Protein AF-A0A183SW19-F1 (afdb_monomer_lite)

Secondary structure (DSSP, 8-state):
-----S-S---GGGHHHHHHHHHHS--SS----TTHHHHHHHHHHHHTSTTTTTSHHHHHHHHHHHHHHHHHHHHHHHHHTS-HHHHHHHHHHHHHHHHHHHHHHHHT------EEEEEETTHHHHHHHHH-GGGTTS-EETTBPHHHHHTT--TTS-HHHHHHH-TT-EE----HHHHHHHHHHHHHHHHTTSTTGGGGEEE-SSSEEEEE-HHHHHHHTT--GGGGEE-SSSSTTSPP-B--TTHHHHHHHTTS-PPPP----------S-PPPTTEESS-TTT-EETTT--BSS-S-EE--SSHHHHHHHHHHHHHHHHS--EEEEEESSHHHHHHHHTTT-SS-EEE--SSHHHHHHHHHT-BGGGS--TTHHHHHHHHTTS-HHHHTT--BGGGS-TT--

InterPro domains:
  IPR001126 UmuC domain [PF00817] (118-342)
  IPR001126 UmuC domain [PS50173] (115-371)
  IPR043128 Reverse transcriptase/Diguanylate cyclase domain [G3DSA:3.30.70.270] (169-375)
  IPR043502 DNA/RNA polymerase superfamily [SSF56672] (93-372)
  IPR050116 DNA polymerase type-Y [PTHR11076] (52-372)

Organism: Schistocephalus solidus (NCBI:txid70667)

Foldseek 3Di:
DDDDDDDDDPDPLCVVVVLVVVLLDQPPDFDDFPPQLLVVLLLVLLVVDPVNCPDPVNVVVVVVVVVLLVVLVVVVVVVVPDDPVNLVVVLVVSVVVSVVVVVVSVVVRFLLWKKKKKFFQQQQLLLVCQVPVVCLPFQEPPATHPVLVVLVRGPPHDVVSSCVSPVRYHYDHGDVVSLQVLLVLLQQLLQVQADVGSVQKDADDSGIIMGGNSVVLVVLQPDDQVVQKFFQALDPPGDHLEDPVVVVVVVVPVVDDDDDDDDDDDDDDDPPDDDPPQWFFPDQQQTAGSRNLGRHDHDMDGFDSDPQSVVVSSQSNSCNNRSTGMFMEIGSHNQNRVLQRPVRPDRYGGYQRSDPVSSVVVQQQAQPSSRSDPCVSVVLSVLVPPDPVSVVSRHGPNNDPSSSD

Sequence (405 aa):
MESHKFASSFPLFLFPLLLLLLLLLPTSSPPHHHYHQQHNLIFTQVASLSSTSRSKFFENEVRRGAILKKQIEQKLVKMESLAPEDIKAGEREASFFADKLLEGYRSHRDLTNCIVHVDMDAFYAAVEMRDDPSLRLKPLASTSNYIARRYGVRAAMPGFLGRKLCPQLVIVPPDFAKYAAVSQKVREILAEYCLGGSAGMVTMSLDEAYLNITQHVAERATYPSERRTFWPRVAAKMPALVCRCQKSQLEKSEAGFEPSQSQPDRSEEDSQGALPLRAVGKDPDLAVCLHCGLLLRPGQRLFGTSVTEAVREMRFRVFCATQLTCSAGIAPNSLLAKIASDWNKPNGQHLVEPTVAAVDSFILGLPIRKVSTNWYELLVGLSDFLSSDYRSMKVTIGDVPTSLL

pLDDT: mean 75.21, std 23.81, range [23.33, 98.56]

Radius of gyration: 25.35 Å; chains: 1; bounding box: 59×52×91 Å

Structure (mmCIF, N/CA/C/O backbone):
data_AF-A0A183SW19-F1
#
_entry.id   AF-A0A183SW19-F1
#
loop_
_atom_site.group_PDB
_atom_site.id
_atom_site.type_symbol
_atom_site.label_atom_id
_atom_site.label_alt_id
_atom_site.label_comp_id
_atom_site.label_asym_id
_atom_site.label_entity_id
_atom_site.label_seq_id
_atom_site.pdbx_PDB_ins_code
_atom_site.Cartn_x
_atom_site.Cartn_y
_atom_site.Cartn_z
_atom_site.occupancy
_atom_site.B_iso_or_equiv
_atom_site.auth_seq_id
_atom_site.auth_comp_id
_atom_site.auth_asym_id
_atom_site.auth_atom_id
_atom_site.pdbx_PDB_model_num
ATOM 1 N N . MET A 1 1 ? 5.690 -17.730 54.874 1.00 30.27 1 MET A N 1
ATOM 2 C CA . MET A 1 1 ? 4.356 -17.306 54.408 1.00 30.27 1 MET A CA 1
ATOM 3 C C . MET A 1 1 ? 4.464 -15.844 54.051 1.00 30.27 1 MET A C 1
ATOM 5 O O . MET A 1 1 ? 4.492 -15.054 54.969 1.00 30.27 1 MET A O 1
ATOM 9 N N . GLU A 1 2 ? 4.635 -15.514 52.773 1.00 28.91 2 GLU A N 1
ATOM 10 C CA . GLU A 1 2 ? 4.285 -14.209 52.185 1.00 28.91 2 GLU A CA 1
ATOM 11 C C . GLU A 1 2 ? 4.640 -14.270 50.697 1.00 28.91 2 GLU A C 1
ATOM 13 O O . GLU A 1 2 ? 5.707 -13.891 50.231 1.00 28.91 2 GLU A O 1
ATOM 18 N N . SER A 1 3 ? 3.731 -14.892 49.958 1.00 31.22 3 SER A N 1
ATOM 19 C CA . SER A 1 3 ? 3.594 -14.757 48.514 1.00 31.22 3 SER A CA 1
ATOM 20 C C . SER A 1 3 ? 2.146 -14.328 48.275 1.00 31.22 3 SER A C 1
ATOM 22 O O . SER A 1 3 ? 1.280 -14.657 49.084 1.00 31.22 3 SER A O 1
ATOM 24 N N . HIS A 1 4 ? 1.910 -13.601 47.182 1.00 29.30 4 HIS A N 1
ATOM 25 C CA . HIS A 1 4 ? 0.649 -12.972 46.756 1.00 29.30 4 HIS A CA 1
ATOM 26 C C . HIS A 1 4 ? 0.428 -11.527 47.227 1.00 29.30 4 HIS A C 1
ATOM 28 O O . HIS A 1 4 ? -0.076 -11.294 48.319 1.00 29.30 4 HIS A O 1
ATOM 34 N N . LYS A 1 5 ? 0.732 -10.571 46.328 1.00 26.44 5 LYS A N 1
ATOM 35 C CA . LYS A 1 5 ? -0.097 -9.400 45.939 1.00 26.44 5 LYS A CA 1
ATOM 36 C C . LYS A 1 5 ? 0.737 -8.401 45.112 1.00 26.44 5 LYS A C 1
ATOM 38 O O . LYS A 1 5 ? 1.027 -7.300 45.551 1.00 26.44 5 LYS A O 1
ATOM 43 N N . PHE A 1 6 ? 1.127 -8.779 43.895 1.00 24.91 6 PHE A N 1
ATOM 44 C CA . PHE A 1 6 ? 1.673 -7.838 42.900 1.00 24.91 6 PHE A CA 1
ATOM 45 C C . PHE A 1 6 ? 1.114 -8.177 41.510 1.00 24.91 6 PHE A C 1
ATOM 47 O O . PHE A 1 6 ? 1.828 -8.485 40.567 1.00 24.91 6 PHE A O 1
ATOM 54 N N . ALA A 1 7 ? -0.214 -8.219 41.412 1.00 29.05 7 ALA A N 1
ATOM 55 C CA . ALA A 1 7 ? -0.943 -8.328 40.152 1.00 29.05 7 ALA A CA 1
ATOM 56 C C . ALA A 1 7 ? -2.379 -7.842 40.392 1.00 29.05 7 ALA A C 1
ATOM 58 O O . ALA A 1 7 ? -3.169 -8.578 40.976 1.00 29.05 7 ALA A O 1
ATOM 59 N N . SER A 1 8 ? -2.706 -6.591 40.042 1.00 27.28 8 SER A N 1
ATOM 60 C CA . SER A 1 8 ? -4.109 -6.155 39.810 1.00 27.28 8 SER A CA 1
ATOM 61 C C . SER A 1 8 ? -4.311 -4.686 39.416 1.00 27.28 8 SER A C 1
ATOM 63 O O . SER A 1 8 ? -5.441 -4.328 39.100 1.00 27.28 8 SER A O 1
ATOM 65 N N . SER A 1 9 ? -3.280 -3.842 39.332 1.00 30.81 9 SER A N 1
ATOM 66 C CA . SER A 1 9 ? -3.487 -2.421 39.005 1.00 30.81 9 SER A CA 1
ATOM 67 C C . SER A 1 9 ? -2.518 -1.943 37.930 1.00 30.81 9 SER A C 1
ATOM 69 O O . SER A 1 9 ? -1.520 -1.302 38.228 1.00 30.81 9 SER A O 1
ATOM 71 N N . PHE A 1 10 ? -2.812 -2.263 36.668 1.00 28.66 10 PHE A N 1
ATOM 72 C CA . PHE A 1 10 ? -2.268 -1.510 35.535 1.00 28.66 10 PHE A CA 1
ATOM 73 C C . PHE A 1 10 ? -3.107 -0.222 35.416 1.00 28.66 10 PHE A C 1
ATOM 75 O O . PHE A 1 10 ? -4.315 -0.326 35.171 1.00 28.66 10 PHE A O 1
ATOM 82 N N . PRO A 1 11 ? -2.552 0.976 35.672 1.00 34.00 11 PRO A N 1
ATOM 83 C CA . PRO A 1 11 ? -3.351 2.192 35.751 1.00 34.00 11 PRO A CA 1
ATOM 84 C C . PRO A 1 11 ? -3.861 2.614 34.367 1.00 34.00 11 PRO A C 1
ATOM 86 O O . PRO A 1 11 ? -3.128 2.632 33.381 1.00 34.00 11 PRO A O 1
ATOM 89 N N . LEU A 1 12 ? -5.144 2.987 34.322 1.00 34.03 12 LEU A N 1
ATOM 90 C CA . LEU A 1 12 ? -5.881 3.474 33.145 1.00 34.03 12 LEU A CA 1
ATOM 91 C C . LEU A 1 12 ? -5.297 4.760 32.524 1.00 34.03 12 LEU A C 1
ATOM 93 O O . LEU A 1 12 ? -5.694 5.120 31.423 1.00 34.03 12 LEU A O 1
ATOM 97 N N . PHE A 1 13 ? -4.341 5.404 33.198 1.00 36.72 13 PHE A N 1
ATOM 98 C CA . PHE A 1 13 ? -3.686 6.651 32.795 1.00 36.72 13 PHE A CA 1
ATOM 99 C C . PHE A 1 13 ? -2.453 6.456 31.886 1.00 36.72 13 PHE A C 1
ATOM 101 O O . PHE A 1 13 ? -1.912 7.422 31.377 1.00 36.72 13 PHE A O 1
ATOM 108 N N . LEU A 1 14 ? -2.009 5.216 31.629 1.00 32.31 14 LEU A N 1
ATOM 109 C CA . LEU A 1 14 ? -0.880 4.917 30.718 1.00 32.31 14 LEU A CA 1
ATOM 110 C C . LEU A 1 14 ? -1.307 4.700 29.251 1.00 32.31 14 LEU A C 1
ATOM 112 O O . LEU A 1 14 ? -0.524 4.264 28.407 1.00 32.31 14 LEU A O 1
ATOM 116 N N . PHE A 1 15 ? -2.582 4.903 28.946 1.00 41.09 15 PHE A N 1
ATOM 117 C CA . PHE A 1 15 ? -3.219 4.416 27.723 1.00 41.09 15 PHE A CA 1
ATOM 118 C C . PHE A 1 15 ? -2.904 5.226 26.448 1.00 41.09 15 PHE A C 1
ATOM 120 O O . PHE A 1 15 ? -2.653 4.628 25.398 1.00 41.09 15 PHE A O 1
ATOM 127 N N . PRO A 1 16 ? -2.845 6.560 26.508 1.00 43.78 16 PRO A N 1
ATOM 128 C CA . PRO A 1 16 ? -2.449 7.397 25.379 1.00 43.78 16 PRO A CA 1
ATOM 129 C C . PRO A 1 16 ? -0.925 7.505 25.284 1.00 43.78 16 PRO A C 1
ATOM 131 O O . PRO A 1 16 ? -0.368 7.528 24.185 1.00 43.78 16 PRO A O 1
ATOM 134 N N . LEU A 1 17 ? -0.252 7.369 26.429 1.00 40.62 17 LEU A N 1
ATOM 135 C CA . LEU A 1 17 ? 1.164 7.061 26.525 1.00 40.62 17 LEU A CA 1
ATOM 136 C C . LEU A 1 17 ? 1.532 5.820 25.705 1.00 40.62 17 LEU A C 1
ATOM 138 O O . LEU A 1 17 ? 2.498 5.879 24.967 1.00 40.62 17 LEU A O 1
ATOM 142 N N . LEU A 1 18 ? 0.754 4.727 25.731 1.00 39.03 18 LEU A N 1
ATOM 143 C CA . LEU A 1 18 ? 1.015 3.531 24.909 1.00 39.03 18 LEU A CA 1
ATOM 144 C C . LEU A 1 18 ? 0.890 3.804 23.396 1.00 39.03 18 LEU A C 1
ATOM 146 O O . LEU A 1 18 ? 1.627 3.224 22.602 1.00 39.03 18 LEU A O 1
ATOM 150 N N . LEU A 1 19 ? -0.020 4.694 22.985 1.00 40.56 19 LEU A N 1
ATOM 151 C CA . LEU A 1 19 ? -0.201 5.096 21.585 1.00 40.56 19 LEU A CA 1
ATOM 152 C C . LEU A 1 19 ? 0.970 5.965 21.103 1.00 40.56 19 LEU A C 1
ATOM 154 O O . LEU A 1 19 ? 1.492 5.742 20.012 1.00 40.56 19 LEU A O 1
ATOM 158 N N . LEU A 1 20 ? 1.421 6.898 21.945 1.00 43.09 20 LEU A N 1
ATOM 159 C CA . LEU A 1 20 ? 2.603 7.728 21.715 1.00 43.09 20 LEU A CA 1
ATOM 160 C C . LEU A 1 20 ? 3.899 6.892 21.767 1.00 43.09 20 LEU A C 1
ATOM 162 O O . LEU A 1 20 ? 4.784 7.072 20.939 1.00 43.09 20 LEU A O 1
ATOM 166 N N . LEU A 1 21 ? 3.974 5.917 22.678 1.00 41.03 21 LEU A N 1
ATOM 167 C CA . LEU A 1 21 ? 5.049 4.928 22.803 1.00 41.03 21 LEU A CA 1
ATOM 168 C C . LEU A 1 21 ? 5.147 4.077 21.531 1.00 41.03 21 LEU A C 1
ATOM 170 O O . LEU A 1 21 ? 6.226 3.961 20.965 1.00 41.03 21 LEU A O 1
ATOM 174 N N . LEU A 1 22 ? 4.034 3.550 21.008 1.00 41.84 22 LEU A N 1
ATOM 175 C CA . LEU A 1 22 ? 4.024 2.784 19.752 1.00 41.84 22 LEU A CA 1
ATOM 176 C C . LEU A 1 22 ? 4.452 3.621 18.531 1.00 41.84 22 LEU A C 1
ATOM 178 O O . LEU A 1 22 ? 5.033 3.065 17.602 1.00 41.84 22 LEU A O 1
ATOM 182 N N . LEU A 1 23 ? 4.216 4.940 18.549 1.00 42.66 23 LEU A N 1
ATOM 183 C CA . LEU A 1 23 ? 4.646 5.902 17.519 1.00 42.66 23 LEU A CA 1
ATOM 184 C C . LEU A 1 23 ? 6.135 6.276 17.587 1.00 42.66 23 LEU A C 1
ATOM 186 O O . LEU A 1 23 ? 6.678 6.764 16.593 1.00 42.66 23 LEU A O 1
ATOM 190 N N . LEU A 1 24 ? 6.793 6.027 18.723 1.00 38.06 24 LEU A N 1
ATOM 191 C CA . LEU A 1 24 ? 8.193 6.385 18.984 1.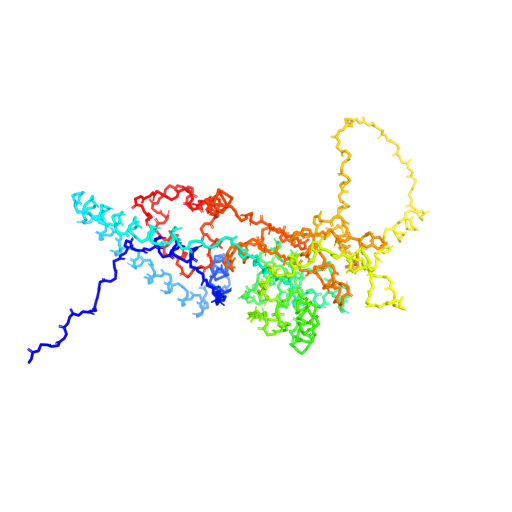00 38.06 24 LEU A CA 1
ATOM 192 C C . LEU A 1 24 ? 9.131 5.174 19.096 1.00 38.06 24 LEU A C 1
ATOM 194 O O . LEU A 1 24 ? 10.347 5.354 19.139 1.00 38.06 24 LEU A O 1
ATOM 198 N N . LEU A 1 25 ? 8.600 3.948 19.135 1.00 35.06 25 LEU A N 1
ATOM 199 C CA . LEU A 1 25 ? 9.421 2.741 19.179 1.00 35.06 25 LEU A CA 1
ATOM 200 C C . LEU A 1 25 ? 10.133 2.507 17.831 1.00 35.06 25 LEU A C 1
ATOM 202 O O . LEU A 1 25 ? 9.472 2.495 16.785 1.00 35.06 25 LEU A O 1
ATOM 206 N N . PRO A 1 26 ? 11.446 2.204 17.834 1.00 32.88 26 PRO A N 1
ATOM 207 C CA . PRO A 1 26 ? 12.110 1.589 16.696 1.00 32.88 26 PRO A CA 1
ATOM 208 C C . PRO A 1 26 ? 11.598 0.151 16.597 1.00 32.88 26 PRO A C 1
ATOM 210 O O . PRO A 1 26 ? 12.175 -0.793 17.132 1.00 32.88 26 PRO A O 1
ATOM 213 N N . THR A 1 27 ? 10.442 -0.026 15.966 1.00 33.34 27 THR A N 1
ATOM 214 C CA . THR A 1 27 ? 9.925 -1.360 15.688 1.00 33.34 27 THR A CA 1
ATOM 215 C C . THR A 1 27 ? 10.634 -1.895 14.447 1.00 33.34 27 THR A C 1
ATOM 217 O O . THR A 1 27 ? 10.281 -1.597 13.306 1.00 33.34 27 THR A O 1
ATOM 220 N N . SER A 1 28 ? 11.653 -2.722 14.684 1.00 33.03 28 SER A N 1
ATOM 221 C CA . SER A 1 28 ? 12.214 -3.635 13.679 1.00 33.03 28 SER A CA 1
ATOM 222 C C . SER A 1 28 ? 11.216 -4.732 13.278 1.00 33.03 28 SER A C 1
ATOM 224 O O . SER A 1 28 ? 11.472 -5.500 12.355 1.00 33.03 28 SER A O 1
ATOM 226 N N . SER A 1 29 ? 10.070 -4.807 13.966 1.00 31.45 29 SER A N 1
ATOM 227 C CA . SER A 1 29 ? 9.008 -5.785 13.751 1.00 31.45 29 SER A CA 1
ATOM 228 C C . SER A 1 29 ? 7.699 -5.090 13.344 1.00 31.45 29 SER A C 1
ATOM 230 O O . SER A 1 29 ? 7.206 -4.236 14.080 1.00 31.45 29 SER A O 1
ATOM 232 N N . PRO A 1 30 ? 7.104 -5.435 12.197 1.00 33.59 30 PRO A N 1
ATOM 233 C CA . PRO A 1 30 ? 5.846 -4.849 11.739 1.00 33.59 30 PRO A CA 1
ATOM 234 C C . PRO A 1 30 ? 4.629 -5.221 12.618 1.00 33.59 30 PRO A C 1
ATOM 236 O O . PRO A 1 30 ? 4.555 -6.331 13.148 1.00 33.59 30 PRO A O 1
ATOM 239 N N . PRO A 1 31 ? 3.635 -4.322 12.759 1.00 38.94 31 PRO A N 1
ATOM 240 C CA . PRO A 1 31 ? 2.431 -4.567 13.557 1.00 38.94 31 PRO A CA 1
ATOM 241 C C . PRO A 1 31 ? 1.439 -5.527 12.863 1.00 38.94 31 PRO A C 1
ATOM 243 O O . PRO A 1 31 ? 1.023 -5.299 11.729 1.00 38.94 31 PRO A O 1
ATOM 246 N N . HIS A 1 32 ? 0.990 -6.581 13.555 1.00 34.44 32 HIS A N 1
ATOM 247 C CA . HIS A 1 32 ? 0.017 -7.576 13.060 1.00 34.44 32 HIS A CA 1
ATOM 248 C C . HIS A 1 32 ? -1.446 -7.206 13.396 1.00 34.44 32 HIS A C 1
ATOM 250 O O . HIS A 1 32 ? -1.952 -7.704 14.393 1.00 34.44 32 HIS A O 1
ATOM 256 N N . HIS A 1 33 ? -2.172 -6.375 12.624 1.00 45.50 33 HIS A N 1
ATOM 257 C CA . HIS A 1 33 ? -3.501 -5.908 13.110 1.00 45.50 33 HIS A CA 1
ATOM 258 C C . HIS A 1 33 ? -4.633 -5.638 12.093 1.00 45.50 33 HIS A C 1
ATOM 260 O O . HIS A 1 33 ? -5.581 -4.920 12.406 1.00 45.50 33 HIS A O 1
ATOM 266 N N . HIS A 1 34 ? -4.661 -6.277 10.921 1.00 36.19 34 HIS A N 1
ATOM 267 C CA . HIS A 1 34 ? -5.711 -6.020 9.909 1.00 36.19 34 HIS A CA 1
ATOM 268 C C . HIS A 1 34 ? -7.170 -6.382 10.326 1.00 36.19 34 HIS A C 1
ATOM 270 O O . HIS A 1 34 ? -8.110 -6.067 9.599 1.00 36.19 34 HIS A O 1
ATOM 276 N N . TYR A 1 35 ? -7.392 -7.024 11.485 1.00 31.23 35 TYR A N 1
ATOM 277 C CA . TYR A 1 35 ? -8.673 -7.655 11.853 1.00 31.23 35 TYR A CA 1
ATOM 278 C C . TYR A 1 35 ? -9.695 -6.735 12.563 1.00 31.23 35 TYR A C 1
ATOM 280 O O . TYR A 1 35 ? -10.894 -6.848 12.314 1.00 31.23 35 TYR A O 1
ATOM 288 N N . HIS A 1 36 ? -9.273 -5.800 13.426 1.00 34.25 36 HIS A N 1
ATOM 289 C CA . HIS A 1 36 ? -10.210 -5.133 14.353 1.00 34.25 36 HIS A CA 1
ATOM 290 C C . HIS A 1 36 ? -11.010 -3.960 13.754 1.00 34.25 36 HIS A C 1
ATOM 292 O O . HIS A 1 36 ? -12.200 -3.826 14.034 1.00 34.25 36 HIS A O 1
ATOM 298 N N . GLN A 1 37 ? -10.425 -3.131 12.880 1.00 38.03 37 GLN A N 1
ATOM 299 C CA . GLN A 1 37 ? -11.130 -1.962 12.314 1.00 38.03 37 GLN A CA 1
ATOM 300 C C . GLN A 1 37 ? -12.296 -2.336 11.382 1.00 38.03 37 GLN A C 1
ATOM 302 O O . GLN A 1 37 ? -13.252 -1.573 11.241 1.00 38.03 37 GLN A O 1
ATOM 307 N N . GLN A 1 38 ? -12.242 -3.510 10.747 1.00 42.56 38 GLN A N 1
ATOM 308 C CA . GLN A 1 38 ? -13.295 -3.974 9.837 1.00 42.56 38 GLN A CA 1
ATOM 309 C C . GLN A 1 38 ? -14.538 -4.468 10.600 1.00 42.56 38 GLN A C 1
ATOM 311 O O . GLN A 1 38 ? -15.649 -4.380 10.080 1.00 42.56 38 GLN A O 1
ATOM 316 N N . HIS A 1 39 ? -14.374 -4.905 11.852 1.00 47.12 39 HIS A N 1
ATOM 317 C CA . HIS A 1 39 ? -15.417 -5.554 12.647 1.00 47.12 39 HIS A CA 1
ATOM 318 C C . HIS A 1 39 ? -16.584 -4.611 13.019 1.00 47.12 39 HIS A C 1
ATOM 320 O O . HIS A 1 39 ? -17.749 -4.972 12.848 1.00 47.12 39 HIS A O 1
ATOM 326 N N . ASN A 1 40 ? -16.298 -3.365 13.421 1.00 48.56 40 ASN A N 1
ATOM 327 C CA . ASN A 1 40 ? -17.331 -2.407 13.861 1.00 48.56 40 ASN A CA 1
ATOM 328 C C . ASN A 1 40 ? -18.208 -1.853 12.727 1.00 48.56 40 ASN A C 1
ATOM 330 O O . ASN A 1 40 ? -19.410 -1.648 12.911 1.00 48.56 40 ASN A O 1
ATOM 334 N N . LEU A 1 41 ? -17.629 -1.656 11.538 1.00 49.94 41 LEU A N 1
ATOM 335 C CA . LEU A 1 41 ? -18.368 -1.271 10.326 1.00 49.94 41 LEU A CA 1
ATOM 336 C C . LEU A 1 41 ? -19.306 -2.389 9.861 1.00 49.94 41 LEU A C 1
ATOM 338 O O . LEU A 1 41 ? -20.434 -2.123 9.445 1.00 49.94 41 LEU A O 1
ATOM 342 N N . ILE A 1 42 ? -18.852 -3.642 9.966 1.00 52.91 42 ILE A N 1
ATOM 343 C CA . ILE A 1 42 ? -19.676 -4.808 9.651 1.00 52.91 42 ILE A CA 1
ATOM 344 C C . ILE A 1 42 ? -20.844 -4.888 10.637 1.00 52.91 42 ILE A C 1
ATOM 346 O O . ILE A 1 42 ? -21.976 -5.038 10.193 1.00 52.91 42 ILE A O 1
ATOM 350 N N . PHE A 1 43 ? -20.623 -4.705 11.942 1.00 54.38 43 PHE A N 1
ATOM 351 C CA . PHE A 1 43 ? -21.700 -4.765 12.937 1.00 54.38 43 PHE A CA 1
ATOM 352 C C . PHE A 1 43 ? -22.800 -3.713 12.712 1.00 54.38 43 PHE A C 1
ATOM 354 O O . PHE A 1 43 ? -23.982 -4.056 12.709 1.00 54.38 43 PHE A O 1
ATOM 361 N N . THR A 1 44 ? -22.443 -2.453 12.443 1.00 56.50 44 THR A N 1
ATOM 362 C CA . THR A 1 44 ? -23.433 -1.389 12.168 1.00 56.50 44 THR A CA 1
ATOM 363 C C . THR A 1 44 ? -24.234 -1.649 10.889 1.00 56.50 44 THR A C 1
ATOM 365 O O . THR A 1 44 ? -25.443 -1.421 10.862 1.00 56.50 44 THR A O 1
ATOM 368 N N . GLN A 1 45 ? -23.597 -2.184 9.843 1.00 55.91 45 GLN A N 1
ATOM 369 C CA . GLN A 1 45 ? -24.282 -2.577 8.605 1.00 55.91 45 GLN A CA 1
ATOM 370 C C . GLN A 1 45 ? -25.119 -3.859 8.760 1.00 55.91 45 GLN A C 1
ATOM 372 O O . GLN A 1 45 ? -26.153 -4.002 8.115 1.00 55.91 45 GLN A O 1
ATOM 377 N N . VAL A 1 46 ? -24.705 -4.793 9.619 1.00 55.03 46 VAL A N 1
ATOM 378 C CA . VAL A 1 46 ? -25.471 -6.005 9.963 1.00 55.03 46 VAL A CA 1
ATOM 379 C C . VAL A 1 46 ? -26.722 -5.642 10.766 1.00 55.03 46 VAL A C 1
ATOM 381 O O . VAL A 1 46 ? -27.778 -6.235 10.536 1.00 55.03 46 VAL A O 1
ATOM 384 N N . ALA A 1 47 ? -26.613 -4.676 11.683 1.00 54.91 47 ALA A N 1
ATOM 385 C CA . ALA A 1 47 ? -27.701 -4.230 12.552 1.00 54.91 47 ALA A CA 1
ATOM 386 C C . ALA A 1 47 ? -28.831 -3.520 11.786 1.00 54.91 47 ALA A C 1
ATOM 388 O O . ALA A 1 47 ? -29.995 -3.661 12.156 1.00 54.91 47 ALA A O 1
ATOM 389 N N . SER A 1 48 ? -28.520 -2.809 10.694 1.00 55.78 48 SER A N 1
ATOM 390 C CA . SER A 1 48 ? -29.532 -2.179 9.831 1.00 55.78 48 SER A CA 1
ATOM 391 C C . SER A 1 48 ? -30.251 -3.168 8.903 1.00 55.78 48 SER A C 1
ATOM 393 O O . SER A 1 48 ? -31.309 -2.855 8.355 1.00 55.78 48 SER A O 1
ATOM 395 N N . LEU A 1 49 ? -29.720 -4.385 8.741 1.00 60.00 49 LEU A N 1
ATOM 396 C CA . LEU A 1 49 ? -30.308 -5.434 7.913 1.00 60.00 49 LEU A CA 1
ATOM 397 C C . LEU A 1 49 ? -31.183 -6.358 8.774 1.00 60.00 49 LEU A C 1
ATOM 399 O O . LEU A 1 49 ? -30.706 -7.275 9.445 1.00 60.00 49 LEU A O 1
ATOM 403 N N . SER A 1 50 ? -32.501 -6.147 8.699 1.00 51.56 50 SER A N 1
ATOM 404 C CA . SER A 1 50 ? -33.539 -6.823 9.502 1.00 51.56 50 SER A CA 1
ATOM 405 C C . SER A 1 50 ? -33.446 -8.357 9.538 1.00 51.56 50 SER A C 1
ATOM 407 O O . SER A 1 50 ? -33.806 -8.977 10.535 1.00 51.56 50 SER A O 1
ATOM 409 N N . SER A 1 51 ? -32.899 -8.989 8.498 1.00 53.34 51 SER A N 1
ATOM 410 C CA . SER A 1 51 ? -32.761 -10.449 8.388 1.00 53.34 51 SER A CA 1
ATOM 411 C C . SER A 1 51 ? -31.694 -11.084 9.283 1.00 53.34 51 SER A C 1
ATOM 413 O O . SER A 1 51 ? -31.739 -12.287 9.512 1.00 53.34 51 SER A O 1
ATOM 415 N N . THR A 1 52 ? -30.687 -10.320 9.716 1.00 55.97 52 THR A N 1
ATOM 416 C CA . THR A 1 52 ? -29.539 -10.842 10.488 1.00 55.97 52 THR A CA 1
ATOM 417 C C . THR A 1 52 ? -29.704 -10.684 11.995 1.00 55.97 52 THR A C 1
ATOM 419 O O . THR A 1 52 ? -28.966 -11.311 12.757 1.00 55.97 52 THR A O 1
ATOM 422 N N . SER A 1 53 ? -30.723 -9.922 12.401 1.00 57.44 53 SER A N 1
ATOM 423 C CA . SER A 1 53 ? -31.088 -9.589 13.783 1.00 57.44 53 SER A CA 1
ATOM 424 C C . SER A 1 53 ? -31.410 -10.795 14.681 1.00 57.44 53 SER A C 1
ATOM 426 O O . SER A 1 53 ? -31.499 -10.643 15.893 1.00 57.44 53 SER A O 1
ATOM 428 N N . ARG A 1 54 ? -31.561 -12.000 14.108 1.00 64.56 54 ARG A N 1
ATOM 429 C CA . ARG A 1 54 ? -31.856 -13.259 14.824 1.00 64.56 54 ARG A CA 1
ATOM 430 C C . ARG A 1 54 ? -30.766 -14.334 14.699 1.00 64.56 54 ARG A C 1
ATOM 432 O O . ARG A 1 54 ? -31.015 -15.502 14.976 1.00 64.56 54 ARG A O 1
ATOM 439 N N . SER A 1 55 ? -29.578 -13.993 14.197 1.00 78.50 55 SER A N 1
ATOM 440 C CA . SER A 1 55 ? -28.493 -14.977 14.068 1.00 78.50 55 SER A CA 1
ATOM 441 C C . SER A 1 55 ? -27.740 -15.165 15.391 1.00 78.50 55 SER A C 1
ATOM 443 O O . SER A 1 55 ? -27.506 -14.197 16.110 1.00 78.50 55 SER A O 1
ATOM 445 N N . LYS A 1 56 ? -27.252 -16.386 15.667 1.00 82.94 56 LYS A N 1
ATOM 446 C CA . LYS A 1 56 ? -26.365 -16.659 16.821 1.00 82.94 56 LYS A CA 1
ATOM 447 C C . LYS A 1 56 ? -25.115 -15.767 16.831 1.00 82.94 56 LYS A C 1
ATOM 449 O O . LYS A 1 56 ? -24.600 -15.433 17.892 1.00 82.94 56 LYS A O 1
ATOM 454 N N . PHE A 1 57 ? -24.631 -15.379 15.646 1.00 78.19 57 PHE A N 1
ATOM 455 C CA . PHE A 1 57 ? -23.542 -14.414 15.502 1.00 78.19 57 PHE A CA 1
ATOM 456 C C . PHE A 1 57 ? -23.958 -13.031 16.015 1.00 78.19 57 PHE A C 1
ATOM 458 O O . PHE A 1 57 ? -23.268 -12.469 16.858 1.00 78.19 57 PHE A O 1
ATOM 465 N N . PHE A 1 58 ? -25.109 -12.515 15.570 1.00 76.00 58 PHE A N 1
ATOM 466 C CA . PHE A 1 58 ? -25.633 -11.229 16.031 1.00 76.00 58 PHE A CA 1
ATOM 467 C C . PHE A 1 58 ? -25.887 -11.222 17.543 1.00 76.00 58 PHE A C 1
ATOM 469 O O . PHE A 1 58 ? -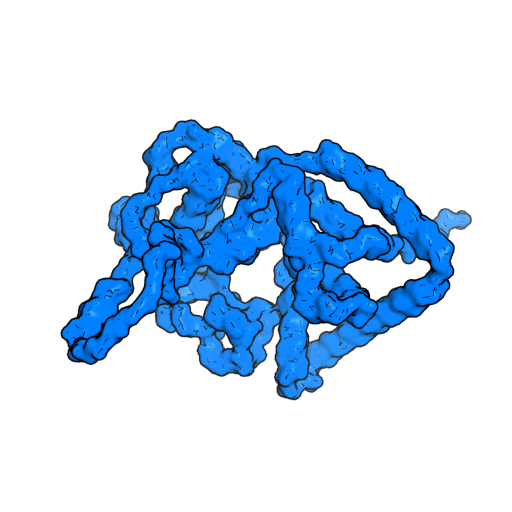25.477 -10.286 18.217 1.00 76.00 58 PHE A O 1
ATOM 476 N N . GLU A 1 59 ? -26.469 -12.286 18.100 1.00 79.31 59 GLU A N 1
ATOM 477 C CA . GLU A 1 59 ? -26.647 -12.430 19.553 1.00 79.31 59 GLU A CA 1
ATOM 478 C C . GLU A 1 59 ? -25.312 -12.397 20.311 1.00 79.31 59 GLU A C 1
ATOM 480 O O . GLU A 1 59 ? -25.206 -11.777 21.370 1.00 79.31 59 GLU A O 1
ATOM 485 N N . ASN A 1 60 ? -24.275 -13.045 19.772 1.00 80.62 60 ASN A N 1
ATOM 486 C CA . ASN A 1 60 ? -22.941 -13.015 20.361 1.00 80.62 60 ASN A CA 1
ATOM 487 C C . ASN A 1 60 ? -22.306 -11.618 20.291 1.00 80.62 60 ASN A C 1
ATOM 489 O O . ASN A 1 60 ? -21.673 -11.191 21.255 1.00 80.62 60 ASN A O 1
ATOM 493 N N . GLU A 1 61 ? -22.501 -10.893 19.192 1.00 73.94 61 GLU A N 1
ATOM 494 C CA . GLU A 1 61 ? -22.032 -9.513 19.052 1.00 73.94 61 GLU A CA 1
ATOM 495 C C . GLU A 1 61 ? -22.787 -8.550 19.976 1.00 73.94 61 GLU A C 1
ATOM 497 O O . GLU A 1 61 ? -22.161 -7.742 20.656 1.00 73.94 61 GLU A O 1
ATOM 502 N N . VAL A 1 62 ? -24.107 -8.706 20.128 1.00 74.56 62 VAL A N 1
ATOM 503 C CA . VAL A 1 62 ? -24.895 -7.975 21.136 1.00 74.56 62 VAL A CA 1
ATOM 504 C C . VAL A 1 62 ? -24.386 -8.281 22.547 1.00 74.56 62 VAL A C 1
ATOM 506 O O . VAL A 1 62 ? -24.216 -7.363 23.348 1.00 74.56 62 VAL A O 1
ATOM 509 N N . ARG A 1 63 ? -24.076 -9.547 22.859 1.00 79.12 63 ARG A N 1
ATOM 510 C CA . ARG A 1 63 ? -23.489 -9.937 24.152 1.00 79.12 63 ARG A CA 1
ATOM 511 C C . ARG A 1 63 ? -22.128 -9.275 24.380 1.00 79.12 63 ARG A C 1
ATOM 513 O O . ARG A 1 63 ? -21.889 -8.756 25.467 1.00 79.12 63 ARG A O 1
ATOM 520 N N . ARG A 1 64 ? -21.243 -9.275 23.378 1.00 73.06 64 ARG A N 1
ATOM 521 C CA . ARG A 1 64 ? -19.934 -8.598 23.440 1.00 73.06 64 ARG A CA 1
ATOM 522 C C . ARG A 1 64 ? -20.091 -7.094 23.642 1.00 73.06 64 ARG A C 1
ATOM 524 O O . ARG A 1 64 ? -19.456 -6.542 24.536 1.00 73.06 64 ARG A O 1
ATOM 531 N N . GLY A 1 65 ? -20.997 -6.465 22.894 1.00 72.12 65 GLY A N 1
ATOM 532 C CA . GLY A 1 65 ? -21.344 -5.055 23.054 1.00 72.12 65 GLY A CA 1
ATOM 533 C C . GLY A 1 65 ? -21.879 -4.738 24.452 1.00 72.12 65 GLY A C 1
ATOM 534 O O . GLY A 1 65 ? -21.476 -3.746 25.050 1.00 72.12 65 GLY A O 1
ATOM 535 N N . ALA A 1 66 ? -22.714 -5.608 25.028 1.00 74.12 66 ALA A N 1
ATOM 536 C CA . ALA A 1 66 ? -23.213 -5.453 26.395 1.00 74.12 66 ALA A CA 1
ATOM 537 C C . ALA A 1 66 ? -22.100 -5.584 27.452 1.00 74.12 66 ALA A C 1
ATOM 539 O O . ALA A 1 66 ? -22.093 -4.830 28.426 1.00 74.12 66 ALA A O 1
ATOM 540 N N . ILE A 1 67 ? -21.139 -6.498 27.260 1.00 77.19 67 ILE A N 1
ATOM 541 C CA . ILE A 1 67 ? -19.958 -6.619 28.134 1.00 77.19 67 ILE A CA 1
ATOM 542 C C . ILE A 1 67 ? -19.122 -5.338 28.074 1.00 77.19 67 ILE A C 1
ATOM 544 O O . ILE A 1 67 ? -18.774 -4.795 29.122 1.00 77.19 67 ILE A O 1
ATOM 548 N N . LEU A 1 68 ? -18.834 -4.839 26.869 1.00 69.81 68 LEU A N 1
ATOM 549 C CA . LEU A 1 68 ? -18.082 -3.599 26.681 1.00 69.81 68 LEU A CA 1
ATOM 550 C C . LEU A 1 68 ? -18.815 -2.407 27.310 1.00 69.81 68 LEU A C 1
ATOM 552 O O . LEU A 1 68 ? -18.210 -1.642 28.056 1.00 69.81 68 LEU A O 1
ATOM 556 N N . LYS A 1 69 ? -20.130 -2.293 27.090 1.00 74.62 69 LYS A N 1
ATOM 557 C CA . LYS A 1 69 ? -20.968 -1.253 27.698 1.00 74.62 69 LYS A CA 1
ATOM 558 C C . LYS A 1 69 ? -20.893 -1.289 29.223 1.00 74.62 69 LYS A C 1
ATOM 560 O O . LYS A 1 69 ? -20.643 -0.260 29.839 1.00 74.62 69 LYS A O 1
ATOM 565 N N . LYS A 1 70 ? -21.009 -2.474 29.828 1.00 77.94 70 LYS A N 1
ATOM 566 C CA . LYS A 1 70 ? -20.871 -2.642 31.281 1.00 77.94 70 LYS A CA 1
ATOM 567 C C . LYS A 1 70 ? -19.489 -2.210 31.780 1.00 77.94 70 LYS A C 1
ATOM 569 O O . LYS A 1 70 ? -19.388 -1.582 32.828 1.00 77.94 70 LYS A O 1
ATOM 574 N N . GLN A 1 71 ? -18.423 -2.529 31.044 1.00 73.81 71 GLN A N 1
ATOM 575 C CA . GLN A 1 71 ? -17.070 -2.078 31.390 1.00 73.81 71 GLN A CA 1
ATOM 576 C C . GLN A 1 71 ? -16.931 -0.553 31.306 1.00 73.81 71 GLN A C 1
ATOM 578 O O . GLN A 1 71 ? -16.265 0.036 32.154 1.00 73.81 71 GLN A O 1
ATOM 583 N N . ILE A 1 72 ? -17.554 0.085 30.310 1.00 69.94 72 ILE A N 1
ATOM 584 C CA . ILE A 1 72 ? -17.574 1.548 30.168 1.00 69.94 72 ILE A CA 1
ATOM 585 C C . ILE A 1 72 ? -18.333 2.177 31.338 1.00 69.94 72 ILE A C 1
ATOM 587 O O . ILE A 1 72 ? -17.778 3.034 32.016 1.00 69.94 72 ILE A O 1
ATOM 591 N N . GLU A 1 73 ? -19.542 1.704 31.642 1.00 76.50 73 GLU A N 1
ATOM 592 C CA . GLU A 1 73 ? -20.347 2.190 32.774 1.00 76.50 73 GLU A CA 1
ATOM 593 C C . GLU A 1 73 ? -19.589 2.067 34.103 1.00 76.50 73 GLU A C 1
ATOM 595 O O . GLU A 1 73 ? -19.533 3.017 34.878 1.00 76.50 73 GLU A O 1
ATOM 600 N N . GLN A 1 74 ? -18.923 0.933 34.345 1.00 78.44 74 GLN A N 1
ATOM 601 C CA . GLN A 1 74 ? -18.085 0.743 35.534 1.00 78.44 74 GLN A CA 1
ATOM 602 C C . GLN A 1 74 ? -16.923 1.740 35.606 1.00 78.44 74 GLN A C 1
ATOM 604 O O . GLN A 1 74 ? -16.586 2.215 36.692 1.00 78.44 74 GLN A O 1
ATOM 609 N N . LYS A 1 75 ? -16.295 2.058 34.468 1.00 72.00 75 LYS A N 1
ATOM 610 C CA . LYS A 1 75 ? -15.225 3.060 34.410 1.00 72.00 75 LYS A CA 1
ATOM 611 C C . LYS A 1 75 ? -15.759 4.472 34.643 1.00 72.00 75 LYS A C 1
ATOM 613 O O . LYS A 1 75 ? -15.105 5.218 35.359 1.00 72.00 75 LYS A O 1
ATOM 618 N N . LEU A 1 76 ? -16.933 4.807 34.111 1.00 71.06 76 LEU A N 1
ATOM 619 C CA . LEU A 1 76 ? -17.569 6.114 34.300 1.00 71.06 76 LEU A CA 1
ATOM 620 C C . LEU A 1 76 ? -17.970 6.346 35.757 1.00 71.06 76 LEU A C 1
ATOM 622 O O . LEU A 1 76 ? -17.575 7.353 36.329 1.00 71.06 76 LEU A O 1
ATOM 626 N N . VAL A 1 77 ? -18.635 5.378 36.397 1.00 78.50 77 VAL A N 1
ATOM 627 C CA . VAL A 1 77 ? -18.963 5.459 37.834 1.00 78.50 77 VAL A CA 1
ATOM 628 C C . VAL A 1 77 ? -17.694 5.631 38.668 1.00 78.50 77 VAL A C 1
ATOM 630 O O . VAL A 1 77 ? -17.654 6.428 39.603 1.00 78.50 77 VAL A O 1
ATOM 633 N N . LYS A 1 78 ? -16.622 4.911 38.311 1.00 75.75 78 LYS A N 1
ATOM 634 C CA . LYS A 1 78 ? -15.329 5.084 38.970 1.00 75.75 78 LYS A CA 1
ATOM 635 C C . LYS A 1 78 ? -14.777 6.496 38.762 1.00 75.75 78 LYS A C 1
ATOM 637 O O . LYS A 1 78 ? -14.291 7.061 39.730 1.00 75.75 78 LYS A O 1
ATOM 642 N N . MET A 1 79 ? -14.862 7.062 37.556 1.00 68.62 79 MET A N 1
ATOM 643 C CA . MET A 1 79 ? -14.426 8.436 37.272 1.00 68.62 79 MET A CA 1
ATOM 644 C C . MET A 1 79 ? -15.231 9.477 38.058 1.00 68.62 79 MET A C 1
ATOM 646 O O . MET A 1 79 ? -14.633 10.379 38.629 1.00 68.62 79 MET A O 1
ATOM 650 N N . GLU A 1 80 ? -16.555 9.328 38.141 1.00 76.00 80 GLU A N 1
ATOM 651 C CA . GLU A 1 80 ? -17.434 10.217 38.918 1.00 76.00 80 GLU A CA 1
ATOM 652 C C . GLU A 1 80 ? -17.164 10.145 40.427 1.00 76.00 80 GLU A C 1
ATOM 654 O O . GLU A 1 80 ? -17.366 11.124 41.139 1.00 76.00 80 GLU A O 1
ATOM 659 N N . SER A 1 81 ? -16.685 8.998 40.923 1.00 79.50 81 SER A N 1
ATOM 660 C CA . SER A 1 81 ? -16.336 8.818 42.338 1.00 79.50 81 SER A CA 1
ATOM 661 C C . SER A 1 81 ? -14.992 9.434 42.751 1.00 79.50 81 SER A C 1
ATOM 663 O O . SER A 1 81 ? -14.663 9.407 43.936 1.00 79.50 81 SER A O 1
ATOM 665 N N . LEU A 1 82 ? -14.198 9.950 41.804 1.00 78.31 82 LEU A N 1
ATOM 666 C CA . LEU A 1 82 ? -12.8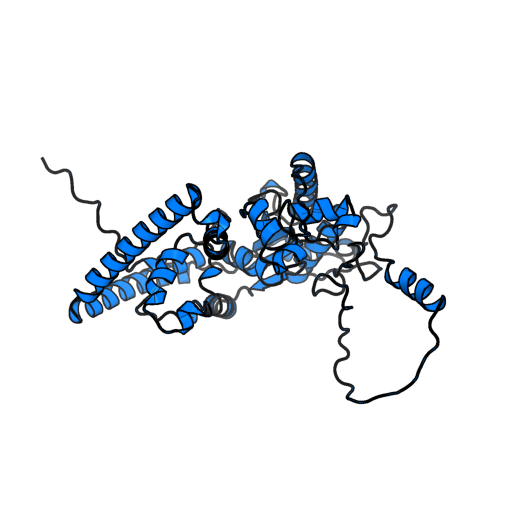93 10.544 42.101 1.00 78.31 82 LEU A CA 1
ATOM 667 C C . LEU A 1 82 ? -13.054 11.976 42.613 1.00 78.31 82 LEU A C 1
ATOM 669 O O . LEU A 1 82 ? -13.745 12.792 42.001 1.00 78.31 82 LEU A O 1
ATOM 673 N N . ALA A 1 83 ? -12.364 12.303 43.707 1.00 84.06 83 ALA A N 1
ATOM 674 C CA . ALA A 1 83 ? -12.305 13.677 44.181 1.00 84.06 83 ALA A CA 1
ATOM 675 C C . ALA A 1 83 ? -11.495 14.547 43.197 1.00 84.06 83 ALA A C 1
ATOM 677 O O . ALA A 1 83 ? -10.511 14.069 42.619 1.00 84.06 83 ALA A O 1
ATOM 678 N N . PRO A 1 84 ? -11.843 15.834 43.015 1.00 80.88 84 PRO A N 1
ATOM 679 C CA . PRO A 1 84 ? -11.069 16.750 42.174 1.00 80.88 84 PRO A CA 1
ATOM 680 C C . PRO A 1 84 ? -9.577 16.812 42.539 1.00 80.88 84 PRO A C 1
ATOM 682 O O . PRO A 1 84 ? -8.730 17.036 41.671 1.00 80.88 84 PRO A O 1
ATOM 685 N N . GLU A 1 85 ? -9.242 16.617 43.813 1.00 81.00 85 GLU A N 1
ATOM 686 C CA . GLU A 1 85 ? -7.871 16.568 44.322 1.00 81.00 85 GLU A CA 1
ATOM 687 C C . GLU A 1 85 ? -7.125 15.317 43.842 1.00 81.00 85 GLU A C 1
ATOM 689 O O . GLU A 1 85 ? -5.977 15.433 43.412 1.00 81.00 85 GLU A O 1
ATOM 694 N N . ASP A 1 86 ? -7.785 14.156 43.845 1.00 75.31 86 ASP A N 1
ATOM 695 C CA . ASP A 1 86 ? -7.223 12.889 43.362 1.00 75.31 86 ASP A CA 1
ATOM 696 C C . ASP A 1 86 ? -7.006 12.921 41.848 1.00 75.31 86 ASP A C 1
ATOM 698 O O . ASP A 1 86 ? -5.986 12.436 41.358 1.00 75.31 86 ASP A O 1
ATOM 702 N N . ILE A 1 87 ? -7.929 13.543 41.103 1.00 69.56 87 ILE A N 1
ATOM 703 C CA . ILE A 1 87 ? -7.786 13.757 39.656 1.00 69.56 87 ILE A CA 1
ATOM 704 C C . ILE A 1 87 ? -6.545 14.607 39.384 1.00 69.56 87 ILE A C 1
ATOM 706 O O . ILE A 1 87 ? -5.668 14.189 38.635 1.00 69.56 87 ILE A O 1
ATOM 710 N N . LYS A 1 88 ? -6.415 15.761 40.052 1.00 70.94 88 LYS A N 1
ATOM 711 C CA . LYS A 1 88 ? -5.248 16.643 39.890 1.00 70.94 88 LYS A CA 1
ATOM 712 C C . LYS A 1 88 ? -3.942 15.972 40.314 1.00 70.94 88 LYS A C 1
ATOM 714 O O . LYS A 1 88 ? -2.904 16.229 39.707 1.00 70.94 88 LYS A O 1
ATOM 719 N N . ALA A 1 89 ? -3.959 15.161 41.371 1.00 72.31 89 ALA A N 1
ATOM 720 C CA . ALA A 1 89 ? -2.787 14.408 41.808 1.00 72.31 89 ALA A CA 1
ATOM 721 C C . ALA A 1 89 ? -2.389 13.354 40.764 1.00 72.31 89 ALA A C 1
ATOM 723 O O . ALA A 1 89 ? -1.219 13.292 40.386 1.00 72.31 89 ALA A O 1
ATOM 724 N N . GLY A 1 90 ? -3.365 12.608 40.242 1.00 67.88 90 GLY A N 1
ATOM 725 C CA . GLY A 1 90 ? -3.170 11.622 39.182 1.00 67.88 90 GLY A CA 1
ATOM 726 C C . GLY A 1 90 ? -2.681 12.237 37.870 1.00 67.88 90 GLY A C 1
ATOM 727 O O . GLY A 1 90 ? -1.760 11.701 37.268 1.00 67.88 90 GLY A O 1
ATOM 728 N N . GLU A 1 91 ? -3.221 13.387 37.454 1.00 69.12 91 GLU A N 1
ATOM 729 C CA . GLU A 1 91 ? -2.756 14.128 36.269 1.00 69.12 91 GLU A CA 1
ATOM 730 C C . GLU A 1 91 ? -1.299 14.577 36.416 1.00 69.12 91 GLU A C 1
ATOM 732 O O . GLU A 1 91 ? -0.507 14.430 35.487 1.00 69.12 91 GLU A O 1
ATOM 737 N N . ARG A 1 92 ? -0.909 15.088 37.592 1.00 69.12 92 ARG A N 1
ATOM 738 C CA . ARG A 1 92 ? 0.488 15.476 37.856 1.00 69.12 92 ARG A CA 1
ATOM 739 C C . ARG A 1 92 ? 1.421 14.274 37.838 1.00 69.12 92 ARG A C 1
ATOM 741 O O . ARG A 1 92 ? 2.506 14.365 37.271 1.00 69.12 92 ARG A O 1
ATOM 748 N N . GLU A 1 93 ? 1.014 13.172 38.461 1.00 71.12 93 GLU A N 1
ATOM 749 C CA . GLU A 1 93 ? 1.784 11.930 38.477 1.00 71.12 93 GLU A CA 1
ATOM 750 C C . GLU A 1 93 ? 1.943 11.373 37.054 1.00 71.12 93 GLU A C 1
ATOM 752 O O . GLU A 1 93 ? 3.062 11.092 36.623 1.00 71.12 93 GLU A O 1
ATOM 757 N N . ALA A 1 94 ? 0.849 11.299 36.291 1.00 63.31 94 ALA A N 1
ATOM 758 C CA . ALA A 1 94 ? 0.847 10.857 34.901 1.00 63.31 94 ALA A CA 1
ATOM 759 C C . ALA A 1 94 ? 1.718 11.756 34.017 1.00 63.31 94 ALA A C 1
ATOM 761 O O . ALA A 1 94 ? 2.574 11.234 33.306 1.00 63.31 94 ALA A O 1
ATOM 762 N N . SER A 1 95 ? 1.577 13.083 34.117 1.00 65.56 95 SER A N 1
ATOM 763 C CA . SER A 1 95 ? 2.412 14.043 33.384 1.00 65.56 95 SER A CA 1
ATOM 764 C C . SER A 1 95 ? 3.886 13.865 33.731 1.00 65.56 95 SER A C 1
ATOM 766 O O . SER A 1 95 ? 4.714 13.785 32.833 1.00 65.56 95 SER A O 1
ATOM 768 N N . PHE A 1 96 ? 4.229 13.715 35.013 1.00 71.00 96 PHE A N 1
ATOM 769 C CA . PHE A 1 96 ? 5.614 13.510 35.438 1.00 71.00 96 PHE A CA 1
ATOM 770 C C . PHE A 1 96 ? 6.218 12.224 34.854 1.00 71.00 96 PHE A C 1
ATOM 772 O O . PHE A 1 96 ? 7.338 12.234 34.336 1.00 71.00 96 PHE A O 1
ATOM 779 N N . PHE A 1 97 ? 5.486 11.107 34.904 1.00 71.06 97 PHE A N 1
ATOM 780 C CA . PHE A 1 97 ? 5.937 9.858 34.287 1.00 71.06 97 PHE A CA 1
ATOM 781 C C . PHE A 1 97 ? 6.006 9.958 32.761 1.00 71.06 97 PHE A C 1
ATOM 783 O O . PHE A 1 97 ? 6.947 9.428 32.163 1.00 71.06 97 PHE A O 1
ATOM 790 N N . ALA A 1 98 ? 5.042 10.637 32.137 1.00 64.00 98 ALA A N 1
ATOM 791 C CA . ALA A 1 98 ? 4.992 10.853 30.700 1.00 64.00 98 ALA A CA 1
ATOM 792 C C . ALA A 1 98 ? 6.184 11.679 30.223 1.00 64.00 98 ALA A C 1
ATOM 794 O O . ALA A 1 98 ? 6.882 11.244 29.313 1.00 64.00 98 ALA A O 1
ATOM 795 N N . ASP A 1 99 ? 6.469 12.802 30.879 1.00 71.19 99 ASP A N 1
ATOM 796 C CA . ASP A 1 99 ? 7.605 13.672 30.579 1.00 71.19 99 ASP A CA 1
ATOM 797 C C . ASP A 1 99 ? 8.928 12.917 30.729 1.00 71.19 99 ASP A C 1
ATOM 799 O O . ASP A 1 99 ? 9.766 12.949 29.826 1.00 71.19 99 ASP A O 1
ATOM 803 N N . LYS A 1 100 ? 9.080 12.140 31.810 1.00 76.62 100 LYS A N 1
ATOM 804 C CA . LYS A 1 100 ? 10.276 11.318 32.044 1.00 76.62 100 LYS A CA 1
ATOM 805 C C . LYS A 1 100 ? 10.474 10.244 30.971 1.00 76.62 100 LYS A C 1
ATOM 807 O O . LYS A 1 100 ? 11.598 9.994 30.537 1.00 76.62 100 LYS A O 1
ATOM 812 N N . LEU A 1 101 ? 9.399 9.588 30.537 1.00 71.81 101 LEU A N 1
ATOM 813 C CA . LEU A 1 101 ? 9.463 8.615 29.445 1.00 71.81 101 LEU A CA 1
ATOM 814 C C . LEU A 1 101 ? 9.757 9.313 28.114 1.00 71.81 101 LEU A C 1
ATOM 816 O O . LEU A 1 101 ? 10.633 8.873 27.371 1.00 71.81 101 LEU A O 1
ATOM 820 N N . LEU A 1 102 ? 9.071 10.419 27.831 1.00 71.12 102 LEU A N 1
ATOM 821 C CA . LEU A 1 102 ? 9.234 11.220 26.622 1.00 71.12 102 LEU A CA 1
ATOM 822 C C . LEU A 1 102 ? 10.652 11.753 26.459 1.00 71.12 102 LEU A C 1
ATOM 824 O O . LEU A 1 102 ? 11.156 11.742 25.342 1.00 71.12 102 LEU A O 1
ATOM 828 N N . GLU A 1 103 ? 11.304 12.189 27.531 1.00 74.56 103 GLU A N 1
ATOM 829 C CA . GLU A 1 103 ? 12.707 12.609 27.508 1.00 74.56 103 GLU A CA 1
ATOM 830 C C . GLU A 1 103 ? 13.625 11.463 27.043 1.00 74.56 103 GLU A C 1
ATOM 832 O O . GLU A 1 103 ? 14.472 11.640 26.157 1.00 74.56 103 GLU A O 1
ATOM 837 N N . GLY A 1 104 ? 13.372 10.249 27.540 1.00 74.56 104 GLY A N 1
ATOM 838 C CA . GLY A 1 104 ? 14.028 9.031 27.070 1.00 74.56 104 GLY A CA 1
ATOM 839 C C . GLY A 1 104 ? 13.770 8.747 25.586 1.00 74.56 104 GLY A C 1
ATOM 840 O O . GLY A 1 104 ? 14.708 8.499 24.836 1.00 74.56 104 GLY A O 1
ATOM 841 N N . TYR A 1 105 ? 12.529 8.833 25.107 1.00 72.19 105 TYR A N 1
ATOM 842 C CA . TYR A 1 105 ? 12.227 8.527 23.699 1.00 72.19 105 TYR A CA 1
ATOM 843 C C . TYR A 1 105 ? 12.650 9.625 22.723 1.00 72.19 105 TYR A C 1
ATOM 845 O O . TYR A 1 105 ? 13.067 9.325 21.607 1.00 72.19 105 TYR A O 1
ATOM 853 N N . ARG A 1 106 ? 12.562 10.898 23.118 1.00 77.81 106 ARG A N 1
ATOM 854 C CA . ARG A 1 106 ? 12.990 12.034 22.289 1.00 77.81 106 ARG A CA 1
ATOM 855 C C . ARG A 1 106 ? 14.491 11.988 22.037 1.00 77.81 106 ARG A C 1
ATOM 857 O O . ARG A 1 106 ? 14.902 12.234 20.908 1.00 77.81 106 ARG A O 1
ATOM 864 N N . SER A 1 107 ? 15.284 11.620 23.045 1.00 76.62 107 SER A N 1
ATOM 865 C CA . SER A 1 107 ? 16.740 11.477 22.902 1.00 76.62 107 SER A CA 1
ATOM 866 C C . SER A 1 107 ? 17.157 10.302 22.008 1.00 76.62 107 SER A C 1
ATOM 868 O O . SER A 1 107 ? 18.214 10.365 21.391 1.00 76.62 107 SER A O 1
ATOM 870 N N . HIS A 1 108 ? 16.314 9.272 21.877 1.00 80.38 108 HIS A N 1
ATOM 871 C CA . HIS A 1 108 ? 16.575 8.086 21.050 1.00 80.38 108 HIS A CA 1
ATOM 872 C C . HIS A 1 108 ? 15.791 8.072 19.727 1.00 80.38 108 HIS A C 1
ATOM 874 O O . HIS A 1 108 ? 15.779 7.057 19.028 1.00 80.38 108 HIS A O 1
ATOM 880 N N . ARG A 1 109 ? 15.108 9.170 19.372 1.00 83.38 109 ARG A N 1
ATOM 881 C CA . ARG A 1 109 ? 14.332 9.253 18.129 1.00 83.38 109 ARG A CA 1
ATOM 882 C C . ARG A 1 109 ? 15.286 9.209 16.935 1.00 83.38 109 ARG A C 1
ATOM 884 O O . ARG A 1 109 ? 16.007 10.168 16.676 1.00 83.38 109 ARG A O 1
ATOM 891 N N . ASP A 1 110 ? 15.225 8.123 16.176 1.00 88.62 110 ASP A N 1
ATOM 892 C CA . ASP A 1 110 ? 15.979 7.968 14.937 1.00 88.62 110 ASP A CA 1
ATOM 893 C C . ASP A 1 110 ? 15.134 8.386 13.726 1.00 88.62 110 ASP A C 1
ATOM 895 O O . ASP A 1 110 ? 14.079 7.812 13.453 1.00 88.62 110 ASP A O 1
ATOM 899 N N . LEU A 1 111 ? 15.608 9.406 13.008 1.00 93.06 111 LEU A N 1
ATOM 900 C CA . LEU A 1 111 ? 15.017 9.888 11.757 1.00 93.06 111 LEU A CA 1
ATOM 901 C C . LEU A 1 111 ? 15.907 9.621 10.535 1.00 93.06 111 LEU A C 1
ATOM 903 O O . LEU A 1 111 ? 15.595 10.068 9.436 1.00 93.06 111 LEU A O 1
ATOM 907 N N . THR A 1 112 ? 17.027 8.920 10.720 1.00 94.00 112 THR A N 1
ATOM 908 C CA . THR A 1 112 ? 18.019 8.675 9.663 1.00 94.00 112 THR A CA 1
ATOM 909 C C . THR A 1 112 ? 17.590 7.568 8.709 1.00 94.00 112 THR A C 1
ATOM 911 O O . THR A 1 112 ? 17.989 7.559 7.544 1.00 94.00 112 THR A O 1
ATOM 914 N N . ASN A 1 113 ? 16.753 6.649 9.190 1.00 94.44 113 ASN A N 1
ATOM 915 C CA . ASN A 1 113 ? 16.230 5.556 8.394 1.00 94.44 113 ASN A CA 1
ATOM 916 C C . ASN A 1 113 ? 15.168 6.029 7.395 1.00 94.44 113 ASN A C 1
ATOM 918 O O . ASN A 1 113 ? 14.332 6.881 7.679 1.00 94.44 113 ASN A O 1
ATOM 922 N N . CYS A 1 114 ? 15.163 5.405 6.223 1.00 96.50 114 CYS A N 1
ATOM 923 C CA . CYS A 1 114 ? 14.131 5.533 5.213 1.00 96.50 114 CYS A CA 1
ATOM 924 C C . CYS A 1 114 ? 13.400 4.196 5.067 1.00 96.50 114 CYS A C 1
ATOM 926 O O . CYS A 1 114 ? 13.889 3.263 4.419 1.00 96.50 114 CYS A O 1
ATOM 928 N N . ILE A 1 115 ? 12.228 4.108 5.692 1.00 97.38 115 ILE A N 1
ATOM 929 C CA . ILE A 1 115 ? 11.379 2.922 5.678 1.00 97.38 115 ILE A CA 1
ATOM 930 C C . ILE A 1 115 ? 10.258 3.103 4.660 1.00 97.38 115 ILE A C 1
ATOM 932 O O . ILE A 1 115 ? 9.571 4.126 4.636 1.00 97.38 115 ILE A O 1
ATOM 936 N N . VAL A 1 116 ? 10.049 2.079 3.839 1.00 98.38 116 VAL A N 1
ATOM 937 C CA . VAL A 1 116 ? 8.963 2.011 2.865 1.00 98.38 116 VAL A CA 1
ATOM 938 C C . VAL A 1 116 ? 8.046 0.857 3.219 1.00 98.38 116 VAL A C 1
ATOM 940 O O . VAL A 1 116 ? 8.498 -0.270 3.394 1.00 98.38 116 VAL A O 1
ATOM 943 N N . HIS A 1 117 ? 6.750 1.134 3.283 1.00 98.44 117 HIS A N 1
ATOM 944 C CA . HIS A 1 117 ? 5.711 0.115 3.317 1.00 98.44 117 HIS A CA 1
ATOM 945 C C . HIS A 1 117 ? 5.020 0.067 1.955 1.00 98.44 117 HIS A C 1
ATOM 947 O O . HIS A 1 117 ? 4.478 1.083 1.516 1.00 98.44 117 HIS A O 1
ATOM 953 N N . VAL A 1 118 ? 5.029 -1.095 1.304 1.00 98.38 118 VAL A N 1
ATOM 954 C CA . VAL A 1 118 ? 4.358 -1.347 0.020 1.00 98.38 118 VAL A CA 1
ATOM 955 C C . VAL A 1 118 ? 3.136 -2.226 0.255 1.00 98.38 118 VAL A C 1
ATOM 957 O O . VAL A 1 118 ? 3.236 -3.239 0.941 1.00 98.38 118 VAL A O 1
ATOM 960 N N . ASP A 1 119 ? 2.005 -1.848 -0.342 1.00 98.19 119 ASP A N 1
ATOM 961 C CA . ASP A 1 119 ? 0.706 -2.505 -0.179 1.00 98.19 119 ASP A CA 1
ATOM 962 C C . ASP A 1 119 ? -0.015 -2.595 -1.534 1.00 98.19 119 ASP A C 1
ATOM 964 O O . ASP A 1 119 ? -0.277 -1.573 -2.185 1.00 98.19 119 ASP A O 1
ATOM 968 N N . MET A 1 120 ? -0.289 -3.814 -2.006 1.00 98.38 120 MET A N 1
ATOM 969 C CA . MET A 1 120 ? -0.932 -4.027 -3.309 1.00 98.38 120 MET A CA 1
ATOM 970 C C . MET A 1 120 ? -2.401 -3.571 -3.298 1.00 98.38 120 MET A C 1
ATOM 972 O O . MET A 1 120 ? -3.208 -3.965 -2.454 1.00 98.38 120 MET A O 1
ATOM 976 N N . ASP A 1 121 ? -2.806 -2.795 -4.305 1.00 97.12 121 ASP A N 1
ATOM 977 C CA . ASP A 1 121 ? -4.138 -2.189 -4.329 1.00 97.12 121 ASP A CA 1
ATOM 978 C C . ASP A 1 121 ? -5.238 -3.236 -4.583 1.00 97.12 121 ASP A C 1
ATOM 980 O O . ASP A 1 121 ? -5.396 -3.740 -5.694 1.00 97.12 121 ASP A O 1
ATOM 984 N N . ALA A 1 122 ? -6.049 -3.534 -3.560 1.00 95.31 122 ALA A N 1
ATOM 985 C CA . ALA A 1 122 ? -7.139 -4.521 -3.625 1.00 95.31 122 ALA A CA 1
ATOM 986 C C . ALA A 1 122 ? -6.691 -5.887 -4.191 1.00 95.31 122 ALA A C 1
ATOM 988 O O . ALA A 1 122 ? -7.370 -6.468 -5.041 1.00 95.31 122 ALA A O 1
ATOM 989 N N . PHE A 1 123 ? -5.557 -6.387 -3.690 1.00 97.94 123 PHE A N 1
ATOM 990 C CA . PHE A 1 123 ? -4.733 -7.432 -4.297 1.00 97.94 123 PHE A CA 1
ATOM 991 C C . PHE A 1 123 ? -5.483 -8.575 -4.995 1.00 97.94 123 PHE A C 1
ATOM 993 O O . PHE A 1 123 ? -5.426 -8.666 -6.219 1.00 97.94 123 PHE A O 1
ATOM 1000 N N . TYR A 1 124 ? -6.220 -9.422 -4.266 1.00 97.81 124 TYR A N 1
ATOM 1001 C CA . TYR A 1 124 ? -6.867 -10.596 -4.876 1.00 97.81 124 TYR A CA 1
ATOM 1002 C C . TYR A 1 124 ? -7.867 -10.200 -5.966 1.00 97.81 124 TYR A C 1
ATOM 1004 O O . TYR A 1 124 ? -7.877 -10.779 -7.045 1.00 97.81 124 TYR A O 1
ATOM 1012 N N . ALA A 1 125 ? -8.652 -9.147 -5.733 1.00 96.81 125 ALA A N 1
ATOM 1013 C CA . ALA A 1 125 ? -9.608 -8.648 -6.711 1.00 96.81 125 ALA A CA 1
ATOM 1014 C C . ALA A 1 125 ? -8.902 -8.080 -7.948 1.00 96.81 125 ALA A C 1
ATOM 1016 O O . ALA A 1 125 ? -9.384 -8.249 -9.062 1.00 96.81 125 ALA A O 1
ATOM 1017 N N . ALA A 1 126 ? -7.763 -7.410 -7.761 1.00 97.38 126 ALA A N 1
ATOM 1018 C CA . ALA A 1 126 ? -6.959 -6.876 -8.851 1.00 97.38 126 ALA A CA 1
ATOM 1019 C C . ALA A 1 126 ? -6.353 -7.988 -9.715 1.00 97.38 126 ALA A C 1
ATOM 1021 O O . ALA A 1 126 ? -6.355 -7.862 -10.939 1.00 97.38 126 ALA A O 1
ATOM 1022 N N . VAL A 1 127 ? -5.915 -9.091 -9.098 1.00 98.31 127 VAL A N 1
ATOM 1023 C CA . VAL A 1 127 ? -5.475 -10.295 -9.815 1.00 98.31 127 VAL A CA 1
ATOM 1024 C C . VAL A 1 127 ? -6.623 -10.866 -10.655 1.00 98.31 127 VAL A C 1
ATOM 1026 O O . VAL A 1 127 ? -6.452 -11.044 -11.857 1.00 98.31 127 VAL A O 1
ATOM 1029 N N . GLU A 1 128 ? -7.810 -11.068 -10.072 1.00 98.06 128 GLU A N 1
ATOM 1030 C CA . GLU A 1 128 ? -8.973 -11.567 -10.827 1.00 98.06 128 GLU A CA 1
ATOM 1031 C C . GLU A 1 128 ? -9.371 -10.633 -11.982 1.00 98.06 128 GLU A C 1
ATOM 1033 O O . GLU A 1 128 ? -9.622 -11.089 -13.092 1.00 98.06 128 GLU A O 1
ATOM 1038 N N . MET A 1 129 ? -9.372 -9.314 -11.762 1.00 96.62 129 MET A N 1
ATOM 1039 C CA . MET A 1 129 ? -9.681 -8.319 -12.801 1.00 96.62 129 MET A CA 1
ATOM 1040 C C . MET A 1 129 ? -8.635 -8.253 -13.924 1.00 96.62 129 MET A C 1
ATOM 1042 O O . MET A 1 129 ? -8.936 -7.773 -15.021 1.00 96.62 129 MET A O 1
ATOM 1046 N N . ARG A 1 130 ? -7.390 -8.655 -13.650 1.00 96.25 130 ARG A N 1
ATOM 1047 C CA . ARG A 1 130 ? -6.345 -8.764 -14.671 1.00 96.25 130 ARG A CA 1
ATOM 1048 C C . ARG A 1 130 ? -6.593 -9.977 -15.558 1.00 96.25 130 ARG A C 1
ATOM 1050 O O . ARG A 1 130 ? -6.496 -9.843 -16.774 1.00 96.25 130 ARG A O 1
ATOM 1057 N N . ASP A 1 131 ? -6.897 -11.119 -14.950 1.00 96.69 131 ASP A N 1
ATOM 1058 C CA . ASP A 1 131 ? -7.025 -12.390 -15.666 1.00 96.69 131 ASP A CA 1
ATOM 1059 C C . ASP A 1 131 ? -8.374 -12.522 -16.388 1.00 96.69 131 ASP A C 1
ATOM 1061 O O . ASP A 1 131 ? -8.430 -13.090 -17.475 1.00 96.69 131 ASP A O 1
ATOM 1065 N N . ASP A 1 132 ? -9.439 -11.932 -15.835 1.00 96.31 132 ASP A N 1
ATOM 1066 C CA . ASP A 1 132 ? -10.734 -11.754 -16.494 1.00 96.31 132 ASP A CA 1
ATOM 1067 C C . ASP A 1 132 ? -11.081 -10.253 -16.603 1.00 96.31 132 ASP A C 1
ATOM 1069 O O . ASP A 1 132 ? -11.674 -9.655 -15.691 1.00 96.31 132 ASP A O 1
ATOM 1073 N N . PRO A 1 133 ? -10.760 -9.614 -17.747 1.00 93.38 133 PRO A N 1
ATOM 1074 C CA . PRO A 1 133 ? -11.072 -8.208 -17.987 1.00 93.38 133 PRO A CA 1
ATOM 1075 C C . PRO A 1 133 ? -12.566 -7.862 -17.894 1.00 93.38 133 PRO A C 1
ATOM 1077 O O . PRO A 1 133 ? -12.898 -6.695 -17.667 1.00 93.38 133 PRO A O 1
ATOM 1080 N N . SER A 1 134 ? -13.478 -8.839 -18.019 1.00 94.00 134 SER A N 1
ATOM 1081 C CA . SER A 1 134 ? -14.926 -8.612 -17.893 1.00 94.00 134 SER A CA 1
ATOM 1082 C C . SER A 1 134 ? -15.349 -8.205 -16.472 1.00 94.00 134 SER A C 1
ATOM 1084 O O . SER A 1 134 ? -16.462 -7.698 -16.273 1.00 94.00 134 SER A O 1
ATOM 1086 N N . LEU A 1 135 ? -14.464 -8.390 -15.484 1.00 95.06 135 LEU A N 1
ATOM 1087 C CA . LEU A 1 135 ? -14.682 -8.047 -14.078 1.00 95.06 135 LEU A CA 1
ATOM 1088 C C . LEU A 1 135 ? -14.283 -6.606 -13.723 1.00 95.06 135 LEU A C 1
ATOM 1090 O O . LEU A 1 135 ? -14.722 -6.100 -12.691 1.00 95.06 135 LEU A O 1
ATOM 1094 N N . ARG A 1 136 ? -13.489 -5.911 -14.554 1.00 91.06 136 ARG A N 1
ATOM 1095 C CA . ARG A 1 136 ? -12.878 -4.604 -14.209 1.00 91.06 136 ARG A CA 1
ATOM 1096 C C . ARG A 1 136 ? -13.872 -3.508 -13.843 1.00 91.06 136 ARG A C 1
ATOM 1098 O O . ARG A 1 136 ? -13.577 -2.669 -12.998 1.00 91.06 136 ARG A O 1
ATOM 1105 N N . LEU A 1 137 ? -15.041 -3.511 -14.479 1.00 91.19 137 LEU A N 1
ATOM 1106 C CA . LEU A 1 137 ? -16.084 -2.501 -14.277 1.00 91.19 137 LEU A CA 1
ATOM 1107 C C . LEU A 1 137 ? -17.245 -3.009 -13.413 1.00 91.19 137 LEU A C 1
ATOM 1109 O O . LEU A 1 137 ? -18.291 -2.367 -13.346 1.00 91.19 137 LEU A O 1
ATOM 1113 N N . LYS A 1 138 ? -17.073 -4.158 -12.752 1.00 93.69 138 LYS A N 1
ATOM 1114 C CA . LYS A 1 138 ? -18.081 -4.763 -11.878 1.00 93.69 138 LYS A CA 1
ATOM 1115 C C . LYS A 1 138 ? -17.652 -4.641 -10.411 1.00 93.69 138 LYS A C 1
ATOM 1117 O O . LYS A 1 138 ? -16.456 -4.678 -10.109 1.00 93.69 138 LYS A O 1
ATOM 1122 N N . PRO A 1 139 ? -18.594 -4.506 -9.465 1.00 95.38 139 PRO A N 1
ATOM 1123 C CA . PRO A 1 139 ? -18.280 -4.689 -8.056 1.00 95.38 139 PRO A CA 1
ATOM 1124 C C . PRO A 1 139 ? -17.911 -6.157 -7.819 1.00 95.38 139 PRO A C 1
ATOM 1126 O O . PRO A 1 139 ? -18.697 -7.058 -8.111 1.00 95.38 139 PRO A O 1
ATOM 1129 N N . LEU A 1 140 ? -16.703 -6.383 -7.306 1.00 94.69 140 LEU A N 1
ATOM 1130 C CA . LEU A 1 140 ? -16.092 -7.703 -7.160 1.00 94.69 140 LEU A CA 1
ATOM 1131 C C . LEU A 1 140 ? -15.680 -7.963 -5.705 1.00 94.69 140 LEU A C 1
ATOM 1133 O O . LEU A 1 140 ? -15.156 -7.060 -5.044 1.00 94.69 140 LEU A O 1
ATOM 1137 N N . ALA A 1 141 ? -15.863 -9.203 -5.243 1.00 91.31 141 ALA A N 1
ATOM 1138 C CA . ALA A 1 141 ? -15.409 -9.709 -3.951 1.00 91.31 141 ALA A CA 1
ATOM 1139 C C . ALA A 1 141 ? -14.666 -11.060 -4.074 1.00 91.31 141 ALA A C 1
ATOM 1141 O O . ALA A 1 141 ? -15.282 -12.103 -4.262 1.00 91.31 141 ALA A O 1
ATOM 1142 N N . SER A 1 142 ? -13.342 -11.012 -3.912 1.00 79.44 142 SER A N 1
ATOM 1143 C CA . SER A 1 142 ? -12.453 -12.099 -3.445 1.00 79.44 142 SER A CA 1
ATOM 1144 C C . SER A 1 142 ? -11.662 -11.557 -2.238 1.00 79.44 142 SER A C 1
ATOM 1146 O O . SER A 1 142 ? -11.798 -12.020 -1.111 1.00 79.44 142 SER A O 1
ATOM 1148 N N . THR A 1 143 ? -11.029 -10.397 -2.438 1.00 84.62 143 THR A N 1
ATOM 1149 C CA . THR A 1 143 ? -11.152 -9.226 -1.544 1.00 84.62 143 THR A CA 1
ATOM 1150 C C . THR A 1 143 ? -12.075 -8.204 -2.225 1.00 84.62 143 THR A C 1
ATOM 1152 O O . THR A 1 143 ? -12.402 -8.382 -3.399 1.00 84.62 143 THR A O 1
ATOM 1155 N N . SER A 1 144 ? -12.542 -7.143 -1.564 1.00 90.06 144 SER A N 1
ATOM 1156 C CA . SER A 1 144 ? -13.407 -6.168 -2.250 1.00 90.06 144 SER A CA 1
ATOM 1157 C C . SER A 1 144 ? -12.599 -5.188 -3.110 1.00 90.06 144 SER A C 1
ATOM 1159 O O . SER A 1 144 ? -11.689 -4.518 -2.604 1.00 90.06 144 SER A O 1
ATOM 1161 N N . ASN A 1 145 ? -12.940 -5.068 -4.401 1.00 94.19 145 ASN A N 1
ATOM 1162 C CA . ASN A 1 145 ? -12.371 -4.031 -5.272 1.00 94.19 145 ASN A CA 1
ATOM 1163 C C . ASN A 1 145 ? -12.919 -2.636 -4.917 1.00 94.19 145 ASN A C 1
ATOM 1165 O O . ASN A 1 145 ? -13.918 -2.492 -4.210 1.00 94.19 145 ASN A O 1
ATOM 1169 N N . TYR A 1 146 ? -12.281 -1.578 -5.424 1.00 92.06 146 TYR A N 1
ATOM 1170 C CA . TYR A 1 146 ? -12.682 -0.202 -5.103 1.00 92.06 146 TYR A CA 1
ATOM 1171 C C . TYR A 1 146 ? -14.108 0.149 -5.557 1.00 92.06 146 TYR A C 1
ATOM 1173 O O . TYR A 1 146 ? -14.728 1.012 -4.942 1.00 92.06 146 TYR A O 1
ATOM 1181 N N . ILE A 1 147 ? -14.657 -0.539 -6.566 1.00 92.75 147 ILE A N 1
ATOM 1182 C CA . ILE A 1 147 ? -16.054 -0.374 -6.997 1.00 92.75 147 ILE A CA 1
ATOM 1183 C C . ILE A 1 147 ? -17.001 -0.922 -5.924 1.00 92.75 147 ILE A C 1
ATOM 1185 O O . ILE A 1 147 ? -17.850 -0.184 -5.428 1.00 92.75 147 ILE A O 1
ATOM 1189 N N . ALA A 1 148 ? -16.814 -2.174 -5.491 1.00 93.38 148 ALA A N 1
ATOM 1190 C CA . ALA A 1 148 ? -17.600 -2.785 -4.417 1.00 93.38 148 ALA A CA 1
ATOM 1191 C C . ALA A 1 148 ? -17.479 -1.995 -3.103 1.00 93.38 148 ALA A C 1
ATOM 1193 O O . ALA A 1 148 ? -18.456 -1.839 -2.367 1.00 93.38 148 ALA A O 1
ATOM 1194 N N . ARG A 1 149 ? -16.303 -1.408 -2.837 1.00 92.94 149 ARG A N 1
ATOM 1195 C CA . ARG A 1 149 ? -16.083 -0.582 -1.645 1.00 92.94 149 ARG A CA 1
ATOM 1196 C C . ARG A 1 149 ? -16.963 0.673 -1.593 1.00 92.94 149 ARG A C 1
ATOM 1198 O O . ARG A 1 149 ? -17.264 1.131 -0.488 1.00 92.94 149 ARG A O 1
ATOM 1205 N N . ARG A 1 150 ? -17.423 1.209 -2.727 1.00 90.06 150 ARG A N 1
ATOM 1206 C CA . ARG A 1 150 ? -18.357 2.355 -2.753 1.00 90.06 150 ARG A CA 1
ATOM 1207 C C . ARG A 1 150 ? -19.744 1.992 -2.223 1.00 90.06 150 ARG A C 1
ATOM 1209 O O . ARG A 1 150 ? -20.397 2.839 -1.634 1.00 90.06 150 ARG A O 1
ATOM 1216 N N . TYR A 1 151 ? -20.137 0.725 -2.343 1.00 89.06 151 TYR A N 1
ATOM 1217 C CA . TYR A 1 151 ? -21.377 0.185 -1.775 1.00 89.06 151 TYR A CA 1
ATOM 1218 C C . TYR A 1 151 ? -21.231 -0.233 -0.304 1.00 89.06 151 TYR A C 1
ATOM 1220 O O . TYR A 1 151 ? -22.142 -0.809 0.276 1.00 89.06 151 TYR A O 1
ATOM 1228 N N . GLY A 1 152 ? -20.066 -0.002 0.310 1.00 86.62 152 GLY A N 1
ATOM 1229 C CA . GLY A 1 152 ? -19.794 -0.423 1.684 1.00 86.62 152 GLY A CA 1
ATOM 1230 C C . GLY A 1 152 ? -19.273 -1.855 1.824 1.00 86.62 152 GLY A C 1
ATOM 1231 O O . GLY A 1 152 ? -18.900 -2.233 2.927 1.00 86.62 152 GLY A O 1
ATOM 1232 N N . VAL A 1 153 ? -19.135 -2.622 0.736 1.00 89.25 153 VAL A N 1
ATOM 1233 C CA . VAL A 1 153 ? -18.563 -3.980 0.789 1.00 89.25 153 VAL A CA 1
ATOM 1234 C C . VAL A 1 153 ? -17.080 -3.911 1.180 1.00 89.25 153 VAL A C 1
ATOM 1236 O O . VAL A 1 153 ? -16.278 -3.191 0.570 1.00 89.25 153 VAL A O 1
ATOM 1239 N N . ARG A 1 154 ? -16.686 -4.645 2.220 1.00 86.38 154 ARG A N 1
ATOM 1240 C CA . ARG A 1 154 ? -15.316 -4.687 2.764 1.00 86.38 154 ARG A CA 1
ATOM 1241 C C . ARG A 1 154 ? -14.852 -6.132 2.933 1.00 86.38 154 ARG A C 1
ATOM 1243 O O . ARG A 1 154 ? -15.663 -7.053 2.882 1.00 86.38 154 ARG A O 1
ATOM 1250 N N . ALA A 1 155 ? -13.547 -6.319 3.118 1.00 82.31 155 ALA A N 1
ATOM 1251 C CA . ALA A 1 155 ? -13.018 -7.595 3.589 1.00 82.31 155 ALA A CA 1
ATOM 1252 C C . ALA A 1 155 ? -13.611 -7.945 4.972 1.00 82.31 155 ALA A C 1
ATOM 1254 O O . ALA A 1 155 ? -14.182 -7.081 5.638 1.00 82.31 155 ALA A O 1
ATOM 1255 N N . ALA A 1 156 ? -13.551 -9.229 5.338 1.00 82.44 156 ALA A N 1
ATOM 1256 C CA . ALA A 1 156 ? -14.202 -9.824 6.514 1.00 82.44 156 ALA A CA 1
ATOM 1257 C C . ALA A 1 156 ? -15.749 -9.766 6.545 1.00 82.44 156 ALA A C 1
ATOM 1259 O O . ALA A 1 156 ? -16.365 -10.357 7.430 1.00 82.44 156 ALA A O 1
ATOM 1260 N N . MET A 1 157 ? -16.405 -9.127 5.569 1.00 85.69 157 MET A N 1
ATOM 1261 C CA . MET A 1 157 ? -17.864 -9.118 5.453 1.00 85.69 157 MET A CA 1
ATOM 1262 C C . MET A 1 157 ? -18.391 -10.437 4.856 1.00 85.69 157 MET A C 1
ATOM 1264 O O . MET A 1 157 ? -17.938 -10.839 3.781 1.00 85.69 157 MET A O 1
ATOM 1268 N N . PRO A 1 158 ? -19.402 -11.083 5.470 1.00 88.06 158 PRO A N 1
ATOM 1269 C CA . PRO A 1 158 ? -20.074 -12.235 4.876 1.00 88.06 158 PRO A CA 1
ATOM 1270 C C . PRO A 1 158 ? -20.647 -11.937 3.484 1.00 88.06 158 PRO A C 1
ATOM 1272 O O . PRO A 1 158 ? -21.344 -10.940 3.280 1.00 88.06 158 PRO A O 1
ATOM 1275 N N . GLY A 1 159 ? -20.427 -12.843 2.527 1.00 88.62 159 GLY A N 1
ATOM 1276 C CA . GLY A 1 159 ? -20.808 -12.629 1.124 1.00 88.62 159 GLY A CA 1
ATOM 1277 C C . GLY A 1 159 ? -22.302 -12.358 0.904 1.00 88.62 159 GLY A C 1
ATOM 1278 O O . GLY A 1 159 ? -22.662 -11.537 0.061 1.00 88.62 159 GLY A O 1
ATOM 1279 N N . PHE A 1 160 ? -23.183 -12.980 1.694 1.00 88.25 160 PHE A N 1
ATOM 1280 C CA . PHE A 1 160 ? -24.627 -12.738 1.603 1.00 88.25 160 PHE A CA 1
ATOM 1281 C C . PHE A 1 160 ? -25.012 -11.303 2.002 1.00 88.25 160 PHE A C 1
ATOM 1283 O O . PHE A 1 160 ? -25.927 -10.737 1.410 1.00 88.25 160 PHE A O 1
ATOM 1290 N N . LEU A 1 161 ? -24.300 -10.690 2.956 1.00 87.25 161 LEU A N 1
ATOM 1291 C CA . LEU A 1 161 ? -24.487 -9.279 3.314 1.00 87.25 161 LEU A CA 1
ATOM 1292 C C . LEU A 1 161 ? -23.919 -8.368 2.236 1.00 87.25 161 LEU A C 1
ATOM 1294 O O . LEU A 1 161 ? -24.575 -7.404 1.851 1.00 87.25 161 LEU A O 1
ATOM 1298 N N . GLY A 1 162 ? -22.761 -8.728 1.678 1.00 89.56 162 GLY A N 1
ATOM 1299 C CA . GLY A 1 162 ? -22.199 -8.036 0.521 1.00 89.56 162 GLY A CA 1
ATOM 1300 C C . GLY A 1 162 ? -23.198 -7.944 -0.636 1.00 89.56 162 GLY A C 1
ATOM 1301 O O . GLY A 1 162 ? -23.377 -6.868 -1.200 1.00 89.56 162 GLY A O 1
ATOM 1302 N N . ARG A 1 163 ? -23.924 -9.033 -0.933 1.00 92.69 163 ARG A N 1
ATOM 1303 C CA . ARG A 1 163 ? -24.991 -9.045 -1.952 1.00 92.69 163 ARG A CA 1
ATOM 1304 C C . ARG A 1 163 ? -26.221 -8.221 -1.573 1.00 92.69 163 ARG A C 1
ATOM 1306 O O . ARG A 1 163 ? -26.899 -7.724 -2.461 1.00 92.69 163 ARG A O 1
ATOM 1313 N N . LYS A 1 164 ? -26.522 -8.045 -0.285 1.00 91.12 164 LYS A N 1
ATOM 1314 C CA . LYS A 1 164 ? -27.596 -7.129 0.137 1.00 91.12 164 LYS A CA 1
ATOM 1315 C C . LYS A 1 164 ? -27.214 -5.670 -0.070 1.00 91.12 164 LYS A C 1
ATOM 1317 O O . LYS A 1 164 ? -28.042 -4.895 -0.530 1.00 91.12 164 LYS A O 1
ATOM 1322 N N . LEU A 1 165 ? -25.967 -5.314 0.237 1.00 88.94 165 LEU A N 1
ATOM 1323 C CA . LEU A 1 165 ? -25.440 -3.969 -0.007 1.00 88.94 165 LEU A CA 1
ATOM 1324 C C . LEU A 1 165 ? -25.254 -3.684 -1.506 1.00 88.94 165 LEU A C 1
ATOM 1326 O O . LEU A 1 165 ? -25.378 -2.546 -1.949 1.00 88.94 165 LEU A O 1
ATOM 1330 N N . CYS A 1 166 ? -24.946 -4.717 -2.289 1.00 93.50 166 CYS A N 1
ATOM 1331 C CA . CYS A 1 166 ? -24.688 -4.623 -3.718 1.00 93.50 166 CYS A CA 1
ATOM 1332 C C . CYS A 1 166 ? -25.260 -5.865 -4.433 1.00 93.50 166 CYS A C 1
ATOM 1334 O O . CYS A 1 166 ? -24.556 -6.867 -4.568 1.00 93.50 166 CYS A O 1
ATOM 1336 N N . PRO A 1 167 ? -26.527 -5.837 -4.893 1.00 94.44 167 PRO A N 1
ATOM 1337 C CA . PRO A 1 167 ? -27.174 -6.985 -5.547 1.00 94.44 167 PRO A CA 1
ATOM 1338 C C . PRO A 1 167 ? -26.416 -7.531 -6.764 1.00 94.44 167 PRO A C 1
ATOM 1340 O O . PRO A 1 167 ? -26.405 -8.734 -7.016 1.00 94.44 167 PRO A O 1
ATOM 1343 N N . GLN A 1 168 ? -25.724 -6.647 -7.479 1.00 94.75 168 GLN A N 1
ATOM 1344 C CA . GLN A 1 168 ? -24.882 -6.937 -8.636 1.00 94.75 168 GLN A CA 1
ATOM 1345 C C . GLN A 1 168 ? -23.446 -7.380 -8.275 1.00 94.75 168 GLN A C 1
ATOM 1347 O O . GLN A 1 168 ? -22.599 -7.476 -9.163 1.00 94.75 168 GLN A O 1
ATOM 1352 N N . LEU A 1 169 ? -23.148 -7.623 -6.990 1.00 96.38 169 LEU A N 1
ATOM 1353 C CA . LEU A 1 169 ? -21.835 -8.071 -6.520 1.00 96.38 169 LEU A CA 1
ATOM 1354 C C . LEU A 1 169 ? -21.468 -9.429 -7.122 1.00 96.38 169 LEU A C 1
ATOM 1356 O O . LEU A 1 169 ? -22.155 -10.436 -6.920 1.00 96.38 169 LEU A O 1
ATOM 1360 N N . VAL A 1 170 ? -20.323 -9.464 -7.795 1.00 97.31 170 VAL A N 1
ATOM 1361 C CA . VAL A 1 170 ? -19.697 -10.699 -8.259 1.00 97.31 170 VAL A CA 1
ATOM 1362 C C . VAL A 1 170 ? -18.781 -11.208 -7.151 1.00 97.31 170 VAL A C 1
ATOM 1364 O O . VAL A 1 170 ? -17.888 -10.492 -6.708 1.00 97.31 170 VAL A O 1
ATOM 1367 N N . ILE A 1 171 ? -19.001 -12.436 -6.684 1.00 96.56 171 ILE A N 1
ATOM 1368 C CA . ILE A 1 171 ? -18.126 -13.092 -5.705 1.00 96.56 171 ILE A CA 1
ATOM 1369 C C . ILE A 1 171 ? -17.309 -14.134 -6.460 1.00 96.56 171 ILE A C 1
ATOM 1371 O O . ILE A 1 171 ? -17.895 -15.043 -7.047 1.00 96.56 171 ILE A O 1
ATOM 1375 N N . VAL A 1 172 ? -15.986 -13.988 -6.457 1.00 96.19 172 VAL A N 1
ATOM 1376 C CA . VAL A 1 172 ? -15.060 -14.912 -7.127 1.00 96.19 172 VAL A CA 1
ATOM 1377 C C . VAL A 1 172 ? -14.315 -15.714 -6.058 1.00 96.19 172 VAL A C 1
ATOM 1379 O O . VAL A 1 172 ? -13.789 -15.105 -5.123 1.00 96.19 172 VAL A O 1
ATOM 1382 N N . PRO A 1 173 ? -14.283 -17.057 -6.146 1.00 96.00 173 PRO A N 1
ATOM 1383 C CA . PRO A 1 173 ? -13.520 -17.886 -5.218 1.00 96.00 173 PRO A CA 1
ATOM 1384 C C . PRO A 1 173 ? -12.023 -17.529 -5.222 1.00 96.00 173 PRO A C 1
ATOM 1386 O O . PRO A 1 173 ? -11.479 -17.242 -6.288 1.00 96.00 173 PRO A O 1
ATOM 1389 N N . PRO A 1 174 ? -11.345 -17.545 -4.061 1.00 95.25 174 PRO A N 1
ATOM 1390 C CA . PRO A 1 174 ? -9.924 -17.234 -3.995 1.00 95.25 174 PRO A CA 1
ATOM 1391 C C . PRO A 1 174 ? -9.059 -18.345 -4.608 1.00 95.25 174 PRO A C 1
ATOM 1393 O O . PRO A 1 174 ? -9.268 -19.525 -4.328 1.00 95.25 174 PRO A O 1
ATOM 1396 N N . ASP A 1 175 ? -8.034 -17.952 -5.364 1.00 97.50 175 ASP A N 1
ATOM 1397 C CA . ASP A 1 175 ? -6.964 -18.827 -5.862 1.00 97.50 175 ASP A CA 1
ATOM 1398 C C . ASP A 1 175 ? -5.619 -18.425 -5.235 1.00 97.50 175 ASP A C 1
ATOM 1400 O O . ASP A 1 175 ? -4.889 -17.556 -5.724 1.00 97.50 175 ASP A O 1
ATOM 1404 N N . PHE A 1 176 ? -5.284 -19.062 -4.112 1.00 96.94 176 PHE A N 1
ATOM 1405 C CA . PHE A 1 176 ? -4.084 -18.728 -3.345 1.00 96.94 176 PHE A CA 1
ATOM 1406 C C . PHE A 1 176 ? -2.775 -19.088 -4.051 1.00 96.94 176 PHE A C 1
ATOM 1408 O O . PHE A 1 176 ? -1.773 -18.412 -3.814 1.00 96.94 176 PHE A O 1
ATOM 1415 N N . ALA A 1 177 ? -2.767 -20.095 -4.930 1.00 98.12 177 ALA A N 1
ATOM 1416 C CA . ALA A 1 177 ? -1.572 -20.447 -5.695 1.00 98.12 177 ALA A CA 1
ATOM 1417 C C . ALA A 1 177 ? -1.211 -19.305 -6.651 1.00 98.12 177 ALA A C 1
ATOM 1419 O O . ALA A 1 177 ? -0.064 -18.849 -6.700 1.00 98.12 177 ALA A O 1
ATOM 1420 N N . LYS A 1 178 ? -2.223 -18.763 -7.331 1.00 97.25 178 LYS A N 1
ATOM 1421 C CA . LYS A 1 178 ? -2.071 -17.585 -8.177 1.00 97.25 178 LYS A CA 1
ATOM 1422 C C . LYS A 1 178 ? -1.602 -16.359 -7.392 1.00 97.25 178 LYS A C 1
ATOM 1424 O O . LYS A 1 178 ? -0.687 -15.658 -7.833 1.00 97.25 178 LYS A O 1
ATOM 1429 N N . TYR A 1 179 ? -2.201 -16.089 -6.233 1.00 98.31 179 TYR A N 1
ATOM 1430 C CA . TYR A 1 179 ? -1.830 -14.932 -5.410 1.00 98.31 179 TYR A CA 1
ATOM 1431 C C . TYR A 1 179 ? -0.400 -15.041 -4.873 1.00 98.31 179 TYR A C 1
ATOM 1433 O O . TYR A 1 179 ? 0.335 -14.054 -4.892 1.00 98.31 179 TYR A O 1
ATOM 1441 N N . ALA A 1 180 ? 0.023 -16.238 -4.460 1.00 98.38 180 ALA A N 1
ATOM 1442 C CA . ALA A 1 180 ? 1.391 -16.501 -4.029 1.00 98.38 180 ALA A CA 1
ATOM 1443 C C . ALA A 1 180 ? 2.401 -16.285 -5.167 1.00 98.38 180 ALA A C 1
ATOM 1445 O O . ALA A 1 180 ? 3.401 -15.596 -4.968 1.00 98.38 180 ALA A O 1
ATOM 1446 N N . ALA A 1 181 ? 2.105 -16.771 -6.378 1.00 98.31 181 ALA A N 1
ATOM 1447 C CA . ALA A 1 181 ? 2.969 -16.576 -7.543 1.00 98.31 181 ALA A CA 1
ATOM 1448 C C . ALA A 1 181 ? 3.130 -15.091 -7.919 1.00 98.31 181 ALA A C 1
ATOM 1450 O O . ALA A 1 181 ? 4.219 -14.644 -8.281 1.00 98.31 181 ALA A O 1
ATOM 1451 N N . VAL A 1 182 ? 2.060 -14.296 -7.816 1.00 98.44 182 VAL A N 1
ATOM 1452 C CA . VAL A 1 182 ? 2.149 -12.842 -8.021 1.00 98.44 182 VAL A CA 1
ATOM 1453 C C . VAL A 1 182 ? 2.942 -12.177 -6.894 1.00 98.44 182 VAL A C 1
ATOM 1455 O O . VAL A 1 182 ? 3.802 -11.348 -7.180 1.00 98.44 182 VAL A O 1
ATOM 1458 N N . SER A 1 183 ? 2.699 -12.560 -5.637 1.00 98.38 183 SER A N 1
ATOM 1459 C CA . SER A 1 183 ? 3.438 -12.050 -4.475 1.00 98.38 183 SER A CA 1
ATOM 1460 C C . SER A 1 183 ? 4.943 -12.266 -4.625 1.00 98.38 183 SER A C 1
ATOM 1462 O O . SER A 1 183 ? 5.722 -11.352 -4.372 1.00 98.38 183 SER A O 1
ATOM 1464 N N . GLN A 1 184 ? 5.356 -13.442 -5.100 1.00 98.06 184 GLN A N 1
ATOM 1465 C CA . GLN A 1 184 ? 6.761 -13.752 -5.342 1.00 98.06 184 GLN A CA 1
ATOM 1466 C C . GLN A 1 184 ? 7.401 -12.771 -6.336 1.00 98.06 184 GLN A C 1
ATOM 1468 O O . GLN A 1 184 ? 8.435 -12.189 -6.022 1.00 98.06 184 GLN A O 1
ATOM 1473 N N . LYS A 1 185 ? 6.750 -12.497 -7.475 1.00 97.88 185 LYS A N 1
ATOM 1474 C CA . LYS A 1 185 ? 7.250 -11.524 -8.467 1.00 97.88 185 LYS A CA 1
ATOM 1475 C C . LYS A 1 185 ? 7.405 -10.118 -7.889 1.00 97.88 185 LYS A C 1
ATOM 1477 O O . LYS A 1 185 ? 8.349 -9.408 -8.220 1.00 97.88 185 LYS A O 1
ATOM 1482 N N . VAL A 1 186 ? 6.469 -9.702 -7.034 1.00 98.06 186 VAL A N 1
ATOM 1483 C CA . VAL A 1 186 ? 6.557 -8.411 -6.335 1.00 98.06 186 VAL A CA 1
ATOM 1484 C C . VAL A 1 186 ? 7.771 -8.408 -5.408 1.00 98.06 186 VAL A C 1
ATOM 1486 O O . VAL A 1 186 ? 8.587 -7.495 -5.478 1.00 98.06 186 VAL A O 1
ATOM 1489 N N . ARG A 1 187 ? 7.930 -9.450 -4.585 1.00 97.56 187 ARG A N 1
ATOM 1490 C CA . ARG A 1 187 ? 9.050 -9.589 -3.642 1.00 97.56 187 ARG A CA 1
ATOM 1491 C C . ARG A 1 187 ? 10.411 -9.603 -4.333 1.00 97.56 187 ARG A C 1
ATOM 1493 O O . ARG A 1 187 ? 11.341 -9.014 -3.798 1.00 97.56 187 ARG A O 1
ATOM 1500 N N . GLU A 1 188 ? 10.526 -10.241 -5.495 1.00 97.06 188 GLU A N 1
ATOM 1501 C CA . GLU A 1 188 ? 11.757 -10.264 -6.298 1.00 97.06 188 GLU A CA 1
ATOM 1502 C C . GLU A 1 188 ? 12.189 -8.848 -6.703 1.00 97.06 188 GLU A C 1
ATOM 1504 O O . GLU A 1 188 ? 13.349 -8.492 -6.530 1.00 97.06 188 GLU A O 1
ATOM 1509 N N . ILE A 1 189 ? 11.246 -8.008 -7.141 1.00 97.25 189 ILE A N 1
ATOM 1510 C CA . ILE A 1 189 ? 11.520 -6.604 -7.487 1.00 97.25 189 ILE A CA 1
ATOM 1511 C C . ILE A 1 189 ? 11.881 -5.797 -6.245 1.00 97.25 189 ILE A C 1
ATOM 1513 O O . ILE A 1 189 ? 12.839 -5.030 -6.258 1.00 97.25 189 ILE A O 1
ATOM 1517 N N . LEU A 1 190 ? 11.099 -5.951 -5.175 1.00 97.94 190 LEU A N 1
ATOM 1518 C CA . LEU A 1 190 ? 11.293 -5.218 -3.925 1.00 97.94 190 LEU A CA 1
ATOM 1519 C C . LEU A 1 190 ? 12.650 -5.540 -3.281 1.00 97.94 190 LEU A C 1
ATOM 1521 O O . LEU A 1 190 ? 13.309 -4.639 -2.767 1.00 97.94 190 LEU A O 1
ATOM 1525 N N . ALA A 1 191 ? 13.110 -6.789 -3.385 1.00 96.94 191 ALA A N 1
ATOM 1526 C CA . ALA A 1 191 ? 14.404 -7.225 -2.873 1.00 96.94 191 ALA A CA 1
ATOM 1527 C C . ALA A 1 191 ? 15.590 -6.448 -3.471 1.00 96.94 191 ALA A C 1
ATOM 1529 O O . ALA A 1 191 ? 16.586 -6.258 -2.783 1.00 96.94 191 ALA A O 1
ATOM 1530 N N . GLU A 1 192 ? 15.493 -5.942 -4.704 1.00 96.38 192 GLU A N 1
ATOM 1531 C CA . GLU A 1 192 ? 16.568 -5.157 -5.335 1.00 96.38 192 GLU A CA 1
ATOM 1532 C C . GLU A 1 192 ? 16.818 -3.794 -4.664 1.00 96.38 192 GLU A C 1
ATOM 1534 O O . GLU A 1 192 ? 17.847 -3.158 -4.902 1.00 96.38 192 GLU A O 1
ATOM 1539 N N . TYR A 1 193 ? 15.884 -3.338 -3.828 1.00 97.00 193 TYR A N 1
ATOM 1540 C CA . TYR A 1 193 ? 15.986 -2.083 -3.083 1.00 97.00 193 TYR A CA 1
ATOM 1541 C C . TYR A 1 193 ? 16.411 -2.286 -1.626 1.00 97.00 193 TYR A C 1
ATOM 1543 O O . TYR A 1 193 ? 16.680 -1.312 -0.922 1.00 97.00 193 TYR A O 1
ATOM 1551 N N . CYS A 1 194 ? 16.467 -3.537 -1.170 1.00 92.75 194 CYS A N 1
ATOM 1552 C CA . CYS A 1 194 ? 16.844 -3.902 0.186 1.00 92.75 194 CYS A CA 1
ATOM 1553 C C . CYS A 1 194 ? 18.331 -4.245 0.271 1.00 92.75 194 CYS A C 1
ATOM 1555 O O . CYS A 1 194 ? 18.877 -4.973 -0.563 1.00 92.75 194 CYS A O 1
ATOM 1557 N N . LEU A 1 195 ? 18.971 -3.813 1.357 1.00 85.69 195 LEU A N 1
ATOM 1558 C CA . LEU A 1 195 ? 20.274 -4.349 1.732 1.00 85.69 195 LEU A CA 1
ATOM 1559 C C . LEU A 1 195 ? 20.146 -5.852 2.031 1.00 85.69 195 LEU A C 1
ATOM 1561 O O . LEU A 1 195 ? 19.300 -6.254 2.822 1.00 85.69 195 LEU A O 1
ATOM 1565 N N . GLY A 1 196 ? 20.981 -6.688 1.410 1.00 83.12 196 GLY A N 1
ATOM 1566 C CA . GLY A 1 196 ? 20.909 -8.145 1.588 1.00 83.12 196 GLY A CA 1
ATOM 1567 C C . GLY A 1 196 ? 19.772 -8.822 0.809 1.00 83.12 196 GLY A C 1
ATOM 1568 O O . GLY A 1 196 ? 19.441 -9.978 1.081 1.00 83.12 196 GLY A O 1
ATOM 1569 N N . GLY A 1 197 ? 19.173 -8.128 -0.165 1.00 89.62 197 GLY A N 1
ATOM 1570 C CA . GLY A 1 197 ? 18.149 -8.698 -1.033 1.00 89.62 197 GLY A CA 1
ATOM 1571 C C . GLY A 1 197 ? 16.888 -9.086 -0.261 1.00 89.62 197 GLY A C 1
ATOM 1572 O O . GLY A 1 197 ? 16.413 -8.349 0.602 1.00 89.62 197 GLY A O 1
ATOM 1573 N N . SER A 1 198 ? 16.349 -10.275 -0.539 1.00 85.94 198 SER A N 1
ATOM 1574 C CA . SER A 1 198 ? 15.103 -10.744 0.079 1.00 85.94 198 SER A CA 1
ATOM 1575 C C . SER A 1 198 ? 15.188 -10.893 1.604 1.00 85.94 198 SER A C 1
ATOM 1577 O O . SER A 1 198 ? 14.154 -10.813 2.258 1.00 85.94 198 SER A O 1
ATOM 1579 N N . ALA A 1 199 ? 16.386 -11.076 2.177 1.00 88.12 199 ALA A N 1
ATOM 1580 C CA . ALA A 1 199 ? 16.579 -11.166 3.628 1.00 88.12 199 ALA A CA 1
ATOM 1581 C C . ALA A 1 199 ? 16.446 -9.805 4.341 1.00 88.12 199 ALA A C 1
ATOM 1583 O O . ALA A 1 199 ? 16.188 -9.769 5.541 1.00 88.12 199 ALA A O 1
ATOM 1584 N N . GLY A 1 200 ? 16.602 -8.693 3.612 1.00 86.75 200 GLY A N 1
ATOM 1585 C CA . GLY A 1 200 ? 16.461 -7.331 4.139 1.00 86.75 200 GLY A CA 1
ATOM 1586 C C . GLY A 1 200 ? 15.036 -6.775 4.111 1.00 86.75 200 GLY A C 1
ATOM 1587 O O . GLY A 1 200 ? 14.821 -5.624 4.488 1.00 86.75 200 GLY A O 1
ATOM 1588 N N . MET A 1 201 ? 14.066 -7.561 3.640 1.00 92.19 201 MET A N 1
ATOM 1589 C CA . MET A 1 201 ? 12.656 -7.187 3.562 1.00 92.19 201 MET A CA 1
ATOM 1590 C C . MET A 1 201 ? 11.847 -7.954 4.606 1.00 92.19 201 MET A C 1
ATOM 1592 O O . MET A 1 201 ? 12.035 -9.157 4.785 1.00 92.19 201 MET A O 1
ATOM 1596 N N . VAL A 1 202 ? 10.875 -7.289 5.231 1.00 94.00 202 VAL A N 1
ATOM 1597 C CA . VAL A 1 202 ? 9.924 -7.948 6.135 1.00 94.00 202 VAL A CA 1
ATOM 1598 C C . VAL A 1 202 ? 8.555 -8.019 5.475 1.00 94.00 202 VAL A C 1
ATOM 1600 O O . VAL A 1 202 ? 7.930 -6.997 5.205 1.00 94.00 202 VAL A O 1
ATOM 1603 N N . THR A 1 203 ? 8.069 -9.230 5.212 1.00 91.56 203 THR A N 1
ATOM 1604 C CA . THR A 1 203 ? 6.771 -9.448 4.558 1.00 91.56 203 THR A CA 1
ATOM 1605 C C . THR A 1 203 ? 5.703 -9.822 5.573 1.00 91.56 203 THR A C 1
ATOM 1607 O O . THR A 1 203 ? 5.894 -10.784 6.315 1.00 91.56 203 THR A O 1
ATOM 1610 N N . MET A 1 204 ? 4.572 -9.116 5.567 1.00 89.81 204 MET A N 1
ATOM 1611 C CA . MET A 1 204 ? 3.471 -9.368 6.508 1.00 89.81 204 MET A CA 1
ATOM 1612 C C . MET A 1 204 ? 2.403 -10.301 5.970 1.00 89.81 204 MET A C 1
ATOM 1614 O O . MET A 1 204 ? 1.814 -11.091 6.707 1.00 89.81 204 MET A O 1
ATOM 1618 N N . SER A 1 205 ? 2.153 -10.207 4.673 1.00 93.38 205 SER A N 1
ATOM 1619 C CA . SER A 1 205 ? 1.135 -10.973 3.970 1.00 93.38 205 SER A CA 1
ATOM 1620 C C . SER A 1 205 ? 1.620 -11.270 2.548 1.00 93.38 205 SER A C 1
ATOM 1622 O O . SER A 1 205 ? 2.814 -11.185 2.241 1.00 93.38 205 SER A O 1
ATOM 1624 N N . LEU A 1 206 ? 0.708 -11.668 1.660 1.00 96.44 206 LEU A N 1
ATOM 1625 C CA . LEU A 1 206 ? 1.018 -11.805 0.237 1.00 96.44 206 LEU A CA 1
ATOM 1626 C C . LEU A 1 206 ? 1.136 -10.444 -0.474 1.00 96.44 206 LEU A C 1
ATOM 1628 O O . LEU A 1 206 ? 1.784 -10.366 -1.516 1.00 96.44 206 LEU A O 1
ATOM 1632 N N . ASP A 1 207 ? 0.534 -9.395 0.073 1.00 97.12 207 ASP A N 1
ATOM 1633 C CA . ASP A 1 207 ? 0.414 -8.068 -0.531 1.00 97.12 207 ASP A CA 1
ATOM 1634 C C . ASP A 1 207 ? 1.125 -6.937 0.215 1.00 97.12 207 ASP A C 1
ATOM 1636 O O . ASP A 1 207 ? 1.209 -5.843 -0.339 1.00 97.12 207 ASP A O 1
ATOM 1640 N N . GLU A 1 208 ? 1.649 -7.187 1.418 1.00 96.50 208 GLU A N 1
ATOM 1641 C CA . GLU A 1 208 ? 2.305 -6.173 2.249 1.00 96.50 208 GLU A CA 1
ATOM 1642 C C . GLU A 1 208 ? 3.774 -6.513 2.544 1.00 96.50 208 GLU A C 1
ATOM 1644 O O . GLU A 1 208 ? 4.109 -7.632 2.962 1.00 96.50 208 GLU A O 1
ATOM 1649 N N . ALA A 1 209 ? 4.650 -5.519 2.382 1.00 96.81 209 ALA A N 1
ATOM 1650 C CA . ALA A 1 209 ? 6.068 -5.624 2.709 1.00 96.81 209 ALA A CA 1
ATOM 1651 C C . ALA A 1 209 ? 6.655 -4.306 3.232 1.00 96.81 209 ALA A C 1
ATOM 1653 O O . ALA A 1 209 ? 6.277 -3.219 2.792 1.00 96.81 209 ALA A O 1
ATOM 1654 N N . TYR A 1 210 ? 7.624 -4.427 4.137 1.00 97.12 210 TYR A N 1
ATOM 1655 C CA . TYR A 1 210 ? 8.435 -3.339 4.672 1.00 97.12 210 TYR A CA 1
ATOM 1656 C C . TYR A 1 210 ? 9.872 -3.459 4.185 1.00 97.12 210 TYR A C 1
ATOM 1658 O O . TYR A 1 210 ? 10.461 -4.542 4.215 1.00 97.12 210 TYR A O 1
ATOM 1666 N N . LEU A 1 211 ? 10.434 -2.331 3.770 1.00 96.69 211 LEU A N 1
ATOM 1667 C CA . LEU A 1 211 ? 11.791 -2.215 3.264 1.00 96.69 211 LEU A CA 1
ATOM 1668 C C . LEU A 1 211 ? 12.503 -1.080 3.993 1.00 96.69 211 LEU A C 1
ATOM 1670 O O . LEU A 1 211 ? 11.945 0.007 4.124 1.00 96.69 211 LEU A O 1
ATOM 1674 N N . ASN A 1 212 ? 13.753 -1.301 4.392 1.00 96.12 212 ASN A N 1
ATOM 1675 C CA . ASN A 1 212 ? 14.667 -0.209 4.704 1.00 96.12 212 ASN A CA 1
ATOM 1676 C C . ASN A 1 212 ? 15.512 0.084 3.457 1.00 96.12 212 ASN A C 1
ATOM 1678 O O . ASN A 1 212 ? 16.335 -0.741 3.060 1.00 96.12 212 ASN A O 1
ATOM 1682 N N . ILE A 1 213 ? 15.288 1.243 2.836 1.00 97.19 213 ILE A N 1
ATOM 1683 C CA . ILE A 1 213 ? 15.939 1.636 1.575 1.00 97.19 213 ILE A CA 1
ATOM 1684 C C . ILE A 1 213 ? 17.012 2.709 1.773 1.00 97.19 213 ILE A C 1
ATOM 1686 O O . ILE A 1 213 ? 17.490 3.284 0.797 1.00 97.19 213 ILE A O 1
ATOM 1690 N N . THR A 1 214 ? 17.394 2.992 3.022 1.00 96.00 214 THR A N 1
ATOM 1691 C CA . THR A 1 214 ? 18.352 4.054 3.376 1.00 96.00 214 THR A CA 1
ATOM 1692 C C . THR A 1 214 ? 19.635 3.951 2.556 1.00 96.00 214 THR A C 1
ATOM 1694 O O . THR A 1 214 ? 20.036 4.909 1.896 1.00 96.00 214 THR A O 1
ATOM 1697 N N . GLN A 1 215 ? 20.238 2.759 2.520 1.00 96.00 215 GLN A N 1
ATOM 1698 C CA . GLN A 1 215 ? 21.455 2.524 1.748 1.00 96.00 215 GLN A CA 1
ATOM 1699 C C . GLN A 1 215 ? 21.217 2.630 0.238 1.00 96.00 215 GLN A C 1
ATOM 1701 O O . GLN A 1 215 ? 22.003 3.267 -0.459 1.00 96.00 215 GLN A O 1
ATOM 1706 N N . HIS A 1 216 ? 20.119 2.061 -0.269 1.00 96.88 216 HIS A N 1
ATOM 1707 C CA . HIS A 1 216 ? 19.795 2.137 -1.693 1.00 96.88 216 HIS A CA 1
ATOM 1708 C C . HIS A 1 216 ? 19.701 3.591 -2.165 1.00 96.88 216 HIS A C 1
ATOM 1710 O O . HIS A 1 216 ? 20.236 3.932 -3.215 1.00 96.88 216 HIS A O 1
ATOM 1716 N N . VAL A 1 217 ? 19.056 4.465 -1.387 1.00 95.88 217 VAL A N 1
ATOM 1717 C CA . VAL A 1 217 ? 18.929 5.894 -1.711 1.00 95.88 217 VAL A CA 1
ATOM 1718 C C . VAL A 1 217 ? 20.295 6.582 -1.725 1.00 95.88 217 VAL A C 1
ATOM 1720 O O . VAL A 1 217 ? 20.571 7.353 -2.645 1.00 95.88 217 VAL A O 1
ATOM 1723 N N . ALA A 1 218 ? 21.160 6.282 -0.753 1.00 96.12 218 ALA A N 1
ATOM 1724 C CA . ALA A 1 218 ? 22.512 6.835 -0.703 1.00 96.12 218 ALA A CA 1
ATOM 1725 C C . ALA A 1 218 ? 23.332 6.451 -1.947 1.00 96.12 218 ALA A C 1
ATOM 1727 O O . ALA A 1 218 ? 23.930 7.311 -2.591 1.00 96.12 218 ALA A O 1
ATOM 1728 N N . GLU A 1 219 ? 23.302 5.179 -2.347 1.00 96.31 219 GLU A N 1
ATOM 1729 C CA . GLU A 1 219 ? 23.982 4.706 -3.558 1.00 96.31 219 GLU A CA 1
ATOM 1730 C C . GLU A 1 219 ? 23.370 5.308 -4.832 1.00 96.31 219 GLU A C 1
ATOM 1732 O O . GLU A 1 219 ? 24.085 5.740 -5.747 1.00 96.31 219 GLU A O 1
ATOM 1737 N N . ARG A 1 220 ? 22.033 5.380 -4.876 1.00 96.69 220 ARG A N 1
ATOM 1738 C CA . ARG A 1 220 ? 21.251 5.892 -6.006 1.00 96.69 220 ARG A CA 1
ATOM 1739 C C . ARG A 1 220 ? 21.610 7.326 -6.376 1.00 96.69 220 ARG A C 1
ATOM 1741 O O . ARG A 1 220 ? 21.477 7.678 -7.548 1.00 96.69 220 ARG A O 1
ATOM 1748 N N . ALA A 1 221 ? 22.112 8.130 -5.437 1.00 95.88 221 ALA A N 1
ATOM 1749 C CA . ALA A 1 221 ? 22.596 9.486 -5.702 1.00 95.88 221 ALA A CA 1
ATOM 1750 C C . ALA A 1 221 ? 23.632 9.544 -6.842 1.00 95.88 221 ALA A C 1
ATOM 1752 O O . ALA A 1 221 ? 23.694 10.532 -7.569 1.00 95.88 221 ALA A O 1
ATOM 1753 N N . THR A 1 222 ? 24.393 8.463 -7.038 1.00 97.06 222 THR A N 1
ATOM 1754 C CA . THR A 1 222 ? 25.437 8.344 -8.071 1.00 97.06 222 THR A CA 1
ATOM 1755 C C . THR A 1 222 ? 25.015 7.524 -9.291 1.00 97.06 222 THR A C 1
ATOM 1757 O O . THR A 1 222 ? 25.807 7.331 -10.213 1.00 97.06 222 THR A O 1
ATOM 1760 N N . TYR A 1 223 ? 23.778 7.016 -9.331 1.00 97.12 223 TYR A N 1
ATOM 1761 C CA . TYR A 1 223 ? 23.355 6.128 -10.413 1.00 97.12 223 TYR A CA 1
ATOM 1762 C C . TYR A 1 223 ? 23.243 6.877 -11.746 1.00 97.12 223 TYR A C 1
ATOM 1764 O O . TYR A 1 223 ? 22.535 7.897 -11.827 1.00 97.12 223 TYR A O 1
ATOM 1772 N N . PRO A 1 224 ? 23.826 6.319 -12.823 1.00 97.75 224 PRO A N 1
ATOM 1773 C CA . PRO A 1 224 ? 23.656 6.864 -14.159 1.00 97.75 224 PRO A CA 1
ATOM 1774 C C . PRO A 1 224 ? 22.190 6.742 -14.604 1.00 97.75 224 PRO A C 1
ATOM 1776 O O . PRO A 1 224 ? 21.411 5.951 -14.055 1.00 97.75 224 PRO A O 1
ATOM 1779 N N . SER A 1 225 ? 21.789 7.563 -15.575 1.00 97.50 225 SER A N 1
ATOM 1780 C CA . SER A 1 225 ? 20.388 7.672 -16.008 1.00 97.50 225 SER A CA 1
ATOM 1781 C C . SER A 1 225 ? 19.838 6.354 -16.566 1.00 97.50 225 SER A C 1
ATOM 1783 O O . SER A 1 225 ? 18.678 6.008 -16.349 1.00 97.50 225 SER A O 1
ATOM 1785 N N . GLU A 1 226 ? 20.701 5.568 -17.195 1.00 96.81 226 GLU A N 1
ATOM 1786 C CA . GLU A 1 226 ? 20.439 4.282 -17.825 1.00 96.81 226 GLU A CA 1
ATOM 1787 C C . GLU A 1 226 ? 19.988 3.247 -16.791 1.00 96.81 226 GLU A C 1
ATOM 1789 O O . GLU A 1 226 ? 19.047 2.496 -17.038 1.00 96.81 226 GLU A O 1
ATOM 1794 N N . ARG A 1 227 ? 20.592 3.261 -15.593 1.00 96.12 227 ARG A N 1
ATOM 1795 C CA . ARG A 1 227 ? 20.222 2.371 -14.478 1.00 96.12 227 ARG A CA 1
ATOM 1796 C C . ARG A 1 227 ? 18.870 2.739 -13.854 1.00 96.12 227 ARG A C 1
ATOM 1798 O O . ARG A 1 227 ? 18.287 1.932 -13.139 1.00 96.12 227 ARG A O 1
ATOM 1805 N N . ARG A 1 228 ? 18.373 3.949 -14.121 1.00 97.00 228 ARG A N 1
ATOM 1806 C CA . ARG A 1 228 ? 17.105 4.488 -13.601 1.00 97.00 228 ARG A CA 1
ATOM 1807 C C . ARG A 1 228 ? 16.062 4.693 -14.700 1.00 97.00 228 ARG A C 1
ATOM 1809 O O . ARG A 1 228 ? 15.066 5.386 -14.488 1.00 97.00 228 ARG A O 1
ATOM 1816 N N . THR A 1 229 ? 16.303 4.121 -15.879 1.00 97.12 229 THR A N 1
ATOM 1817 C CA . THR A 1 229 ? 15.431 4.250 -17.042 1.00 97.12 229 THR A CA 1
ATOM 1818 C C . THR A 1 229 ? 14.771 2.922 -17.365 1.00 97.12 229 THR A C 1
ATOM 1820 O O . THR A 1 229 ? 15.441 1.932 -17.644 1.00 97.12 229 THR A O 1
ATOM 1823 N N . PHE A 1 230 ? 13.441 2.910 -17.395 1.00 96.00 230 PHE A N 1
ATOM 1824 C CA . PHE A 1 230 ? 12.665 1.697 -17.631 1.00 96.00 230 PHE A CA 1
ATOM 1825 C C . PHE A 1 230 ? 11.598 1.911 -18.697 1.00 96.00 230 PHE A C 1
ATOM 1827 O O . PHE A 1 230 ? 11.022 2.988 -18.846 1.00 96.00 230 PHE A O 1
ATOM 1834 N N . TRP A 1 231 ? 11.308 0.847 -19.437 1.00 95.44 231 TRP A N 1
ATOM 1835 C CA . TRP A 1 231 ? 10.225 0.823 -20.412 1.00 95.44 231 TRP A CA 1
ATOM 1836 C C . TRP A 1 231 ? 8.991 0.138 -19.822 1.00 95.44 231 TRP A C 1
ATOM 1838 O O . TRP A 1 231 ? 9.151 -0.804 -19.049 1.00 95.44 231 TRP A O 1
ATOM 1848 N N . PRO A 1 232 ? 7.767 0.539 -20.215 1.00 94.88 232 PRO A N 1
ATOM 1849 C CA . PRO A 1 232 ? 6.523 -0.052 -19.728 1.00 94.88 232 PRO A CA 1
ATOM 1850 C C . PRO A 1 232 ? 6.279 -1.414 -20.390 1.00 94.88 232 PRO A C 1
ATOM 1852 O O . PRO A 1 232 ? 5.369 -1.570 -21.199 1.00 94.88 232 PRO A O 1
ATOM 1855 N N . ARG A 1 233 ? 7.146 -2.391 -20.131 1.00 92.25 233 ARG A N 1
ATOM 1856 C CA . ARG A 1 233 ? 7.092 -3.754 -20.676 1.00 92.25 233 ARG A CA 1
ATOM 1857 C C . ARG A 1 233 ? 7.827 -4.710 -19.751 1.00 92.25 233 ARG A C 1
ATOM 1859 O O . ARG A 1 233 ? 8.772 -4.317 -19.080 1.00 92.25 233 ARG A O 1
ATOM 1866 N N . VAL A 1 234 ? 7.420 -5.975 -19.777 1.00 86.38 234 VAL A N 1
ATOM 1867 C CA . VAL A 1 234 ? 8.042 -7.038 -18.969 1.00 86.38 234 VAL A CA 1
ATOM 1868 C C . VAL A 1 234 ? 9.494 -7.283 -19.401 1.00 86.38 234 VAL A C 1
ATOM 1870 O O . VAL A 1 234 ? 10.371 -7.479 -18.572 1.00 86.38 234 VAL A O 1
ATOM 1873 N N . ALA A 1 235 ? 9.750 -7.260 -20.710 1.00 85.81 235 ALA A N 1
ATOM 1874 C CA . ALA A 1 235 ? 11.069 -7.448 -21.308 1.00 85.81 235 ALA A CA 1
ATOM 1875 C C . ALA A 1 235 ? 11.133 -6.743 -22.670 1.00 85.81 235 ALA A C 1
ATOM 1877 O O . ALA A 1 235 ? 10.095 -6.435 -23.255 1.00 85.81 235 ALA A O 1
ATOM 1878 N N . ALA A 1 236 ? 12.337 -6.517 -23.208 1.00 80.50 236 ALA A N 1
ATOM 1879 C CA . ALA A 1 236 ? 12.554 -5.732 -24.433 1.00 80.50 236 ALA A CA 1
ATOM 1880 C C . ALA A 1 236 ? 11.736 -6.205 -25.653 1.00 80.50 236 ALA A C 1
ATOM 1882 O O . ALA A 1 236 ? 11.288 -5.376 -26.440 1.00 80.50 236 ALA A O 1
ATOM 1883 N N . LYS A 1 237 ? 11.505 -7.520 -25.783 1.00 83.38 237 LYS A N 1
ATOM 1884 C CA . LYS A 1 237 ? 10.756 -8.139 -26.894 1.00 83.38 237 LYS A CA 1
ATOM 1885 C C . LYS A 1 237 ? 9.253 -8.313 -26.624 1.00 83.38 237 LYS A C 1
ATOM 1887 O O . LYS A 1 237 ? 8.548 -8.856 -27.466 1.00 83.38 237 LYS A O 1
ATOM 1892 N N . MET A 1 238 ? 8.761 -7.883 -25.463 1.00 86.44 238 MET A N 1
ATOM 1893 C CA . MET A 1 238 ? 7.353 -8.026 -25.085 1.00 86.44 238 MET A CA 1
ATOM 1894 C C . MET A 1 238 ? 6.540 -6.775 -25.450 1.00 86.44 238 MET A C 1
ATOM 1896 O O . MET A 1 238 ? 7.095 -5.669 -25.460 1.00 86.44 238 MET A O 1
ATOM 1900 N N . PRO A 1 239 ? 5.224 -6.915 -25.711 1.00 87.06 239 PRO A N 1
ATOM 1901 C CA . PRO A 1 239 ? 4.348 -5.778 -25.969 1.00 87.06 239 PRO A CA 1
ATOM 1902 C C . PRO A 1 239 ? 4.400 -4.736 -24.849 1.00 87.06 239 PRO A C 1
ATOM 1904 O O . PRO A 1 239 ? 4.502 -5.069 -23.667 1.00 87.06 239 PRO A O 1
ATOM 1907 N N . ALA A 1 240 ? 4.294 -3.463 -25.228 1.00 90.19 240 ALA A N 1
ATOM 1908 C CA . ALA A 1 240 ? 4.184 -2.380 -24.263 1.00 90.19 240 ALA A CA 1
ATOM 1909 C C . ALA A 1 240 ? 2.849 -2.466 -23.505 1.00 90.19 240 ALA A C 1
ATOM 1911 O O . ALA A 1 240 ? 1.785 -2.609 -24.109 1.00 90.19 240 ALA A O 1
ATOM 1912 N N . LEU A 1 241 ? 2.909 -2.313 -22.185 1.00 94.50 241 LEU A N 1
ATOM 1913 C CA . LEU A 1 241 ? 1.787 -2.309 -21.248 1.00 94.50 241 LEU A CA 1
ATOM 1914 C C . LEU A 1 241 ? 1.097 -0.942 -21.224 1.00 94.50 241 LEU A C 1
ATOM 1916 O O . LEU A 1 241 ? 0.945 -0.316 -20.176 1.00 94.50 241 LEU A O 1
ATOM 1920 N N . VAL A 1 242 ? 0.702 -0.469 -22.405 1.00 94.50 242 VAL A N 1
ATOM 1921 C CA . VAL A 1 242 ? 0.125 0.860 -22.618 1.00 94.50 242 VAL A CA 1
ATOM 1922 C C . VAL A 1 242 ? -1.283 0.725 -23.184 1.00 94.50 242 VAL A C 1
ATOM 1924 O O . VAL A 1 242 ? -1.542 -0.041 -24.113 1.00 94.50 242 VAL A O 1
ATOM 1927 N N . CYS A 1 243 ? -2.198 1.494 -22.611 1.00 93.44 243 CYS A N 1
ATOM 1928 C CA . CYS A 1 243 ? -3.594 1.570 -22.990 1.00 93.44 243 CYS A CA 1
ATOM 1929 C C . CYS A 1 243 ? -3.761 2.039 -24.441 1.00 93.44 243 CYS A C 1
ATOM 1931 O O . CYS A 1 243 ? -3.124 2.991 -24.889 1.00 93.44 243 CYS A O 1
ATOM 1933 N N . ARG A 1 244 ? -4.694 1.404 -25.159 1.00 90.75 244 ARG A N 1
ATOM 1934 C CA . ARG A 1 244 ? -5.142 1.827 -26.498 1.00 90.75 244 ARG A CA 1
ATOM 1935 C C . ARG A 1 244 ? -6.637 2.160 -26.563 1.00 90.75 244 ARG A C 1
ATOM 1937 O O . ARG A 1 244 ? -7.152 2.459 -27.635 1.00 90.75 244 ARG A O 1
ATOM 1944 N N . CYS A 1 245 ? -7.338 2.160 -25.426 1.00 86.00 245 CYS A N 1
ATOM 1945 C CA . CYS A 1 245 ? -8.791 2.348 -25.365 1.00 86.00 245 CYS A CA 1
ATOM 1946 C C . CYS A 1 245 ? -9.268 3.713 -25.895 1.00 86.00 245 CYS A C 1
ATOM 1948 O O . CYS A 1 245 ? -10.395 3.807 -26.373 1.00 86.00 245 CYS A O 1
ATOM 1950 N N . GLN A 1 246 ? -8.444 4.767 -25.834 1.00 66.81 246 GLN A N 1
ATOM 1951 C CA . GLN A 1 246 ? -8.820 6.083 -26.373 1.00 66.81 246 GLN A CA 1
ATOM 1952 C C . GLN A 1 246 ? -8.949 6.085 -27.907 1.00 66.81 246 GLN A C 1
ATOM 1954 O O . GLN A 1 246 ? -9.850 6.740 -28.419 1.00 66.81 246 GLN A O 1
ATOM 1959 N N . LYS A 1 247 ? -8.151 5.288 -28.635 1.00 56.97 247 LYS A N 1
ATOM 1960 C CA . LYS A 1 247 ? -8.301 5.143 -30.096 1.00 56.97 247 LYS A CA 1
ATOM 1961 C C . LYS A 1 247 ? -9.622 4.460 -30.465 1.00 56.97 247 LYS A C 1
ATOM 1963 O O . LYS A 1 247 ? -10.358 4.954 -31.305 1.00 56.97 247 LYS A O 1
ATOM 1968 N N . SER A 1 248 ? -9.995 3.420 -29.717 1.00 51.53 248 SER A N 1
ATOM 1969 C CA . SER A 1 248 ? -11.214 2.639 -29.979 1.00 51.53 248 SER A CA 1
ATOM 1970 C C . SER A 1 248 ? -12.543 3.369 -29.727 1.00 51.53 248 SER A C 1
ATOM 1972 O O . SER A 1 248 ? -13.596 2.843 -30.079 1.00 51.53 248 SER A O 1
ATOM 1974 N N . GLN A 1 249 ? -12.529 4.535 -29.066 1.00 49.53 249 GLN A N 1
ATOM 1975 C CA . GLN A 1 249 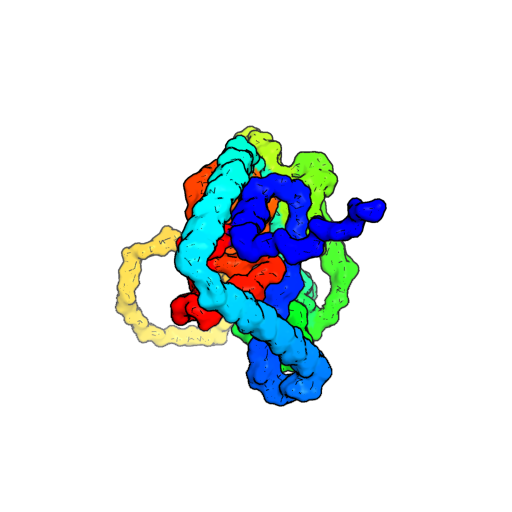? -13.738 5.349 -28.889 1.00 49.53 249 GLN A CA 1
ATOM 1976 C C . GLN A 1 249 ? -13.863 6.468 -29.918 1.00 49.53 249 GLN A C 1
ATOM 1978 O O . GLN A 1 249 ? -14.986 6.744 -30.319 1.00 49.53 249 GLN A O 1
ATOM 1983 N N . LEU A 1 250 ? -12.747 7.033 -30.390 1.00 43.81 250 LEU A N 1
ATOM 1984 C CA . LEU A 1 250 ? -12.743 7.959 -31.529 1.00 43.81 250 LEU A CA 1
ATOM 1985 C C . LEU A 1 250 ? -13.215 7.250 -32.810 1.00 43.81 250 LEU A C 1
ATOM 1987 O O . LEU A 1 250 ? -14.095 7.746 -33.503 1.00 43.81 250 LEU A O 1
ATOM 1991 N N . GLU A 1 251 ? -12.756 6.015 -33.029 1.00 43.56 251 GLU A N 1
ATOM 1992 C CA . GLU A 1 251 ? -13.199 5.161 -34.146 1.00 43.56 251 GLU A CA 1
ATOM 1993 C C . GLU A 1 251 ? -14.684 4.749 -34.050 1.00 43.56 251 GLU A C 1
ATOM 1995 O O . GLU A 1 251 ? -15.291 4.378 -35.050 1.00 43.56 251 GLU A O 1
ATOM 2000 N N . LYS A 1 252 ? -15.298 4.813 -32.857 1.00 42.69 252 LYS A N 1
ATOM 2001 C CA . LYS A 1 252 ? -16.736 4.542 -32.663 1.00 42.69 252 LYS A CA 1
ATOM 2002 C C . LYS A 1 252 ? -17.603 5.798 -32.722 1.00 42.69 252 LYS A C 1
ATOM 2004 O O . LYS A 1 252 ? -18.777 5.680 -33.052 1.00 42.69 252 LYS A O 1
ATOM 2009 N N . SER A 1 253 ? -17.058 6.976 -32.413 1.00 37.06 253 SER A N 1
ATOM 2010 C CA . SER A 1 253 ? -17.783 8.247 -32.531 1.00 37.06 253 SER A CA 1
ATOM 2011 C C . SER A 1 253 ? -17.888 8.749 -33.973 1.00 37.06 253 SER A C 1
ATOM 2013 O O . SER A 1 253 ? -18.835 9.460 -34.285 1.00 37.06 253 SER A O 1
ATOM 2015 N N . GLU A 1 254 ? -16.985 8.341 -34.869 1.00 37.47 254 GLU A N 1
ATOM 2016 C CA . GLU A 1 254 ? -17.084 8.663 -36.306 1.00 37.47 254 GLU A CA 1
ATOM 2017 C C . GLU A 1 254 ? -18.178 7.858 -37.038 1.00 37.47 254 GLU A C 1
ATOM 2019 O O . GLU A 1 254 ? -18.539 8.190 -38.162 1.00 37.47 254 GLU A O 1
ATOM 2024 N N . ALA A 1 255 ? -18.763 6.839 -36.394 1.00 40.59 255 ALA A N 1
ATOM 2025 C CA . ALA A 1 255 ? -19.829 6.009 -36.964 1.00 40.59 255 ALA A CA 1
ATOM 2026 C C . ALA A 1 255 ? -21.258 6.476 -36.618 1.00 40.59 255 ALA A C 1
ATOM 2028 O O . ALA A 1 255 ? -22.220 5.775 -36.930 1.00 40.59 255 ALA A O 1
ATOM 2029 N N . GLY A 1 256 ? -21.431 7.646 -35.995 1.00 35.41 256 GLY A N 1
ATOM 2030 C CA . GLY A 1 256 ? -22.762 8.232 -35.846 1.00 35.41 256 GLY A CA 1
ATOM 2031 C C . GLY A 1 256 ? -22.882 9.234 -34.714 1.00 35.41 256 GLY A C 1
ATOM 2032 O O . GLY A 1 256 ? -23.264 8.853 -33.612 1.00 35.41 256 GLY A O 1
ATOM 2033 N N . PHE A 1 257 ? -22.624 10.511 -35.003 1.00 28.11 257 PHE A N 1
ATOM 2034 C CA . PHE A 1 257 ? -23.355 11.625 -34.394 1.00 28.11 257 PHE A CA 1
ATOM 2035 C C . PHE A 1 257 ? -23.050 12.937 -35.136 1.00 28.11 257 PHE A C 1
ATOM 2037 O O . PHE A 1 257 ? -21.895 13.356 -35.202 1.00 28.11 257 PHE A O 1
ATOM 2044 N N . GLU A 1 258 ? -24.076 13.585 -35.692 1.00 25.80 258 GLU A N 1
ATOM 2045 C CA . GLU A 1 258 ? -23.984 14.953 -36.222 1.00 25.80 258 GLU A CA 1
ATOM 2046 C C . GLU A 1 258 ? -23.916 15.986 -35.075 1.00 25.80 258 GLU A C 1
ATOM 2048 O O . GLU A 1 258 ? -24.508 15.764 -34.014 1.00 25.80 258 GLU A O 1
ATOM 2053 N N . PRO A 1 259 ? -23.214 17.123 -35.249 1.00 29.89 259 PRO A N 1
ATOM 2054 C CA . PRO A 1 259 ? -22.989 18.081 -34.174 1.00 29.89 259 PRO A CA 1
ATOM 2055 C C . PRO A 1 259 ? -24.087 19.153 -34.115 1.00 29.89 259 PRO A C 1
ATOM 2057 O O . PRO A 1 259 ? -24.279 19.911 -35.064 1.00 29.89 259 PRO A O 1
ATOM 2060 N N . SER A 1 260 ? -24.732 19.311 -32.957 1.00 29.31 260 SER A N 1
ATOM 2061 C CA . SER A 1 260 ? -25.471 20.535 -32.622 1.00 29.31 260 SER A CA 1
ATOM 2062 C C . SER A 1 260 ? -24.621 21.436 -31.724 1.00 29.31 260 SER A C 1
ATOM 2064 O O . SER A 1 260 ? -24.191 21.039 -30.640 1.00 29.31 260 SER A O 1
ATOM 2066 N N . GLN A 1 261 ? -24.376 22.646 -32.218 1.00 30.12 261 GLN A N 1
ATOM 2067 C CA . GLN A 1 261 ? -23.572 23.714 -31.631 1.00 30.12 261 GLN A CA 1
ATOM 2068 C C . GLN A 1 261 ? -24.257 24.387 -30.431 1.00 30.12 261 GLN A C 1
ATOM 2070 O O . GLN A 1 261 ? -25.442 24.689 -30.509 1.00 30.12 261 GLN A O 1
ATOM 2075 N N . SER A 1 262 ? -23.476 24.753 -29.407 1.00 28.86 262 SER A N 1
ATOM 2076 C CA . SER A 1 262 ? -23.449 26.121 -28.847 1.00 28.86 262 SER A CA 1
ATOM 2077 C C . SER A 1 262 ? -22.360 26.255 -27.770 1.00 28.86 262 SER A C 1
ATOM 2079 O O . SER A 1 262 ? -22.275 25.433 -26.861 1.00 28.86 262 SER A O 1
ATOM 2081 N N . GLN A 1 263 ? -21.528 27.287 -27.928 1.00 30.38 263 GLN A N 1
ATOM 2082 C CA . GLN A 1 263 ? -20.344 27.664 -27.141 1.00 30.38 263 GLN A CA 1
ATOM 2083 C C . GLN A 1 263 ? -20.698 28.515 -25.877 1.00 30.38 263 GLN A C 1
ATOM 2085 O O . GLN A 1 263 ? -21.851 28.497 -25.456 1.00 30.38 263 GLN A O 1
ATOM 2090 N N . PRO A 1 264 ? -19.772 29.314 -25.297 1.00 43.06 264 PRO A N 1
ATOM 2091 C CA . PRO A 1 264 ? -18.824 28.949 -24.235 1.00 43.06 264 PRO A CA 1
ATOM 2092 C C . PRO A 1 264 ? -18.998 29.870 -23.002 1.00 43.06 264 PRO A C 1
ATOM 2094 O O . PRO A 1 264 ? -19.736 30.840 -23.089 1.00 43.06 264 PRO A O 1
ATOM 2097 N N . ASP A 1 265 ? -18.307 29.621 -21.883 1.00 23.33 265 ASP A N 1
ATOM 2098 C CA . ASP A 1 265 ? -17.589 30.682 -21.144 1.00 23.33 265 ASP A CA 1
ATOM 2099 C C . ASP A 1 265 ? -16.806 30.121 -19.936 1.00 23.33 265 ASP A C 1
ATOM 2101 O O . ASP A 1 265 ? -17.261 29.187 -19.273 1.00 23.33 265 ASP A O 1
ATOM 2105 N N . ARG A 1 266 ? -15.715 30.824 -19.606 1.00 28.06 266 ARG A N 1
ATOM 2106 C CA . ARG A 1 266 ? -14.957 30.898 -18.338 1.00 28.06 266 ARG A CA 1
ATOM 2107 C C . ARG A 1 266 ? -13.591 30.207 -18.234 1.00 28.06 266 ARG A C 1
ATOM 2109 O O . ARG A 1 266 ? -13.461 29.032 -17.908 1.00 28.06 266 ARG A O 1
ATOM 2116 N N . SER A 1 267 ? -12.611 31.105 -18.381 1.00 25.31 267 SER A N 1
ATOM 2117 C CA . SER A 1 267 ? -11.360 31.284 -17.629 1.00 25.31 267 SER A CA 1
ATOM 2118 C C . SER A 1 267 ? -10.284 30.208 -17.752 1.00 25.31 267 SER A C 1
ATOM 2120 O O . SER A 1 267 ? -10.296 29.183 -17.075 1.00 25.31 267 SER A O 1
ATOM 2122 N N . GLU A 1 268 ? -9.308 30.553 -18.588 1.00 33.91 268 GLU A N 1
ATOM 2123 C CA . GLU A 1 268 ? -7.937 30.060 -18.608 1.00 33.91 268 GLU A CA 1
ATOM 2124 C C . GLU A 1 268 ? -7.241 30.389 -17.281 1.00 33.91 268 GLU A C 1
ATOM 2126 O O . GLU A 1 268 ? -7.003 31.556 -17.008 1.00 33.91 268 GLU A O 1
ATOM 2131 N N . GLU A 1 269 ? -6.951 29.372 -16.465 1.00 31.22 269 GLU A N 1
ATOM 2132 C CA . GLU A 1 269 ? -5.863 29.331 -15.468 1.00 31.22 269 GLU A CA 1
ATOM 2133 C C . GLU A 1 269 ? -5.910 27.971 -14.734 1.00 31.22 269 GLU A C 1
ATOM 2135 O O . GLU A 1 269 ? -6.478 27.863 -13.657 1.00 31.22 269 GLU A O 1
ATOM 2140 N N . ASP A 1 270 ? -5.396 26.902 -15.366 1.00 28.20 270 ASP A N 1
ATOM 2141 C CA . ASP A 1 270 ? -4.663 25.800 -14.694 1.00 28.20 270 ASP A CA 1
ATOM 2142 C C . ASP A 1 270 ? -4.176 24.756 -15.722 1.00 28.20 270 ASP A C 1
ATOM 2144 O O . ASP A 1 270 ? -4.709 23.656 -15.893 1.00 28.20 270 ASP A O 1
ATOM 2148 N N . SER A 1 271 ? -3.132 25.095 -16.477 1.00 30.05 271 SER A N 1
ATOM 2149 C CA . SER A 1 271 ? -2.450 24.152 -17.368 1.00 30.05 271 SER A CA 1
ATOM 2150 C C . SER A 1 271 ? -1.400 23.335 -16.604 1.00 30.05 271 SER A C 1
ATOM 2152 O O . SER A 1 271 ? -0.208 23.386 -16.904 1.00 30.05 271 SER A O 1
ATOM 2154 N N . GLN A 1 272 ? -1.848 22.541 -15.630 1.00 36.97 272 GLN A N 1
ATOM 2155 C CA . GLN A 1 272 ? -1.137 21.355 -15.143 1.00 36.97 272 GLN A CA 1
ATOM 2156 C C . GLN A 1 272 ? -2.030 20.140 -15.407 1.00 36.97 272 GLN A C 1
ATOM 2158 O O . GLN A 1 272 ? -2.979 19.864 -14.684 1.00 36.97 272 GLN A O 1
ATOM 2163 N N . GLY A 1 273 ? -1.752 19.467 -16.530 1.00 39.53 273 GLY A N 1
ATOM 2164 C CA . GLY A 1 273 ? -2.609 18.482 -17.196 1.00 39.53 273 GLY A CA 1
ATOM 2165 C C . GLY A 1 273 ? -3.457 17.597 -16.280 1.00 39.53 273 GLY A C 1
ATOM 2166 O O . GLY A 1 273 ? -2.969 16.615 -15.718 1.00 39.53 273 GLY A O 1
ATOM 2167 N N . ALA A 1 274 ? -4.751 17.911 -16.210 1.00 45.69 274 ALA A N 1
ATOM 2168 C CA . ALA A 1 274 ? -5.743 17.104 -15.520 1.00 45.69 274 ALA A CA 1
ATOM 2169 C C . ALA A 1 274 ? -5.775 15.675 -16.088 1.00 45.69 274 ALA A C 1
ATOM 2171 O O . ALA A 1 274 ? -5.795 15.450 -17.302 1.00 45.69 274 ALA A O 1
ATOM 2172 N N . LEU A 1 275 ? -5.780 14.686 -15.196 1.00 50.91 275 LEU A N 1
ATOM 2173 C CA . LEU A 1 275 ? -5.905 13.285 -15.580 1.00 50.91 275 LEU A CA 1
ATOM 2174 C C . LEU A 1 275 ? -7.279 13.013 -16.210 1.00 50.91 275 LEU A C 1
ATOM 2176 O O . LEU A 1 275 ? -8.281 13.549 -15.735 1.00 50.91 275 LEU A O 1
ATOM 2180 N N . PRO A 1 276 ? -7.377 12.137 -17.229 1.00 59.09 276 PRO A N 1
ATOM 2181 C CA . PRO A 1 276 ? -8.671 11.756 -17.781 1.00 59.09 276 PRO A CA 1
ATOM 2182 C C . PRO A 1 276 ? -9.570 11.165 -16.687 1.00 59.09 276 PRO A C 1
ATOM 2184 O O . PRO A 1 276 ? -9.095 10.381 -15.866 1.00 59.09 276 PRO A O 1
ATOM 2187 N N . LEU A 1 277 ? -10.887 11.400 -16.765 1.00 59.16 277 LEU A N 1
ATOM 2188 C CA . LEU A 1 277 ? -11.933 10.804 -15.899 1.00 59.16 277 LEU A CA 1
ATOM 2189 C C . LEU A 1 277 ? -11.876 9.261 -15.778 1.00 59.16 277 LEU A C 1
ATOM 2191 O O . LEU A 1 277 ? -12.601 8.657 -14.992 1.00 59.16 277 LEU A O 1
ATOM 2195 N N . ARG A 1 278 ? -11.027 8.606 -16.578 1.00 70.06 278 ARG A N 1
ATOM 2196 C CA . ARG A 1 278 ? -10.859 7.155 -16.693 1.00 70.06 278 ARG A CA 1
ATOM 2197 C C . ARG A 1 278 ? -9.528 6.628 -16.147 1.00 70.06 278 ARG A C 1
ATOM 2199 O O . ARG A 1 278 ? -9.118 5.528 -16.525 1.00 70.06 278 ARG A O 1
ATOM 2206 N N . ALA A 1 279 ? -8.844 7.406 -15.317 1.00 85.12 279 ALA A N 1
ATOM 2207 C CA . ALA A 1 279 ? -7.555 7.063 -14.731 1.00 85.12 279 ALA A CA 1
ATOM 2208 C C . ALA A 1 279 ? -7.689 6.514 -13.299 1.00 85.12 279 ALA A C 1
ATOM 2210 O O . ALA A 1 279 ? -8.544 6.952 -12.529 1.00 85.12 279 ALA A O 1
ATOM 2211 N N . VAL A 1 280 ? -6.809 5.581 -12.930 1.00 86.75 280 VAL A N 1
ATOM 2212 C CA . VAL A 1 280 ? -6.559 5.183 -11.536 1.00 86.75 280 VAL A CA 1
ATOM 2213 C C . VAL A 1 280 ? -5.144 5.595 -11.147 1.00 86.75 280 VAL A C 1
ATOM 2215 O O . VAL A 1 280 ? -4.178 5.194 -11.801 1.00 86.75 280 VAL A O 1
ATOM 2218 N N . GLY A 1 281 ? -5.033 6.333 -10.043 1.00 87.88 281 GLY A N 1
ATOM 2219 C CA . GLY A 1 281 ? -3.785 6.914 -9.546 1.00 87.88 281 GLY A CA 1
ATOM 2220 C C . GLY A 1 281 ? -3.643 8.386 -9.928 1.00 87.88 281 GLY A C 1
ATOM 2221 O O . GLY A 1 281 ? -4.168 8.822 -10.949 1.00 87.88 281 GLY A O 1
ATOM 2222 N N . LYS A 1 282 ? -2.954 9.151 -9.074 1.00 87.19 282 LYS A N 1
ATOM 2223 C CA . LYS A 1 282 ? -2.730 10.601 -9.249 1.00 87.19 282 LYS A CA 1
ATOM 2224 C C . LYS A 1 282 ? -1.463 10.927 -10.046 1.00 87.19 282 LYS A C 1
ATOM 2226 O O . LYS A 1 282 ? -1.332 12.025 -10.565 1.00 87.19 282 LYS A O 1
ATOM 2231 N N . ASP A 1 283 ? -0.527 9.986 -10.123 1.00 92.75 283 ASP A N 1
ATOM 2232 C CA . ASP A 1 283 ? 0.721 10.148 -10.866 1.00 92.75 283 ASP A CA 1
ATOM 2233 C C . ASP A 1 283 ? 0.468 9.912 -12.359 1.00 92.75 283 ASP A C 1
ATOM 2235 O O . ASP A 1 283 ? 0.128 8.789 -12.739 1.00 92.75 283 ASP A O 1
ATOM 2239 N N . PRO A 1 284 ? 0.634 10.921 -13.226 1.00 89.69 284 PRO A N 1
ATOM 2240 C CA . PRO A 1 284 ? 0.240 10.802 -14.619 1.00 89.69 284 PRO A CA 1
ATOM 2241 C C . PRO A 1 284 ? 1.079 9.827 -15.438 1.00 89.69 284 PRO A C 1
ATOM 2243 O O . PRO A 1 284 ? 0.599 9.314 -16.451 1.00 89.69 284 PRO A O 1
ATOM 2246 N N . ASP A 1 285 ? 2.291 9.509 -14.994 1.00 92.19 285 ASP A N 1
ATOM 2247 C CA . ASP A 1 285 ? 3.167 8.566 -15.687 1.00 92.19 285 ASP A CA 1
ATOM 2248 C C . ASP A 1 285 ? 2.915 7.109 -15.295 1.00 92.19 285 ASP A C 1
ATOM 2250 O O . ASP A 1 285 ? 3.295 6.212 -16.058 1.00 92.19 285 ASP A O 1
ATOM 2254 N N . LEU A 1 286 ? 2.276 6.895 -14.138 1.00 95.50 286 LEU A N 1
ATOM 2255 C CA . LEU A 1 286 ? 1.903 5.596 -13.565 1.00 95.50 286 LEU A CA 1
ATOM 2256 C C . LEU A 1 286 ? 0.382 5.364 -13.565 1.00 95.50 286 LEU A C 1
ATOM 2258 O O . LEU A 1 286 ? -0.084 4.297 -13.158 1.00 95.50 286 LEU A O 1
ATOM 2262 N N . ALA A 1 287 ? -0.406 6.348 -13.998 1.00 95.19 287 ALA A N 1
ATOM 2263 C CA . ALA A 1 287 ? -1.851 6.243 -14.068 1.00 95.19 287 ALA A CA 1
ATOM 2264 C C . ALA A 1 287 ? -2.265 5.144 -15.055 1.00 95.19 287 ALA A C 1
ATOM 2266 O O . ALA A 1 287 ? -1.772 5.075 -16.187 1.00 95.19 287 ALA A O 1
ATOM 2267 N N . VAL A 1 288 ? -3.208 4.302 -14.634 1.00 95.00 288 VAL A N 1
ATOM 2268 C CA . VAL A 1 288 ? -3.711 3.179 -15.436 1.00 95.00 288 VAL A CA 1
ATOM 2269 C C . VAL A 1 288 ? -5.149 3.412 -15.877 1.00 95.00 288 VAL A C 1
ATOM 2271 O O . VAL A 1 288 ? -5.931 4.086 -15.207 1.00 95.00 288 VAL A O 1
ATOM 2274 N N . CYS A 1 289 ? -5.515 2.849 -17.023 1.00 93.19 289 CYS A N 1
ATOM 2275 C CA . CYS A 1 289 ? -6.861 2.945 -17.566 1.00 93.19 289 CYS A CA 1
ATOM 2276 C C . CYS A 1 289 ? -7.851 2.093 -16.764 1.00 93.19 289 CYS A C 1
ATOM 2278 O O . CYS A 1 289 ? -7.633 0.895 -16.591 1.00 93.19 289 CYS A O 1
ATOM 2280 N N . LEU A 1 290 ? -8.998 2.662 -16.388 1.00 89.81 290 LEU A N 1
ATOM 2281 C CA . LEU A 1 290 ? -10.092 1.923 -15.743 1.00 89.81 290 LEU A CA 1
ATOM 2282 C C . LEU A 1 290 ? -10.608 0.736 -16.576 1.00 89.81 290 LEU A C 1
ATOM 2284 O O . LEU A 1 290 ? -11.078 -0.244 -16.008 1.00 89.81 290 LEU A O 1
ATOM 2288 N N . HIS A 1 291 ? -10.528 0.809 -17.909 1.00 89.81 291 HIS A N 1
ATOM 2289 C CA . HIS A 1 291 ? -11.087 -0.214 -18.799 1.00 89.81 291 HIS A CA 1
ATOM 2290 C C . HIS A 1 291 ? -10.155 -1.405 -19.019 1.00 89.81 291 HIS A C 1
ATOM 2292 O O . HIS A 1 291 ? -10.579 -2.541 -18.852 1.00 89.81 291 HIS A O 1
ATOM 2298 N N . CYS A 1 292 ? -8.898 -1.163 -19.403 1.00 91.69 292 CYS A N 1
ATOM 2299 C CA . CYS A 1 292 ? -7.950 -2.240 -19.718 1.00 91.69 292 CYS A CA 1
ATOM 2300 C C . CYS A 1 292 ? -6.896 -2.480 -18.630 1.00 91.69 292 CYS A C 1
ATOM 2302 O O . CYS A 1 292 ? -6.194 -3.482 -18.684 1.00 91.69 292 CYS A O 1
ATOM 2304 N N . GLY A 1 293 ? -6.760 -1.579 -17.651 1.00 93.56 293 GLY A N 1
ATOM 2305 C CA . GLY A 1 293 ? -5.742 -1.666 -16.601 1.00 93.56 293 GLY A CA 1
ATOM 2306 C C . GLY A 1 293 ? -4.312 -1.380 -17.036 1.00 93.56 293 GLY A C 1
ATOM 2307 O O . GLY A 1 293 ? -3.408 -1.576 -16.236 1.00 93.56 293 GLY A O 1
ATOM 2308 N N . LEU A 1 294 ? -4.094 -0.942 -18.276 1.00 95.38 294 LEU A N 1
ATOM 2309 C CA . LEU A 1 294 ? -2.768 -0.611 -18.800 1.00 95.38 294 LEU A CA 1
ATOM 2310 C C . LEU A 1 294 ? -2.428 0.868 -18.583 1.00 95.38 294 LEU A C 1
ATOM 2312 O O . LEU A 1 294 ? -3.333 1.693 -18.419 1.00 95.38 294 LEU A O 1
ATOM 2316 N N . LEU A 1 295 ? -1.136 1.210 -18.620 1.00 95.75 295 LEU A N 1
ATOM 2317 C CA . LEU A 1 295 ? -0.650 2.579 -18.415 1.00 95.75 295 LEU A CA 1
ATOM 2318 C C . LEU A 1 295 ? -1.221 3.532 -19.460 1.00 95.75 295 LEU A C 1
ATOM 2320 O O . LEU A 1 295 ? -1.292 3.202 -20.641 1.00 95.75 295 LEU A O 1
ATOM 2324 N N . LEU A 1 296 ? -1.603 4.733 -19.041 1.00 93.56 296 LEU A N 1
ATOM 2325 C CA . LEU A 1 296 ? -2.136 5.742 -19.955 1.00 93.56 296 LEU A CA 1
ATOM 2326 C C . LEU A 1 296 ? -1.043 6.371 -20.819 1.00 93.56 296 LEU A C 1
ATOM 2328 O O . LEU A 1 296 ? -1.255 6.596 -22.008 1.00 93.56 296 LEU A O 1
ATOM 2332 N N . ARG A 1 297 ? 0.129 6.639 -20.237 1.00 91.88 297 ARG A N 1
ATOM 2333 C CA . ARG A 1 297 ? 1.232 7.287 -20.950 1.00 91.88 297 ARG A CA 1
ATOM 2334 C C . ARG A 1 297 ? 2.182 6.256 -21.582 1.00 91.88 297 ARG A C 1
ATOM 2336 O O . ARG A 1 297 ? 2.676 5.382 -20.867 1.00 91.88 297 ARG A O 1
ATOM 2343 N N . PRO A 1 298 ? 2.502 6.357 -22.885 1.00 91.94 298 PRO A N 1
ATOM 2344 C CA . PRO A 1 298 ? 3.560 5.563 -23.512 1.00 91.94 298 PRO A CA 1
ATOM 2345 C C . PRO A 1 298 ? 4.962 6.077 -23.141 1.00 91.94 298 PRO A C 1
ATOM 2347 O O . PRO A 1 298 ? 5.105 7.067 -22.427 1.00 91.94 298 PRO A O 1
ATOM 2350 N N . GLY A 1 299 ? 6.000 5.421 -23.666 1.00 92.19 299 GLY A N 1
ATOM 2351 C CA . GLY A 1 299 ? 7.392 5.885 -23.595 1.00 92.19 299 GLY A CA 1
ATOM 2352 C C . GLY A 1 299 ? 8.160 5.386 -22.373 1.00 92.19 299 GLY A C 1
ATOM 2353 O O . GLY A 1 299 ? 7.580 4.796 -21.464 1.00 92.19 299 GLY A O 1
ATOM 2354 N N . GLN A 1 300 ? 9.477 5.597 -22.374 1.00 94.19 300 GLN A N 1
ATOM 2355 C CA . GLN A 1 300 ? 10.322 5.255 -21.231 1.00 94.19 300 GLN A CA 1
ATOM 2356 C C . GLN A 1 300 ? 10.042 6.180 -20.039 1.00 94.19 300 GLN A C 1
ATOM 2358 O O . GLN A 1 300 ? 9.494 7.275 -20.192 1.00 94.19 300 GLN A O 1
ATOM 2363 N N . ARG A 1 301 ? 10.432 5.736 -18.848 1.00 96.25 301 ARG A N 1
ATOM 2364 C CA . ARG A 1 301 ? 10.440 6.527 -17.618 1.00 96.25 301 ARG A CA 1
ATOM 2365 C C . ARG A 1 301 ? 11.861 6.620 -17.117 1.00 96.25 301 ARG A C 1
ATOM 2367 O O . ARG A 1 301 ? 12.485 5.583 -16.924 1.00 96.25 301 ARG A O 1
ATOM 2374 N N . LEU A 1 302 ? 12.340 7.840 -16.919 1.00 97.50 302 LEU A N 1
ATOM 2375 C CA . LEU A 1 302 ? 13.532 8.113 -16.133 1.00 97.50 302 LEU A CA 1
ATOM 2376 C C . LEU A 1 302 ? 13.064 8.497 -14.731 1.00 97.50 302 LEU A C 1
ATOM 2378 O O . LEU A 1 302 ? 12.307 9.455 -14.589 1.00 97.50 302 LEU A O 1
ATOM 2382 N N . PHE A 1 303 ? 13.516 7.763 -13.722 1.00 98.31 303 PHE A N 1
ATOM 2383 C CA . PHE A 1 303 ? 13.228 8.071 -12.325 1.00 98.31 303 PHE A CA 1
ATOM 2384 C C . PHE A 1 303 ? 14.403 8.815 -11.706 1.00 98.31 303 PHE A C 1
ATOM 2386 O O . PHE A 1 303 ? 15.549 8.394 -11.865 1.00 98.31 303 PHE A O 1
ATOM 2393 N N . GLY A 1 304 ? 14.145 9.902 -10.985 1.00 97.94 304 GLY A N 1
ATOM 2394 C CA . GLY A 1 304 ? 15.155 10.694 -10.278 1.00 97.94 304 GLY A CA 1
ATOM 2395 C C . GLY A 1 304 ? 15.913 9.922 -9.187 1.00 97.94 304 GLY A C 1
ATOM 2396 O O . GLY A 1 304 ? 15.731 8.720 -8.983 1.00 97.94 304 GLY A O 1
ATOM 2397 N N . THR A 1 305 ? 16.802 10.618 -8.483 1.00 97.75 305 THR A N 1
ATOM 2398 C CA . THR A 1 305 ? 17.636 10.043 -7.411 1.00 97.75 305 THR A CA 1
ATOM 2399 C C . THR A 1 305 ? 17.021 10.178 -6.019 1.00 97.75 305 THR A C 1
ATOM 2401 O O . THR A 1 305 ? 17.525 9.575 -5.078 1.00 97.75 305 THR A O 1
ATOM 2404 N N . SER A 1 306 ? 15.933 10.940 -5.876 1.00 97.75 306 SER A N 1
ATOM 2405 C CA . SER A 1 306 ? 15.259 11.129 -4.592 1.00 97.75 306 SER A CA 1
ATOM 2406 C C . SER A 1 306 ? 14.585 9.846 -4.099 1.00 97.75 306 SER A C 1
ATOM 2408 O O . SER A 1 306 ? 14.262 8.942 -4.875 1.00 97.75 306 SER A O 1
ATOM 2410 N N . VAL A 1 307 ? 14.308 9.803 -2.795 1.00 97.56 307 VAL A N 1
ATOM 2411 C CA . VAL A 1 307 ? 13.549 8.723 -2.148 1.00 97.56 307 VAL A CA 1
ATOM 2412 C C . VAL A 1 307 ? 12.193 8.515 -2.830 1.00 97.56 307 VAL A C 1
ATOM 2414 O O . VAL A 1 307 ? 11.826 7.394 -3.184 1.00 97.56 307 VAL A O 1
ATOM 2417 N N . THR A 1 308 ? 11.462 9.609 -3.063 1.00 98.00 308 THR A N 1
ATOM 2418 C CA . THR A 1 308 ? 10.157 9.595 -3.734 1.00 98.00 308 THR A CA 1
ATOM 2419 C C . THR A 1 308 ? 10.251 8.954 -5.115 1.00 98.00 308 THR A C 1
ATOM 2421 O O . THR A 1 308 ? 9.399 8.136 -5.459 1.00 98.00 308 THR A O 1
ATOM 2424 N N . GLU A 1 309 ? 11.299 9.263 -5.880 1.00 98.38 309 GLU A N 1
ATOM 2425 C CA . GLU A 1 309 ? 11.510 8.705 -7.217 1.00 98.38 309 GLU A CA 1
ATOM 2426 C C . GLU A 1 309 ? 11.935 7.232 -7.189 1.00 98.38 309 GLU A C 1
ATOM 2428 O O . GLU A 1 309 ? 11.493 6.467 -8.043 1.00 98.38 309 GLU A O 1
ATOM 2433 N N . ALA A 1 310 ? 12.711 6.795 -6.191 1.00 98.31 310 ALA A N 1
ATOM 2434 C CA . ALA A 1 310 ? 13.023 5.376 -5.999 1.00 98.31 310 ALA A CA 1
ATOM 2435 C C . ALA A 1 310 ? 11.752 4.548 -5.729 1.00 98.31 310 ALA A C 1
ATOM 2437 O O . ALA A 1 310 ? 11.551 3.493 -6.324 1.00 98.31 310 ALA A O 1
ATOM 2438 N N . VAL A 1 311 ? 10.844 5.049 -4.888 1.00 98.50 311 VAL A N 1
ATOM 2439 C CA . VAL A 1 311 ? 9.568 4.370 -4.593 1.00 98.50 311 VAL A CA 1
ATOM 2440 C C . VAL A 1 311 ? 8.595 4.443 -5.771 1.00 98.50 311 VAL A C 1
ATOM 2442 O O . VAL A 1 311 ? 7.864 3.488 -6.047 1.00 98.50 311 VAL A O 1
ATOM 2445 N N . ARG A 1 312 ? 8.619 5.544 -6.525 1.00 98.50 312 ARG A N 1
ATOM 2446 C CA . ARG A 1 312 ? 7.869 5.676 -7.777 1.00 98.50 312 ARG A CA 1
ATOM 2447 C C . ARG A 1 312 ? 8.341 4.647 -8.812 1.00 98.50 312 ARG A C 1
ATOM 2449 O O . ARG A 1 312 ? 7.512 4.000 -9.451 1.00 98.50 312 ARG A O 1
ATOM 2456 N N . GLU A 1 313 ? 9.652 4.428 -8.913 1.00 98.56 313 GLU A N 1
ATOM 2457 C CA . GLU A 1 313 ? 10.254 3.372 -9.733 1.00 98.56 313 GLU A CA 1
ATOM 2458 C C . GLU A 1 313 ? 9.815 1.974 -9.278 1.00 98.56 313 GLU A C 1
ATOM 2460 O O . GLU A 1 313 ? 9.374 1.187 -10.117 1.00 98.56 313 GLU A O 1
ATOM 2465 N N . MET A 1 314 ? 9.853 1.670 -7.971 1.00 98.19 314 MET A N 1
ATOM 2466 C CA . MET A 1 314 ? 9.378 0.381 -7.435 1.00 98.19 314 MET A CA 1
ATOM 2467 C C . MET A 1 314 ? 7.950 0.087 -7.891 1.00 98.19 314 MET A C 1
ATOM 2469 O O . MET A 1 314 ? 7.679 -0.976 -8.449 1.00 98.19 314 MET A O 1
ATOM 2473 N N . ARG A 1 315 ? 7.038 1.049 -7.703 1.00 98.56 315 ARG A N 1
ATOM 2474 C CA . ARG A 1 315 ? 5.627 0.921 -8.095 1.00 98.56 315 ARG A CA 1
ATOM 2475 C C . ARG A 1 315 ? 5.479 0.685 -9.597 1.00 98.56 315 ARG A C 1
ATOM 2477 O O . ARG A 1 315 ? 4.713 -0.182 -10.016 1.00 98.56 315 ARG A O 1
ATOM 2484 N N . PHE A 1 316 ? 6.246 1.410 -10.411 1.00 98.50 316 PHE A N 1
ATOM 2485 C CA . PHE A 1 316 ? 6.265 1.222 -11.861 1.00 98.50 316 PHE A CA 1
ATOM 2486 C C . PHE A 1 316 ? 6.776 -0.166 -12.269 1.00 98.50 316 PHE A C 1
ATOM 2488 O O . PHE A 1 316 ? 6.184 -0.813 -13.135 1.00 98.50 316 PHE A O 1
ATOM 2495 N N . ARG A 1 317 ? 7.856 -0.652 -11.650 1.00 98.19 317 ARG A N 1
ATOM 2496 C CA . ARG A 1 317 ? 8.434 -1.969 -11.950 1.00 98.19 317 ARG A CA 1
ATOM 2497 C C . ARG A 1 317 ? 7.518 -3.104 -11.505 1.00 98.19 317 ARG A C 1
ATOM 2499 O O . ARG A 1 317 ? 7.309 -4.039 -12.278 1.00 98.19 317 ARG A O 1
ATOM 2506 N N . VAL A 1 318 ? 6.906 -2.985 -10.324 1.00 98.19 318 VAL A N 1
ATOM 2507 C CA . VAL A 1 318 ? 5.857 -3.901 -9.848 1.00 98.19 318 VAL A CA 1
ATOM 2508 C C . VAL A 1 318 ? 4.716 -3.967 -10.858 1.00 98.19 318 VAL A C 1
ATOM 2510 O O . VAL A 1 318 ? 4.318 -5.065 -11.261 1.00 98.19 318 VAL A O 1
ATOM 2513 N N . PHE A 1 319 ? 4.247 -2.816 -11.348 1.00 98.31 319 PHE A N 1
ATOM 2514 C CA . PHE A 1 319 ? 3.241 -2.780 -12.404 1.00 98.31 319 PHE A CA 1
ATOM 2515 C C . PHE A 1 319 ? 3.726 -3.474 -13.681 1.00 98.31 319 PHE A C 1
ATOM 2517 O O . PHE A 1 319 ? 3.003 -4.292 -14.244 1.00 98.31 319 PHE A O 1
ATOM 2524 N N . CYS A 1 320 ? 4.954 -3.216 -14.131 1.00 96.94 320 CYS A N 1
ATOM 2525 C CA . CYS A 1 320 ? 5.477 -3.835 -15.348 1.00 96.94 320 CYS A CA 1
ATOM 2526 C C . CYS A 1 320 ? 5.542 -5.365 -15.258 1.00 96.94 320 CYS A C 1
ATOM 2528 O O . CYS A 1 320 ? 5.263 -6.037 -16.247 1.00 96.94 320 CYS A O 1
ATOM 2530 N N . ALA A 1 321 ? 5.868 -5.926 -14.094 1.00 96.88 321 ALA A N 1
ATOM 2531 C CA . ALA A 1 321 ? 5.966 -7.374 -13.922 1.00 96.88 321 ALA A CA 1
ATOM 2532 C C . ALA A 1 321 ? 4.624 -8.071 -13.659 1.00 96.88 321 ALA A C 1
ATOM 2534 O O . ALA A 1 321 ? 4.487 -9.267 -13.931 1.00 96.88 321 ALA A O 1
ATOM 2535 N N . THR A 1 322 ? 3.639 -7.353 -13.113 1.00 97.50 322 THR A N 1
ATOM 2536 C CA . THR A 1 322 ? 2.399 -7.970 -12.610 1.00 97.50 322 THR A CA 1
ATOM 2537 C C . THR A 1 322 ? 1.124 -7.475 -13.285 1.00 97.50 322 THR A C 1
ATOM 2539 O O . THR A 1 322 ? 0.113 -8.175 -13.220 1.00 97.50 322 THR A O 1
ATOM 2542 N N . GLN A 1 323 ? 1.172 -6.310 -13.941 1.00 97.31 323 GLN A N 1
ATOM 2543 C CA . GLN A 1 323 ? 0.031 -5.502 -14.399 1.00 97.31 323 GLN A CA 1
ATOM 2544 C C . GLN A 1 323 ? -0.923 -5.081 -13.269 1.00 97.31 323 GLN A C 1
ATOM 2546 O O . GLN A 1 323 ? -2.105 -4.817 -13.505 1.00 97.31 323 GLN A O 1
ATOM 2551 N N . LEU A 1 324 ? -0.418 -5.036 -12.034 1.00 97.88 324 LEU A N 1
ATOM 2552 C CA . LEU A 1 324 ? -1.149 -4.626 -10.841 1.00 97.88 324 LEU A CA 1
ATOM 2553 C C . LEU A 1 324 ? -0.490 -3.391 -10.240 1.00 97.88 324 LEU A C 1
ATOM 2555 O O . LEU A 1 324 ? 0.725 -3.223 -10.314 1.00 97.88 324 LEU A O 1
ATOM 2559 N N . THR A 1 325 ? -1.298 -2.527 -9.641 1.00 98.19 325 THR A N 1
ATOM 2560 C CA . THR A 1 325 ? -0.802 -1.336 -8.958 1.00 98.19 325 THR A CA 1
ATOM 2561 C C . THR A 1 325 ? -0.573 -1.626 -7.478 1.00 98.19 325 THR A C 1
ATOM 2563 O O . THR A 1 325 ? -1.215 -2.496 -6.880 1.00 98.19 325 THR A O 1
ATOM 2566 N N . CYS A 1 326 ? 0.347 -0.878 -6.885 1.00 98.31 326 CYS A N 1
ATOM 2567 C CA . CYS A 1 326 ? 0.526 -0.820 -5.447 1.00 98.31 326 CYS A CA 1
ATOM 2568 C C . CYS A 1 326 ? 0.621 0.629 -4.984 1.00 98.31 326 CYS A C 1
ATOM 2570 O O . CYS A 1 326 ? 0.996 1.541 -5.741 1.00 98.31 326 CYS A O 1
ATOM 2572 N N . SER A 1 327 ? 0.288 0.812 -3.714 1.00 98.50 327 SER A N 1
ATOM 2573 C CA . SER A 1 327 ? 0.485 2.059 -2.999 1.00 98.50 327 SER A CA 1
ATOM 2574 C C . SER A 1 327 ? 1.625 1.917 -2.002 1.00 98.50 327 SER A C 1
ATOM 2576 O O . SER A 1 327 ? 1.932 0.812 -1.553 1.00 98.50 327 SER A O 1
ATOM 2578 N N . ALA A 1 328 ? 2.279 3.032 -1.684 1.00 98.50 328 ALA A N 1
ATOM 2579 C CA . ALA A 1 328 ? 3.455 3.015 -0.825 1.00 98.50 328 ALA A CA 1
ATOM 2580 C C . ALA A 1 328 ? 3.482 4.179 0.166 1.00 98.50 328 ALA A C 1
ATOM 2582 O O . ALA A 1 328 ? 3.115 5.306 -0.158 1.00 98.50 328 ALA A O 1
ATOM 2583 N N . GLY A 1 329 ? 3.933 3.911 1.383 1.00 98.25 329 GLY A N 1
ATOM 2584 C CA . GLY A 1 329 ? 4.191 4.932 2.391 1.00 98.25 329 GLY A CA 1
ATOM 2585 C C . GLY A 1 329 ? 5.671 4.983 2.696 1.00 98.25 329 GLY A C 1
ATOM 2586 O O . GLY A 1 329 ? 6.303 3.936 2.807 1.00 98.25 329 GLY A O 1
ATOM 2587 N N . ILE A 1 330 ? 6.212 6.188 2.809 1.00 98.56 330 ILE A N 1
ATOM 2588 C CA . ILE A 1 330 ? 7.629 6.447 3.040 1.00 98.56 330 ILE A CA 1
ATOM 2589 C C . ILE A 1 330 ? 7.729 7.246 4.330 1.00 98.56 330 ILE A C 1
ATOM 2591 O O . ILE A 1 330 ? 7.086 8.291 4.446 1.00 98.56 330 ILE A O 1
ATOM 2595 N N . ALA A 1 331 ? 8.486 6.758 5.304 1.00 97.25 331 ALA A N 1
ATOM 2596 C CA . ALA A 1 331 ? 8.629 7.438 6.582 1.00 97.25 331 ALA A CA 1
ATOM 2597 C C . ALA A 1 331 ? 9.897 6.996 7.329 1.00 97.25 331 ALA A C 1
ATOM 2599 O O . ALA A 1 331 ? 10.532 6.015 6.940 1.00 97.25 331 ALA A O 1
ATOM 2600 N N . PRO A 1 332 ? 10.235 7.658 8.448 1.00 95.25 332 PRO A N 1
ATOM 2601 C CA . PRO A 1 332 ? 11.394 7.284 9.256 1.00 95.25 332 PRO A CA 1
ATOM 2602 C C . PRO A 1 332 ? 11.272 5.945 9.995 1.00 95.25 332 PRO A C 1
ATOM 2604 O O . PRO A 1 332 ? 12.270 5.367 10.412 1.00 95.25 332 PRO A O 1
ATOM 2607 N N . ASN A 1 333 ? 10.048 5.435 10.172 1.00 91.75 333 ASN A N 1
ATOM 2608 C CA . ASN A 1 333 ? 9.794 4.168 10.854 1.00 91.75 333 ASN A CA 1
ATOM 2609 C C . ASN A 1 333 ? 8.621 3.392 10.236 1.00 91.75 333 ASN A C 1
ATOM 2611 O O . ASN A 1 333 ? 7.801 3.936 9.490 1.00 91.75 333 ASN A O 1
ATOM 2615 N N . SER A 1 334 ? 8.533 2.109 10.588 1.00 90.31 334 SER A N 1
ATOM 2616 C CA . SER A 1 334 ? 7.553 1.154 10.062 1.00 90.31 334 SER A CA 1
ATOM 2617 C C . SER A 1 334 ? 6.101 1.570 10.313 1.00 90.31 334 SER A C 1
ATOM 2619 O O . SER A 1 334 ? 5.260 1.435 9.423 1.00 90.31 334 SER A O 1
ATOM 2621 N N . LEU A 1 335 ? 5.778 2.099 11.497 1.00 86.94 335 LEU A N 1
ATOM 2622 C CA . LEU A 1 335 ? 4.403 2.482 11.827 1.00 86.94 335 LEU A CA 1
ATOM 2623 C C . LEU A 1 335 ? 3.933 3.662 10.971 1.00 86.94 335 LEU A C 1
ATOM 2625 O O . LEU A 1 335 ? 2.866 3.594 10.358 1.00 86.94 335 LEU A O 1
ATOM 2629 N N . LEU A 1 336 ? 4.747 4.714 10.872 1.00 90.25 336 LEU A N 1
ATOM 2630 C CA . LEU A 1 336 ? 4.436 5.868 10.031 1.00 90.25 336 LEU A CA 1
ATOM 2631 C C . LEU A 1 336 ? 4.369 5.479 8.552 1.00 90.25 336 LEU A C 1
ATOM 2633 O O . LEU A 1 336 ? 3.441 5.897 7.863 1.00 90.25 336 LEU A O 1
ATOM 2637 N N . ALA A 1 337 ? 5.277 4.620 8.075 1.00 94.62 337 ALA A N 1
ATOM 2638 C CA . ALA A 1 337 ? 5.264 4.144 6.693 1.00 94.62 337 ALA A CA 1
ATOM 2639 C C . ALA A 1 337 ? 3.971 3.369 6.382 1.00 94.62 337 ALA A C 1
ATOM 2641 O O . ALA A 1 337 ? 3.338 3.594 5.348 1.00 94.62 337 ALA A O 1
ATOM 2642 N N . LYS A 1 338 ? 3.510 2.514 7.305 1.00 93.19 338 LYS A N 1
ATOM 2643 C CA . LYS A 1 338 ? 2.232 1.797 7.172 1.00 93.19 338 LYS A CA 1
ATOM 2644 C C . LYS A 1 338 ? 1.058 2.760 7.044 1.00 93.19 338 LYS A C 1
ATOM 2646 O O . LYS A 1 338 ? 0.275 2.641 6.101 1.00 93.19 338 LYS A O 1
ATOM 2651 N N . ILE A 1 339 ? 0.958 3.734 7.948 1.00 89.69 339 ILE A N 1
ATOM 2652 C CA . ILE A 1 339 ? -0.132 4.719 7.947 1.00 89.69 339 ILE A CA 1
ATOM 2653 C C . ILE A 1 339 ? -0.087 5.579 6.673 1.00 89.69 339 ILE A C 1
ATOM 2655 O O . ILE A 1 339 ? -1.116 5.777 6.023 1.00 89.69 339 ILE A O 1
ATOM 2659 N N . ALA A 1 340 ? 1.102 6.028 6.267 1.00 93.38 340 ALA A N 1
ATOM 2660 C CA . ALA A 1 340 ? 1.311 6.823 5.059 1.00 93.38 340 ALA A CA 1
ATOM 2661 C C . ALA A 1 340 ? 0.915 6.068 3.777 1.00 93.38 340 ALA A C 1
ATOM 2663 O O . ALA A 1 340 ? 0.379 6.669 2.846 1.00 93.38 340 ALA A O 1
ATOM 2664 N N . SER A 1 341 ? 1.106 4.746 3.724 1.00 95.06 341 SER A N 1
ATOM 2665 C CA . SER A 1 341 ? 0.789 3.950 2.527 1.00 95.06 341 SER A CA 1
ATOM 2666 C C . SER A 1 341 ? -0.699 3.929 2.168 1.00 95.06 341 SER A C 1
ATOM 2668 O O . SER A 1 341 ? -1.057 3.760 1.003 1.00 95.06 341 SER A O 1
ATOM 2670 N N . ASP A 1 342 ? -1.571 4.156 3.151 1.00 91.62 342 ASP A N 1
ATOM 2671 C CA . ASP A 1 342 ? -3.016 4.235 2.955 1.00 91.62 342 ASP A CA 1
ATOM 2672 C C . ASP A 1 342 ? -3.485 5.624 2.495 1.00 91.62 342 ASP A C 1
ATOM 2674 O O . ASP A 1 342 ? -4.622 5.759 2.035 1.00 91.62 342 ASP A O 1
ATOM 2678 N N . TRP A 1 343 ? -2.644 6.657 2.617 1.00 90.56 343 TRP A N 1
ATOM 2679 C CA . TRP A 1 343 ? -3.049 8.061 2.475 1.00 90.56 343 TRP A CA 1
ATOM 2680 C C . TRP A 1 343 ? -3.500 8.415 1.058 1.00 90.56 343 TRP A C 1
ATOM 2682 O O . TRP A 1 343 ? -4.483 9.127 0.859 1.00 90.56 343 TRP A O 1
ATOM 2692 N N . ASN A 1 344 ? -2.790 7.884 0.062 1.00 93.69 344 ASN A N 1
ATOM 2693 C CA . ASN A 1 344 ? -3.006 8.173 -1.355 1.00 93.69 344 ASN A CA 1
ATOM 2694 C C . ASN A 1 344 ? -3.471 6.948 -2.159 1.00 93.69 344 ASN A C 1
ATOM 2696 O O . ASN A 1 344 ? -3.327 6.932 -3.381 1.00 93.69 344 ASN A O 1
ATOM 2700 N N . LYS A 1 345 ? -4.051 5.936 -1.501 1.00 93.69 345 LYS A N 1
ATOM 2701 C CA . LYS A 1 345 ? -4.657 4.786 -2.190 1.00 93.69 345 LYS A CA 1
ATOM 2702 C C . LYS A 1 345 ? -5.848 5.207 -3.070 1.00 93.69 345 LYS A C 1
ATOM 2704 O O . LYS A 1 345 ? -6.636 6.061 -2.655 1.00 93.69 345 LYS A O 1
ATOM 2709 N N . PRO A 1 346 ? -6.093 4.524 -4.206 1.00 95.00 346 PRO A N 1
ATOM 2710 C CA . PRO A 1 346 ? -5.231 3.527 -4.855 1.00 95.00 346 PRO A CA 1
ATOM 2711 C C . PRO A 1 346 ? -4.127 4.143 -5.725 1.00 95.00 346 PRO A C 1
ATOM 2713 O O . PRO A 1 346 ? -4.265 5.268 -6.208 1.00 95.00 346 PRO A O 1
ATOM 2716 N N . ASN A 1 347 ? -3.107 3.336 -6.031 1.00 96.81 347 ASN A N 1
ATOM 2717 C CA . ASN A 1 347 ? -2.020 3.642 -6.958 1.00 96.81 347 ASN A CA 1
ATOM 2718 C C . ASN A 1 347 ? -1.365 5.003 -6.669 1.00 96.81 347 ASN A C 1
ATOM 2720 O O . ASN A 1 347 ? -1.219 5.854 -7.556 1.00 96.81 347 ASN A O 1
ATOM 2724 N N . GLY A 1 348 ? -0.986 5.217 -5.411 1.00 96.81 348 GLY A N 1
ATOM 2725 C CA . GLY A 1 348 ? -0.351 6.449 -4.961 1.00 96.81 348 GLY A CA 1
ATOM 2726 C C . GLY A 1 348 ? 0.708 6.205 -3.900 1.00 96.81 348 GLY A C 1
ATOM 2727 O O . GLY A 1 348 ? 0.889 5.094 -3.412 1.00 96.81 348 GLY A O 1
ATOM 2728 N N . GLN A 1 349 ? 1.428 7.261 -3.542 1.00 97.94 349 GLN A N 1
ATOM 2729 C CA . GLN A 1 349 ? 2.395 7.202 -2.455 1.00 97.94 349 GLN A CA 1
ATOM 2730 C C . GLN A 1 349 ? 2.336 8.449 -1.582 1.00 97.94 349 GLN A C 1
ATOM 2732 O O . GLN A 1 349 ? 1.821 9.483 -2.016 1.00 97.94 349 GLN A O 1
ATOM 2737 N N . HIS A 1 350 ? 2.839 8.353 -0.357 1.00 97.50 350 HIS A N 1
ATOM 2738 C CA . HIS A 1 350 ? 2.935 9.483 0.563 1.00 97.50 350 HIS A CA 1
ATOM 2739 C C . HIS A 1 350 ? 4.250 9.426 1.343 1.00 97.50 350 HIS A C 1
ATOM 2741 O O . HIS A 1 350 ? 4.633 8.357 1.817 1.00 97.50 350 HIS A O 1
ATOM 2747 N N . LEU A 1 351 ? 4.927 10.569 1.448 1.00 97.75 351 LEU A N 1
ATOM 2748 C CA . LEU A 1 351 ? 6.167 10.742 2.196 1.00 97.75 351 LEU A CA 1
ATOM 274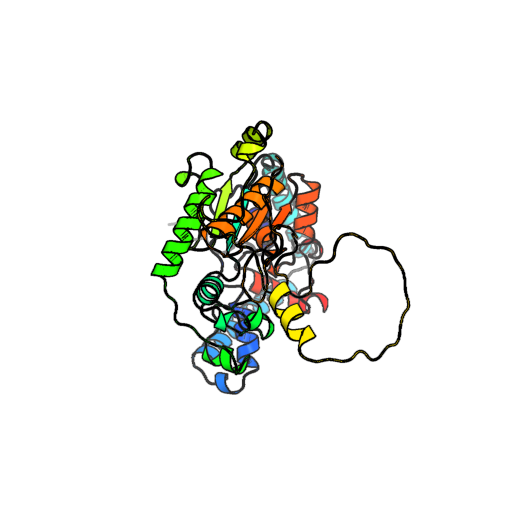9 C C . LEU A 1 351 ? 5.879 11.555 3.456 1.00 97.75 351 LEU A C 1
ATOM 2751 O O . LEU A 1 351 ? 5.340 12.655 3.369 1.00 97.75 351 LEU A O 1
ATOM 2755 N N . VAL A 1 352 ? 6.273 11.012 4.603 1.00 96.62 352 VAL A N 1
ATOM 2756 C CA . VAL A 1 352 ? 6.436 11.763 5.846 1.00 96.62 352 VAL A CA 1
ATOM 2757 C C . VAL A 1 352 ? 7.908 12.145 5.931 1.00 96.62 352 VAL A C 1
ATOM 2759 O O . VAL A 1 352 ? 8.762 11.273 6.097 1.00 96.62 352 VAL A O 1
ATOM 2762 N N . GLU A 1 353 ? 8.203 13.434 5.758 1.00 96.56 353 GLU A N 1
ATOM 2763 C CA . GLU A 1 353 ? 9.579 13.941 5.771 1.00 96.56 353 GLU A CA 1
ATOM 2764 C C . GLU A 1 353 ? 10.296 13.569 7.082 1.00 96.56 353 GLU A C 1
ATOM 2766 O O . GLU A 1 353 ? 9.673 13.614 8.150 1.00 96.56 353 GLU A O 1
ATOM 2771 N N . PRO A 1 354 ? 11.603 13.245 7.046 1.00 94.31 354 PRO A N 1
ATOM 2772 C CA . PRO A 1 354 ? 12.376 12.820 8.213 1.00 94.31 354 PRO A CA 1
ATOM 2773 C C . PRO A 1 354 ? 12.771 14.001 9.113 1.00 94.31 354 PRO A C 1
ATOM 2775 O O . PRO A 1 354 ? 13.919 14.152 9.522 1.00 94.31 354 PRO A O 1
ATOM 2778 N N . THR A 1 355 ? 11.810 14.865 9.434 1.00 94.44 355 THR A N 1
ATOM 2779 C CA . THR A 1 355 ? 11.976 15.978 10.371 1.00 94.44 355 THR A CA 1
ATOM 2780 C C . THR A 1 355 ? 10.984 15.841 11.514 1.00 94.44 355 THR A C 1
ATOM 2782 O O . THR A 1 355 ? 9.866 15.359 11.333 1.00 94.44 355 THR A O 1
ATOM 2785 N N . VAL A 1 356 ? 11.379 16.299 12.703 1.00 87.94 356 VAL A N 1
ATOM 2786 C CA . VAL A 1 356 ? 10.507 16.300 13.887 1.00 87.94 356 VAL A CA 1
ATOM 2787 C C . VAL A 1 356 ? 9.199 17.035 13.592 1.00 87.94 356 VAL A C 1
ATOM 2789 O O . VAL A 1 356 ? 8.132 16.485 13.828 1.00 87.94 356 VAL A O 1
ATOM 2792 N N . ALA A 1 357 ? 9.278 18.221 12.982 1.00 90.00 357 ALA A N 1
ATOM 2793 C CA . ALA A 1 357 ? 8.107 19.032 12.663 1.00 90.00 357 ALA A CA 1
ATOM 2794 C C . ALA A 1 357 ? 7.131 18.330 11.702 1.00 90.00 357 ALA A C 1
ATOM 2796 O O . ALA A 1 357 ? 5.920 18.384 11.914 1.00 90.00 357 ALA A O 1
ATOM 2797 N N . ALA A 1 358 ? 7.633 17.653 10.664 1.00 90.81 358 ALA A N 1
ATOM 2798 C CA . ALA A 1 358 ? 6.775 16.941 9.720 1.00 90.81 358 ALA A CA 1
ATOM 2799 C C . ALA A 1 358 ? 6.134 15.696 10.344 1.00 90.81 358 ALA A C 1
ATOM 2801 O O . ALA A 1 358 ? 4.950 15.450 10.123 1.00 90.81 358 ALA A O 1
ATOM 2802 N N . VAL A 1 359 ? 6.891 14.940 11.146 1.00 88.06 359 VAL A N 1
ATOM 2803 C CA . VAL A 1 359 ? 6.368 13.783 11.885 1.00 88.06 359 VAL A CA 1
ATOM 2804 C C . VAL A 1 359 ? 5.285 14.219 12.866 1.00 88.06 359 VAL A C 1
ATOM 2806 O O . VAL A 1 359 ? 4.200 13.641 12.865 1.00 88.06 359 VAL A O 1
ATOM 2809 N N . ASP A 1 360 ? 5.551 15.251 13.663 1.00 83.38 360 ASP A N 1
ATOM 2810 C CA . ASP A 1 360 ? 4.607 15.742 14.661 1.00 83.38 360 ASP A CA 1
ATOM 2811 C C . ASP A 1 360 ? 3.341 16.291 13.976 1.00 83.38 360 ASP A C 1
ATOM 2813 O O . ASP A 1 360 ? 2.235 15.918 14.354 1.00 83.38 360 ASP A O 1
ATOM 2817 N N . SER A 1 361 ? 3.481 17.077 12.901 1.00 86.25 361 SER A N 1
ATOM 2818 C CA . SER A 1 361 ? 2.347 17.568 12.099 1.00 86.25 361 SER A CA 1
ATOM 2819 C C . SER A 1 361 ? 1.513 16.428 11.504 1.00 86.25 361 SER A C 1
ATOM 2821 O O . SER A 1 361 ? 0.283 16.433 11.595 1.00 86.25 361 SER A O 1
ATOM 2823 N N . PHE A 1 362 ? 2.175 15.407 10.950 1.00 85.88 362 PHE A N 1
ATOM 2824 C CA . PHE A 1 362 ? 1.500 14.236 10.403 1.00 85.88 362 PHE A CA 1
ATOM 2825 C C . PHE A 1 362 ? 0.710 13.498 11.485 1.00 85.88 362 PHE A C 1
ATOM 2827 O O . PHE A 1 362 ? -0.474 13.243 11.284 1.00 85.88 362 PHE A O 1
ATOM 2834 N N . ILE A 1 363 ? 1.340 13.206 12.632 1.00 79.50 363 ILE A N 1
ATOM 2835 C CA . ILE A 1 363 ? 0.723 12.500 13.765 1.00 79.50 363 ILE A CA 1
ATOM 2836 C C . ILE A 1 363 ? -0.456 13.290 14.327 1.00 79.50 363 ILE A C 1
ATOM 2838 O O . ILE A 1 363 ? -1.528 12.718 14.514 1.00 79.50 363 ILE A O 1
ATOM 2842 N N . LEU A 1 364 ? -0.285 14.590 14.573 1.00 74.00 364 LEU A N 1
ATOM 2843 C CA . LEU A 1 364 ? -1.336 15.436 15.137 1.00 74.00 364 LEU A CA 1
ATOM 2844 C C . LEU A 1 364 ? -2.574 15.470 14.241 1.00 74.00 364 LEU A C 1
ATOM 2846 O O . LEU A 1 364 ? -3.678 15.474 14.770 1.00 74.00 364 LEU A O 1
ATOM 2850 N N . GLY A 1 365 ? -2.406 15.399 12.917 1.00 74.19 365 GLY A N 1
ATOM 2851 C CA . GLY A 1 365 ? -3.506 15.312 11.956 1.00 74.19 365 GLY A CA 1
ATOM 2852 C C . GLY A 1 365 ? -4.125 13.916 11.783 1.00 74.19 365 GLY A C 1
ATOM 2853 O O . GLY A 1 365 ? -5.093 13.776 11.029 1.00 74.19 365 GLY A O 1
ATOM 2854 N N . LEU A 1 366 ? -3.598 12.863 12.426 1.00 74.81 366 LEU A N 1
ATOM 2855 C CA . LEU A 1 366 ? -4.107 11.499 12.252 1.00 74.81 366 LEU A CA 1
ATOM 2856 C C . LEU A 1 366 ? -5.452 11.314 12.959 1.00 74.81 366 LEU A C 1
ATOM 2858 O O . LEU A 1 366 ? -5.528 11.479 14.177 1.00 74.81 366 LEU A O 1
ATOM 2862 N N . PRO A 1 367 ? -6.498 10.840 12.256 1.00 70.88 367 PRO A N 1
ATOM 2863 C CA . PRO A 1 367 ? -7.685 10.330 12.925 1.00 70.88 367 PRO A CA 1
ATOM 2864 C C . PRO A 1 367 ? -7.298 9.154 13.825 1.00 70.88 367 PRO A C 1
ATOM 2866 O O . PRO A 1 367 ? -6.635 8.228 13.358 1.00 70.88 367 PRO A O 1
ATOM 2869 N N . ILE A 1 368 ? -7.777 9.119 15.069 1.00 65.25 368 ILE A N 1
ATOM 2870 C CA . ILE A 1 368 ? -7.440 8.051 16.037 1.00 65.25 368 ILE A CA 1
ATOM 2871 C C . ILE A 1 368 ? -7.696 6.652 15.453 1.00 65.25 368 ILE A C 1
ATOM 2873 O O . ILE A 1 368 ? -6.893 5.736 15.617 1.00 65.25 368 ILE A O 1
ATOM 2877 N N . ARG A 1 369 ? -8.770 6.500 14.662 1.00 66.69 369 ARG A N 1
ATOM 2878 C CA . ARG A 1 369 ? -9.116 5.242 13.973 1.00 66.69 369 ARG A CA 1
ATOM 2879 C C . ARG A 1 369 ? -8.064 4.745 12.981 1.00 66.69 369 ARG A C 1
ATOM 2881 O O . ARG A 1 369 ? -8.205 3.638 12.490 1.00 66.69 369 ARG A O 1
ATOM 2888 N N . LYS A 1 370 ? -7.107 5.577 12.567 1.00 67.69 370 LYS A N 1
ATOM 2889 C CA . LYS A 1 370 ? -6.052 5.219 11.610 1.00 67.69 370 LYS A CA 1
ATOM 2890 C C . LYS A 1 370 ? -4.810 4.668 12.296 1.00 67.69 370 LYS A C 1
ATOM 2892 O O . LYS A 1 370 ? -3.999 4.041 11.621 1.00 67.69 370 LYS A O 1
ATOM 2897 N N . VAL A 1 371 ? -4.686 4.836 13.611 1.00 65.50 371 VAL A N 1
ATOM 2898 C CA . VAL A 1 371 ? -3.615 4.194 14.364 1.00 65.50 371 VAL A CA 1
ATOM 2899 C C . VAL A 1 371 ? -3.970 2.719 14.543 1.00 65.50 371 VAL A C 1
ATOM 2901 O O . VAL A 1 371 ? -5.066 2.358 14.970 1.00 65.50 371 VAL A O 1
ATOM 2904 N N . SER A 1 372 ? -3.048 1.853 14.141 1.00 53.31 372 SER A N 1
ATOM 2905 C CA . SER A 1 372 ? -3.201 0.398 14.133 1.00 53.31 372 SER A CA 1
ATOM 2906 C C . SER A 1 372 ? -3.124 -0.183 15.557 1.00 53.31 372 SER A C 1
ATOM 2908 O O . SER A 1 372 ? -2.165 -0.878 15.891 1.00 53.31 372 SER A O 1
ATOM 2910 N N . THR A 1 373 ? -4.104 0.098 16.420 1.00 51.59 373 THR A N 1
ATOM 2911 C CA . THR A 1 373 ? -4.161 -0.477 17.776 1.00 51.59 373 THR A CA 1
ATOM 2912 C C . THR A 1 373 ? -5.547 -1.016 18.137 1.00 51.59 373 THR A C 1
ATOM 2914 O O . THR A 1 373 ? -6.582 -0.465 17.762 1.00 51.59 373 THR A O 1
ATOM 2917 N N . ASN A 1 374 ? -5.566 -2.106 18.915 1.00 41.44 374 ASN A N 1
ATOM 2918 C CA . ASN A 1 374 ? -6.765 -2.802 19.417 1.00 41.44 374 ASN A CA 1
ATOM 2919 C C . ASN A 1 374 ? -7.600 -1.981 20.428 1.00 41.44 374 ASN A C 1
ATOM 2921 O O . ASN A 1 374 ? -8.546 -2.490 21.019 1.00 41.44 374 ASN A O 1
ATOM 2925 N N . TRP A 1 375 ? -7.250 -0.717 20.651 1.00 48.75 375 TRP A N 1
ATOM 2926 C CA . TRP A 1 375 ? -7.770 0.114 21.735 1.00 48.75 375 TRP A CA 1
ATOM 2927 C C . TRP A 1 375 ? -8.811 1.145 21.286 1.00 48.75 375 TRP A C 1
ATOM 2929 O O . TRP A 1 375 ? -9.390 1.853 22.110 1.00 48.75 375 TRP A O 1
ATOM 2939 N N . TYR A 1 376 ? -9.081 1.187 19.980 1.00 49.81 376 TYR A N 1
ATOM 2940 C CA . TYR A 1 376 ? -10.062 2.062 19.347 1.00 49.81 376 TYR A CA 1
ATOM 2941 C C . TYR A 1 376 ? -11.452 1.980 19.995 1.00 49.81 376 TYR A C 1
ATOM 2943 O O . TYR A 1 376 ? -12.072 3.008 20.231 1.00 49.81 376 TYR A O 1
ATOM 2951 N N . GLU A 1 377 ? -11.926 0.783 20.344 1.00 47.25 377 GLU A N 1
ATOM 2952 C CA . GLU A 1 377 ? -13.255 0.594 20.946 1.00 47.25 377 GLU A CA 1
ATOM 2953 C C . GLU A 1 377 ? -13.365 1.192 22.350 1.00 47.25 377 GLU A C 1
ATOM 2955 O O . GLU A 1 377 ? -14.414 1.718 22.714 1.00 47.25 377 GLU A O 1
ATOM 2960 N N . LEU A 1 378 ? -12.273 1.172 23.121 1.00 47.41 378 LEU A N 1
ATOM 2961 C CA . LEU A 1 378 ? -12.242 1.791 24.442 1.00 47.41 378 LEU A CA 1
ATOM 2962 C C . LEU A 1 378 ? -12.232 3.322 24.331 1.00 47.41 378 LEU A C 1
ATOM 2964 O O . LEU A 1 378 ? -12.965 3.990 25.054 1.00 47.41 378 LEU A O 1
ATOM 2968 N N . LEU A 1 379 ? -11.441 3.867 23.401 1.00 50.50 379 LEU A N 1
ATOM 2969 C CA . LEU A 1 379 ? -11.381 5.308 23.144 1.00 50.50 379 LEU A CA 1
ATOM 2970 C C . LEU A 1 379 ? -12.710 5.835 22.590 1.00 50.50 379 LEU A C 1
ATOM 2972 O O . LEU A 1 379 ? -13.190 6.861 23.054 1.00 50.50 379 LEU A O 1
ATOM 2976 N N . VAL A 1 380 ? -13.349 5.111 21.665 1.00 47.62 380 VAL A N 1
ATOM 2977 C CA . VAL A 1 380 ? -14.673 5.464 21.124 1.00 47.62 380 VAL A CA 1
ATOM 2978 C C . VAL A 1 380 ? -15.771 5.328 22.182 1.00 47.62 380 VAL A C 1
ATOM 2980 O O . VAL A 1 380 ? -16.650 6.182 22.257 1.00 47.62 380 VAL A O 1
ATOM 2983 N N . GLY A 1 381 ? -15.710 4.314 23.046 1.00 44.41 381 GLY A N 1
ATOM 2984 C CA . GLY A 1 381 ? -16.665 4.169 24.148 1.00 44.41 381 GLY A CA 1
ATOM 2985 C C . GLY A 1 381 ? -16.592 5.301 25.181 1.00 44.41 381 GLY A C 1
ATOM 2986 O O . GLY A 1 381 ? -17.618 5.720 25.706 1.00 44.41 381 GLY A O 1
ATOM 2987 N N . LEU A 1 382 ? -15.394 5.841 25.434 1.00 44.78 382 LEU A N 1
ATOM 2988 C CA . LEU A 1 382 ? -15.198 7.052 26.246 1.00 44.78 382 LEU A CA 1
ATOM 2989 C C . LEU A 1 382 ? -15.635 8.322 25.497 1.00 44.78 382 LEU A C 1
ATOM 2991 O O . LEU A 1 382 ? -16.033 9.311 26.106 1.00 44.78 382 LEU A O 1
ATOM 2995 N N . SER A 1 383 ? -15.599 8.274 24.166 1.00 43.19 383 SER A N 1
ATOM 2996 C CA . SER A 1 383 ? -15.940 9.384 23.283 1.00 43.19 383 SER A CA 1
ATOM 2997 C C . SER A 1 383 ? -17.437 9.683 23.178 1.00 43.19 383 SER A C 1
ATOM 2999 O O . SER A 1 383 ? -17.799 10.813 22.879 1.00 43.19 383 SER A O 1
ATOM 3001 N N . ASP A 1 384 ? -18.312 8.716 23.482 1.00 40.59 384 ASP A N 1
ATOM 3002 C CA . ASP A 1 384 ? -19.769 8.925 23.567 1.00 40.59 384 ASP A CA 1
ATOM 3003 C C . ASP A 1 384 ? -20.188 9.903 24.688 1.00 40.59 384 ASP A C 1
ATOM 3005 O O . ASP A 1 384 ? -21.330 10.366 24.697 1.00 40.59 384 ASP A O 1
ATOM 3009 N N . PHE A 1 385 ? -19.270 10.227 25.606 1.00 42.34 385 PHE A N 1
ATOM 3010 C CA . PHE A 1 385 ? -19.435 11.209 26.686 1.00 42.34 385 PHE A CA 1
ATOM 3011 C C . PHE A 1 385 ? -18.641 12.511 26.470 1.00 42.34 385 PHE A C 1
ATOM 3013 O O . PHE A 1 385 ? -18.782 13.449 27.253 1.00 42.34 385 PHE A O 1
ATOM 3020 N N . LEU A 1 386 ? -17.841 12.600 25.403 1.00 42.09 386 LEU A N 1
ATOM 3021 C CA . LEU A 1 386 ? -17.201 13.838 24.950 1.00 42.09 386 LEU A CA 1
ATOM 3022 C C . LEU A 1 386 ? -18.001 14.401 23.757 1.00 42.09 386 LEU A C 1
ATOM 3024 O O . LEU A 1 386 ? -18.745 13.664 23.122 1.00 42.09 386 LEU A O 1
ATOM 3028 N N . SER A 1 387 ? -17.900 15.715 23.506 1.00 41.72 387 SER A N 1
ATOM 3029 C CA . SER A 1 387 ? -18.605 16.513 22.468 1.00 41.72 387 SER A CA 1
ATOM 3030 C C . SER A 1 387 ? -19.123 15.742 21.229 1.00 41.72 387 SER A C 1
ATOM 3032 O O . SER A 1 387 ? -18.477 14.818 20.738 1.00 41.72 387 SER A O 1
ATOM 3034 N N . SER A 1 388 ? -20.219 16.216 20.613 1.00 42.28 388 SER A N 1
ATOM 3035 C CA . SER A 1 388 ? -20.787 15.711 19.343 1.00 42.28 388 SER A CA 1
ATOM 3036 C C . SER A 1 388 ? -19.770 15.449 18.216 1.00 42.28 388 SER A C 1
ATOM 3038 O O . SER A 1 388 ? -20.033 14.635 17.327 1.00 42.28 388 SER A O 1
ATOM 30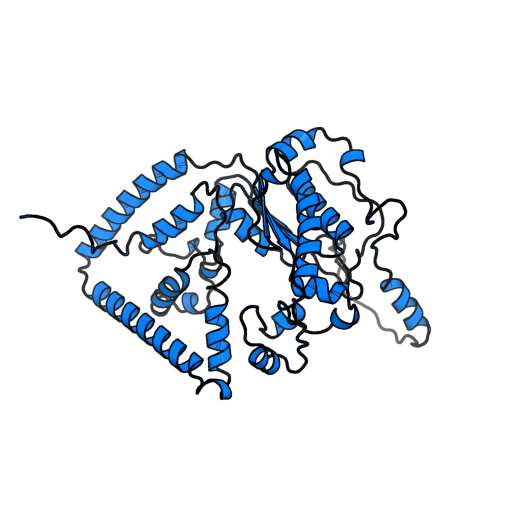40 N N . ASP A 1 389 ? -18.599 16.084 18.260 1.00 40.75 389 ASP A N 1
ATOM 3041 C CA . ASP A 1 389 ? -17.495 15.889 17.315 1.00 40.75 389 ASP A CA 1
ATOM 3042 C C . ASP A 1 389 ? -16.858 14.490 17.383 1.00 40.75 389 ASP A C 1
ATOM 3044 O O . ASP A 1 389 ? -16.484 13.936 16.342 1.00 40.75 389 ASP A O 1
ATOM 3048 N N . TYR A 1 390 ? -16.822 13.866 18.564 1.00 40.75 390 TYR A N 1
ATOM 3049 C CA . TYR A 1 390 ? -16.284 12.518 18.773 1.00 40.75 390 TYR A CA 1
ATOM 3050 C C . TYR A 1 390 ? -17.113 11.438 18.057 1.00 40.75 390 TYR A C 1
ATOM 3052 O O . TYR A 1 390 ? -16.552 10.549 17.406 1.00 40.75 390 TYR A O 1
ATOM 3060 N N . ARG A 1 391 ? -18.447 11.584 18.029 1.00 37.16 391 ARG A N 1
ATOM 3061 C CA . ARG A 1 391 ? -19.359 10.715 17.253 1.00 37.16 391 ARG A CA 1
ATOM 3062 C C . ARG A 1 391 ? -19.186 10.837 15.742 1.00 37.16 391 ARG A C 1
ATOM 3064 O O . ARG A 1 391 ? -19.439 9.878 15.016 1.00 37.16 391 ARG A O 1
ATOM 3071 N N . SER A 1 392 ? -18.737 11.995 15.256 1.00 42.97 392 SER A N 1
ATOM 3072 C CA . SER A 1 392 ? -18.501 12.225 13.824 1.00 42.97 392 SER A CA 1
ATOM 3073 C C . SER A 1 392 ? -17.184 11.617 13.312 1.00 42.97 392 SER A C 1
ATOM 3075 O O . SER A 1 392 ? -16.909 11.657 12.110 1.00 42.97 392 SER A O 1
ATOM 3077 N N . MET A 1 393 ? -16.373 11.031 14.208 1.00 48.88 393 MET A N 1
ATOM 3078 C CA . MET A 1 393 ? -15.067 10.434 13.911 1.00 48.88 393 MET A CA 1
ATOM 3079 C C . MET A 1 393 ? -14.091 11.375 13.174 1.00 48.88 393 MET A C 1
ATOM 3081 O O . MET A 1 393 ? -13.299 10.917 12.337 1.00 48.88 393 MET A O 1
ATOM 3085 N N . LYS A 1 394 ? -14.170 12.683 13.444 1.00 50.66 394 LYS A N 1
ATOM 3086 C CA . LYS A 1 394 ? -13.249 13.703 12.913 1.00 50.66 394 LYS A CA 1
ATOM 3087 C C . LYS A 1 394 ? -12.107 14.060 13.868 1.00 50.66 394 LYS A C 1
ATOM 3089 O O . LYS A 1 394 ? -11.209 14.776 13.457 1.00 50.66 394 LYS A O 1
ATOM 3094 N N . VAL A 1 395 ? -12.134 13.523 15.086 1.00 55.12 395 VAL A N 1
ATOM 3095 C CA . VAL A 1 395 ? -11.133 13.775 16.128 1.00 55.12 395 VAL A CA 1
ATOM 3096 C C . VAL A 1 395 ? -9.780 13.211 15.712 1.00 55.12 395 VAL A C 1
ATOM 3098 O O . VAL A 1 395 ? -9.627 12.010 15.434 1.00 55.12 395 VAL A O 1
ATOM 3101 N N . THR A 1 396 ? -8.812 14.107 15.653 1.00 59.38 396 THR A N 1
ATOM 3102 C CA . THR A 1 396 ? -7.409 13.807 15.418 1.00 59.38 396 THR A CA 1
ATOM 3103 C C . THR A 1 396 ? -6.679 13.572 16.740 1.00 59.38 396 THR A C 1
ATOM 3105 O O . THR A 1 396 ? -7.221 13.838 17.811 1.00 59.38 396 THR A O 1
ATOM 3108 N N . ILE A 1 397 ? -5.451 13.051 16.701 1.00 57.91 397 ILE A N 1
ATOM 3109 C CA . ILE A 1 397 ? -4.625 12.926 17.914 1.00 57.91 397 ILE A CA 1
ATOM 3110 C C . ILE A 1 397 ? -4.417 14.301 18.569 1.00 57.91 397 ILE A C 1
ATOM 3112 O O . ILE A 1 397 ? -4.408 14.384 19.793 1.00 57.91 397 ILE A O 1
ATOM 3116 N N . GLY A 1 398 ? -4.303 15.374 17.776 1.00 48.56 398 GLY A N 1
ATOM 3117 C CA . GLY A 1 398 ? -4.131 16.733 18.295 1.00 48.56 398 GLY A CA 1
ATOM 3118 C C . GLY A 1 398 ? -5.357 17.302 19.017 1.00 48.56 398 GLY A C 1
ATOM 3119 O O . GLY A 1 398 ? -5.209 18.201 19.838 1.00 48.56 398 GLY A O 1
ATOM 3120 N N . ASP A 1 399 ? -6.546 16.758 18.752 1.00 49.97 399 ASP A N 1
ATOM 3121 C CA . ASP A 1 399 ? -7.802 17.194 19.375 1.00 49.97 399 ASP A CA 1
ATOM 3122 C C . ASP A 1 399 ? -8.047 16.540 20.748 1.00 49.97 399 ASP A C 1
ATOM 3124 O O . ASP A 1 399 ? -8.989 16.910 21.454 1.00 49.97 399 ASP A O 1
ATOM 3128 N N . VAL A 1 400 ? -7.238 15.542 21.129 1.00 51.09 400 VAL A N 1
ATOM 3129 C CA . VAL A 1 400 ? -7.360 14.871 22.429 1.00 51.09 400 VAL A CA 1
ATOM 3130 C C . VAL A 1 400 ? -6.722 15.761 23.501 1.00 51.09 400 VAL A C 1
ATOM 3132 O O . VAL A 1 400 ? -5.525 16.042 23.407 1.00 51.09 400 VAL A O 1
ATOM 3135 N N . PRO A 1 401 ? -7.477 16.210 24.525 1.00 43.44 401 PRO A N 1
ATOM 3136 C CA . PRO A 1 401 ? -6.925 17.006 25.616 1.00 43.44 401 PRO A CA 1
ATOM 3137 C C . PRO A 1 401 ? -5.722 16.305 26.244 1.00 43.44 401 PRO A C 1
ATOM 3139 O O . PRO A 1 401 ? -5.787 15.111 26.519 1.00 43.44 401 PRO A O 1
ATOM 3142 N N . THR A 1 402 ? -4.651 17.043 26.534 1.00 41.59 402 THR A N 1
ATOM 3143 C CA . THR A 1 402 ? -3.456 16.493 27.194 1.00 41.59 402 THR A CA 1
ATOM 3144 C C . THR A 1 402 ? -3.736 15.905 28.574 1.00 41.59 402 THR A C 1
ATOM 3146 O O . THR A 1 402 ? -2.967 15.077 29.025 1.00 41.59 402 THR A O 1
ATOM 3149 N N . SER A 1 403 ? -4.836 16.283 29.231 1.00 33.97 403 SER A N 1
ATOM 3150 C CA . SER A 1 403 ? -5.306 15.662 30.480 1.00 33.97 403 SER A CA 1
ATOM 3151 C C . SER A 1 403 ? -5.934 14.273 30.289 1.00 33.97 403 SER A C 1
ATOM 3153 O O . SER A 1 403 ? -6.085 13.520 31.247 1.00 33.97 403 SER A O 1
ATOM 3155 N N . LEU A 1 404 ? -6.322 13.935 29.055 1.00 32.09 404 LEU A N 1
ATOM 3156 C CA . LEU A 1 404 ? -6.804 12.617 28.639 1.00 32.09 404 LEU A CA 1
ATOM 3157 C C . LEU A 1 404 ? -5.723 11.803 27.915 1.00 32.09 404 LEU A C 1
ATOM 3159 O O . LEU A 1 404 ? -6.009 10.652 27.574 1.00 32.09 404 LEU A O 1
ATOM 3163 N N . LEU A 1 405 ? -4.547 12.402 27.652 1.00 32.75 405 LEU A N 1
ATOM 3164 C CA . LEU A 1 405 ? -3.350 11.770 27.089 1.00 32.75 405 LEU A CA 1
ATOM 3165 C C . LEU A 1 405 ? -2.395 11.294 28.202 1.00 32.75 405 LEU A C 1
ATOM 3167 O O . LEU A 1 405 ? -1.739 10.238 28.009 1.00 32.75 405 LEU A O 1
#